Protein AF-0000000078466038 (afdb_homodimer)

Solvent-accessible surface area (backbone atoms only — not comparable to full-atom values): 27168 Å² total; per-residue (Å²): 117,54,73,67,56,53,45,52,50,54,52,50,50,53,60,45,33,78,76,48,72,69,63,57,66,64,47,47,56,50,59,73,57,40,61,34,66,60,51,28,49,48,47,50,54,41,20,35,74,32,78,74,33,18,57,54,47,26,52,51,50,48,51,50,56,72,73,41,78,67,67,93,56,49,46,64,56,47,41,49,50,50,54,54,51,50,56,75,42,38,69,60,38,37,74,74,35,53,64,37,34,53,18,46,49,47,30,49,57,44,33,36,65,45,36,34,72,75,35,60,72,66,28,54,73,47,51,63,56,41,54,54,49,52,48,52,26,64,39,93,84,39,49,57,67,34,40,39,51,42,30,51,50,42,66,74,43,38,55,60,42,37,70,74,39,48,70,61,38,50,50,53,50,51,46,42,53,48,42,61,27,66,52,89,62,53,47,65,41,34,45,40,38,51,49,39,51,51,32,59,75,42,73,53,36,77,87,64,52,54,67,69,59,54,49,57,59,48,57,52,55,49,52,50,49,48,48,50,47,49,50,50,47,48,52,52,60,66,61,49,73,78,73,78,77,78,75,77,75,82,121,116,54,73,66,56,52,46,52,50,53,52,49,49,54,61,46,34,78,75,49,73,68,62,59,66,65,48,48,56,50,60,73,57,39,62,35,64,60,52,27,49,48,47,51,55,42,20,35,75,32,77,73,33,21,54,53,46,26,52,49,50,49,50,50,56,73,74,42,78,71,66,95,55,49,47,63,59,47,40,48,50,49,54,54,51,48,55,74,40,38,68,60,39,38,73,73,35,53,65,36,36,55,18,45,48,49,28,50,57,44,33,38,66,44,36,35,72,75,36,60,73,66,28,56,72,48,51,62,56,40,55,54,49,51,48,53,26,62,39,93,83,39,49,57,68,35,40,38,51,42,32,53,50,42,64,73,44,37,56,60,44,37,71,74,39,48,70,62,39,50,50,51,51,52,47,43,52,49,43,59,27,66,51,90,60,53,47,66,41,33,44,41,37,52,48,40,51,50,32,58,74,42,73,54,35,78,86,65,52,55,67,70,60,53,49,56,60,48,58,52,54,50,52,51,50,48,49,51,48,49,51,52,47,50,50,52,60,67,62,51,75,80,74,81,78,78,76,76,74,85,121

Structure (mmCIF, N/CA/C/O backbone):
data_AF-0000000078466038-model_v1
#
loop_
_entity.id
_entity.type
_entity.pdbx_description
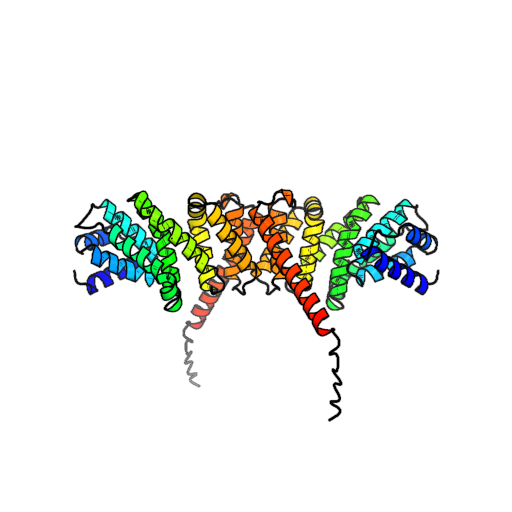1 polymer 'Uncharacterized protein'
#
loop_
_atom_site.group_PDB
_atom_site.id
_atom_site.type_symbol
_atom_site.label_atom_id
_atom_site.label_alt_id
_atom_site.label_comp_id
_atom_site.label_asym_id
_atom_site.label_entity_id
_atom_site.label_seq_id
_atom_site.pdbx_PDB_ins_code
_atom_site.Cartn_x
_atom_site.Cartn_y
_atom_site.Cartn_z
_atom_site.occupancy
_atom_site.B_iso_or_equiv
_atom_site.auth_seq_id
_atom_site.auth_comp_id
_atom_site.auth_asym_id
_atom_site.auth_atom_id
_atom_site.pdbx_PDB_model_num
ATOM 1 N N . MET A 1 1 ? 6.012 -43.125 -31.062 1 58.19 1 MET A N 1
ATOM 2 C CA . MET A 1 1 ? 6.461 -41.719 -31.188 1 58.19 1 MET A CA 1
ATOM 3 C C . MET A 1 1 ? 7.719 -41.5 -30.359 1 58.19 1 MET A C 1
ATOM 5 O O . MET A 1 1 ? 7.797 -41.906 -29.203 1 58.19 1 MET A O 1
ATOM 9 N N . ASP A 1 2 ? 8.82 -41.156 -30.953 1 71.69 2 ASP A N 1
ATOM 10 C CA . ASP A 1 2 ? 10.133 -40.969 -30.344 1 71.69 2 ASP A CA 1
ATOM 11 C C . ASP A 1 2 ? 10.125 -39.75 -29.391 1 71.69 2 ASP A C 1
ATOM 13 O O . ASP A 1 2 ? 9.297 -38.844 -29.547 1 71.69 2 ASP A O 1
ATOM 17 N N . ASP A 1 3 ? 10.875 -39.938 -28.328 1 75.19 3 ASP A N 1
ATOM 18 C CA . ASP A 1 3 ? 10.969 -38.938 -27.297 1 75.19 3 ASP A CA 1
ATOM 19 C C . ASP A 1 3 ? 11.289 -37.562 -27.891 1 75.19 3 ASP A C 1
ATOM 21 O O . ASP A 1 3 ? 10.75 -36.531 -27.453 1 75.19 3 ASP A O 1
ATOM 25 N N . GLU A 1 4 ? 12.039 -37.562 -28.906 1 74.19 4 GLU A N 1
ATOM 26 C CA . GLU A 1 4 ? 12.438 -36.312 -29.547 1 74.19 4 GLU A CA 1
ATOM 27 C C . GLU A 1 4 ? 11.273 -35.688 -30.312 1 74.19 4 GLU A C 1
ATOM 29 O O . GLU A 1 4 ? 11.102 -34.469 -30.312 1 74.19 4 GLU A O 1
ATOM 34 N N . GLN A 1 5 ? 10.516 -36.562 -30.953 1 71.12 5 GLN A N 1
ATOM 35 C CA . GLN A 1 5 ? 9.367 -36.062 -31.719 1 71.12 5 GLN A CA 1
ATOM 36 C C . GLN A 1 5 ? 8.305 -35.469 -30.781 1 71.12 5 GLN A C 1
ATOM 38 O O . GLN A 1 5 ? 7.738 -34.438 -31.078 1 71.12 5 GLN A O 1
ATOM 43 N N . LEU A 1 6 ? 8.102 -36.156 -29.672 1 75.38 6 LEU A N 1
ATOM 44 C CA . LEU A 1 6 ? 7.133 -35.719 -28.688 1 75.38 6 LEU A CA 1
ATOM 45 C C . LEU A 1 6 ? 7.535 -34.344 -28.125 1 75.38 6 LEU A C 1
ATOM 47 O O . LEU A 1 6 ? 6.695 -33.469 -28 1 75.38 6 LEU A O 1
ATOM 51 N N . ARG A 1 7 ? 8.781 -34.219 -28 1 75.19 7 ARG A N 1
ATOM 52 C CA . ARG A 1 7 ? 9.305 -32.969 -27.469 1 75.19 7 ARG A CA 1
ATOM 53 C C . ARG A 1 7 ? 9.07 -31.812 -28.438 1 75.19 7 ARG A C 1
ATOM 55 O O . ARG A 1 7 ? 8.68 -30.719 -28.047 1 75.19 7 ARG A O 1
ATOM 62 N N . ARG A 1 8 ? 9.305 -32.031 -29.656 1 73.5 8 ARG A N 1
ATOM 63 C CA . ARG A 1 8 ? 9.141 -31.016 -30.688 1 73.5 8 ARG A CA 1
ATOM 64 C C . ARG A 1 8 ? 7.676 -30.625 -30.844 1 73.5 8 ARG A C 1
ATOM 66 O O . ARG A 1 8 ? 7.363 -29.453 -31.047 1 73.5 8 ARG A O 1
ATOM 73 N N . LEU A 1 9 ? 6.926 -31.656 -30.719 1 73.69 9 LEU A N 1
ATOM 74 C CA . LEU A 1 9 ? 5.5 -31.391 -30.891 1 73.69 9 LEU A CA 1
ATOM 75 C C . LEU A 1 9 ? 4.949 -30.578 -29.734 1 73.69 9 LEU A C 1
ATOM 77 O O . LEU A 1 9 ? 4.191 -29.625 -29.938 1 73.69 9 LEU A O 1
ATOM 81 N N . ILE A 1 10 ? 5.406 -30.891 -28.594 1 75.25 10 ILE A N 1
ATOM 82 C CA . ILE A 1 10 ? 4.957 -30.188 -27.406 1 75.25 10 ILE A CA 1
ATOM 83 C C . ILE A 1 10 ? 5.488 -28.75 -27.438 1 75.25 10 ILE A C 1
ATOM 85 O O . ILE A 1 10 ? 4.773 -27.812 -27.078 1 75.25 10 ILE A O 1
ATOM 89 N N . ALA A 1 11 ? 6.664 -28.578 -27.969 1 75.56 11 ALA A N 1
ATOM 90 C CA . ALA A 1 11 ? 7.238 -27.25 -28.125 1 75.56 11 ALA A CA 1
ATOM 91 C C . ALA A 1 11 ? 6.43 -26.422 -29.109 1 75.56 11 ALA A C 1
ATOM 93 O O . ALA A 1 11 ? 6.238 -25.219 -28.906 1 75.56 11 ALA A O 1
ATOM 94 N N . SER A 1 12 ? 6.055 -27.109 -30.125 1 72.81 12 SER A N 1
ATOM 95 C CA . SER A 1 12 ? 5.285 -26.422 -31.156 1 72.81 12 SER A CA 1
ATOM 96 C C . SER A 1 12 ? 3.92 -25.984 -30.625 1 72.81 12 SER A C 1
ATOM 98 O O . SER A 1 12 ? 3.385 -24.969 -31.047 1 72.81 12 SER A O 1
ATOM 100 N N . LEU A 1 13 ? 3.354 -26.766 -29.734 1 71.38 13 LEU A N 1
ATOM 101 C CA . LEU A 1 13 ? 2.074 -26.422 -29.125 1 71.38 13 LEU A CA 1
ATOM 102 C C . LEU A 1 13 ? 2.191 -25.141 -28.297 1 71.38 13 LEU A C 1
ATOM 104 O O . LEU A 1 13 ? 1.281 -24.312 -28.312 1 71.38 13 LEU A O 1
ATOM 108 N N . SER A 1 14 ? 3.322 -25 -27.672 1 70.25 14 SER A N 1
ATOM 109 C CA . SER A 1 14 ? 3.59 -23.812 -26.875 1 70.25 14 SER A CA 1
ATOM 110 C C . SER A 1 14 ? 3.588 -22.562 -27.75 1 70.25 14 SER A C 1
ATOM 112 O O . SER A 1 14 ? 3.045 -21.516 -27.359 1 70.25 14 SER A O 1
ATOM 114 N N . LEU A 1 15 ? 4.191 -22.688 -28.859 1 69.56 15 LEU A N 1
ATOM 115 C CA . LEU A 1 15 ? 4.289 -21.562 -29.797 1 69.56 15 LEU A CA 1
ATOM 116 C C . LEU A 1 15 ? 2.912 -21.188 -30.328 1 69.56 15 LEU A C 1
ATOM 118 O O . LEU A 1 15 ? 2.604 -20 -30.453 1 69.56 15 LEU A O 1
ATOM 122 N N . LEU A 1 16 ? 2.117 -22.156 -30.531 1 66.31 16 LEU A N 1
ATOM 123 C CA . LEU A 1 16 ? 0.798 -21.922 -31.094 1 66.31 16 LEU A CA 1
ATOM 124 C C . LEU A 1 16 ? -0.151 -21.328 -30.062 1 66.31 16 LEU A C 1
ATOM 126 O O . LEU A 1 16 ? -1.021 -20.531 -30.406 1 66.31 16 LEU A O 1
ATOM 130 N N . SER A 1 17 ? -0.037 -21.703 -28.812 1 68.94 17 SER A N 1
ATOM 131 C CA . SER A 1 17 ? -0.914 -21.234 -27.75 1 68.94 17 SER A CA 1
ATOM 132 C C . SER A 1 17 ? -0.671 -19.766 -27.422 1 68.94 17 SER A C 1
ATOM 134 O O . SER A 1 17 ? -1.599 -19.047 -27.047 1 68.94 17 SER A O 1
ATOM 136 N N . ASP A 1 18 ? 0.553 -19.297 -27.547 1 63.94 18 ASP A N 1
ATOM 137 C CA . ASP A 1 18 ? 0.882 -17.891 -27.297 1 63.94 18 ASP A CA 1
ATOM 138 C C . ASP A 1 18 ? 0.131 -16.984 -28.266 1 63.94 18 ASP A C 1
ATOM 140 O O . ASP A 1 18 ? -0.153 -15.82 -27.938 1 63.94 18 ASP A O 1
ATOM 144 N N . HIS A 1 19 ? -0.096 -17.562 -29.422 1 56.72 19 HIS A N 1
ATOM 145 C CA . HIS A 1 19 ? -0.67 -16.734 -30.484 1 56.72 19 HIS A CA 1
ATOM 146 C C . HIS A 1 19 ? -2.154 -17.031 -30.672 1 56.72 19 HIS A C 1
ATOM 148 O O . HIS A 1 19 ? -2.826 -16.375 -31.469 1 56.72 19 HIS A O 1
ATOM 154 N N . GLY A 1 20 ? -2.688 -18.047 -29.938 1 61.34 20 GLY A N 1
ATOM 155 C CA . GLY A 1 20 ? -4.074 -18.406 -30.172 1 61.34 20 GLY A CA 1
ATOM 156 C C . GLY A 1 20 ? -4.609 -19.422 -29.188 1 61.34 20 GLY A C 1
ATOM 157 O O . GLY A 1 20 ? -4.156 -19.484 -28.047 1 61.34 20 GLY A O 1
ATOM 158 N N . SER A 1 21 ? -5.746 -20.156 -29.656 1 68.81 21 SER A N 1
ATOM 159 C CA . SER A 1 21 ? -6.406 -21.203 -28.891 1 68.81 21 SER A CA 1
ATOM 160 C C . SER A 1 21 ? -5.57 -22.484 -28.859 1 68.81 21 SER A C 1
ATOM 162 O O . SER A 1 21 ? -4.84 -22.781 -29.812 1 68.81 21 SER A O 1
ATOM 164 N N . PHE A 1 22 ? -5.367 -23.078 -27.766 1 74 22 PHE A N 1
ATOM 165 C CA . PHE A 1 22 ? -4.676 -24.344 -27.594 1 74 22 PHE A CA 1
ATOM 166 C C . PHE A 1 22 ? -5.172 -25.375 -28.594 1 74 22 PHE A C 1
ATOM 168 O O . PHE A 1 22 ? -6.371 -25.625 -28.703 1 74 22 PHE A O 1
ATOM 175 N N . PRO A 1 23 ? -4.273 -25.719 -29.516 1 77.75 23 PRO A N 1
ATOM 176 C CA . PRO A 1 23 ? -4.691 -26.688 -30.531 1 77.75 23 PRO A CA 1
ATOM 177 C C . PRO A 1 23 ? -5.066 -28.047 -29.953 1 77.75 23 PRO A C 1
ATOM 179 O O . PRO A 1 23 ? -4.266 -28.984 -30 1 77.75 23 PRO A O 1
ATOM 182 N N . LEU A 1 24 ? -6.254 -28.203 -29.594 1 78.19 24 LEU A N 1
ATOM 183 C CA . LEU A 1 24 ? -6.75 -29.375 -28.859 1 78.19 24 LEU A CA 1
ATOM 184 C C . LEU A 1 24 ? -6.703 -30.625 -29.734 1 78.19 24 LEU A C 1
ATOM 186 O O . LEU A 1 24 ? -6.352 -31.703 -29.25 1 78.19 24 LEU A O 1
ATOM 190 N N . HIS A 1 25 ? -7.008 -30.484 -30.953 1 78.69 25 HIS A N 1
ATOM 191 C CA . HIS A 1 25 ? -7.07 -31.641 -31.844 1 78.69 25 HIS A CA 1
ATOM 192 C C . HIS A 1 25 ? -5.684 -32.25 -32.062 1 78.69 25 HIS A C 1
ATOM 194 O O . HIS A 1 25 ? -5.508 -33.469 -31.953 1 78.69 25 HIS A O 1
ATOM 200 N N . THR A 1 26 ? -4.785 -31.359 -32.344 1 77.12 26 THR A N 1
ATOM 201 C CA . THR A 1 26 ? -3.416 -31.828 -32.531 1 77.12 26 THR A CA 1
ATOM 202 C C . THR A 1 26 ? -2.893 -32.5 -31.266 1 77.12 26 THR A C 1
ATOM 204 O O . THR A 1 26 ? -2.225 -33.531 -31.344 1 77.12 26 THR A O 1
ATOM 207 N N . PHE A 1 27 ? -3.268 -31.969 -30.203 1 82.25 27 PHE A N 1
ATOM 208 C CA . PHE A 1 27 ? -2.805 -32.562 -28.938 1 82.25 27 PHE A CA 1
ATOM 209 C C . PHE A 1 27 ? -3.461 -33.906 -28.703 1 82.25 27 PHE A C 1
ATOM 211 O O . PHE A 1 27 ? -2.83 -34.812 -28.172 1 82.25 27 PHE A O 1
ATOM 218 N N . SER A 1 28 ? -4.629 -34.062 -29.172 1 79.94 28 SER A N 1
ATOM 219 C CA . SER A 1 28 ? -5.336 -35.344 -29.016 1 79.94 28 SER A CA 1
ATOM 220 C C . SER A 1 28 ? -4.625 -36.469 -29.766 1 79.94 28 SER A C 1
ATOM 222 O O . SER A 1 28 ? -4.5 -37.562 -29.25 1 79.94 28 SER A O 1
ATOM 224 N N . VAL A 1 29 ? -4.219 -36.094 -30.859 1 78.75 29 VAL A N 1
ATOM 225 C CA . VAL A 1 29 ? -3.518 -37.062 -31.688 1 78.75 29 VAL A CA 1
ATOM 226 C C . VAL A 1 29 ? -2.215 -37.469 -31 1 78.75 29 VAL A C 1
ATOM 228 O O . VAL A 1 29 ? -1.886 -38.656 -30.938 1 78.75 29 VAL A O 1
ATOM 231 N N . LEU A 1 30 ? -1.573 -36.5 -30.484 1 77.81 30 LEU A N 1
ATOM 232 C CA . LEU A 1 30 ? -0.321 -36.75 -29.781 1 77.81 30 LEU A CA 1
ATOM 233 C C . LEU A 1 30 ? -0.559 -37.625 -28.547 1 77.81 30 LEU A C 1
ATOM 235 O O . LEU A 1 30 ? 0.184 -38.562 -28.281 1 77.81 30 LEU A O 1
ATOM 239 N N . ALA A 1 31 ? -1.557 -37.312 -27.797 1 80.12 31 ALA A N 1
ATOM 240 C CA . ALA A 1 31 ? -1.884 -38 -26.547 1 80.12 31 ALA A CA 1
ATOM 241 C C . ALA A 1 31 ? -2.26 -39.438 -26.781 1 80.12 31 ALA A C 1
ATOM 243 O O . ALA A 1 31 ? -2.012 -40.312 -25.938 1 80.12 31 ALA A O 1
ATOM 244 N N . SER A 1 32 ? -2.799 -39.656 -27.969 1 79.56 32 SER A N 1
ATOM 245 C CA . SER A 1 32 ? -3.203 -41.031 -28.297 1 79.56 32 SER A CA 1
ATOM 246 C C . SER A 1 32 ? -2.016 -41.844 -28.766 1 79.56 32 SER A C 1
ATOM 248 O O . SER A 1 32 ? -2.043 -43.094 -28.688 1 79.56 32 SER A O 1
ATOM 250 N N . ALA A 1 33 ? -1.058 -41.125 -29.188 1 78.25 33 ALA A N 1
ATOM 251 C CA . ALA A 1 33 ? 0.064 -41.812 -29.797 1 78.25 33 ALA A CA 1
ATOM 252 C C . ALA A 1 33 ? 1.187 -42.062 -28.797 1 78.25 33 ALA A C 1
ATOM 254 O O . ALA A 1 33 ? 2.096 -42.844 -29.047 1 78.25 33 ALA A O 1
ATOM 255 N N . ALA A 1 34 ? 1.182 -41.406 -27.703 1 82.88 34 ALA A N 1
ATOM 256 C CA . ALA A 1 34 ? 2.279 -41.5 -26.75 1 82.88 34 ALA A CA 1
ATOM 257 C C . ALA A 1 34 ? 1.793 -42.031 -25.406 1 82.88 34 ALA A C 1
ATOM 259 O O . ALA A 1 34 ? 0.667 -41.781 -24.984 1 82.88 34 ALA A O 1
ATOM 260 N N . PRO A 1 35 ? 2.793 -42.906 -24.781 1 86.69 35 PRO A N 1
ATOM 261 C CA . PRO A 1 35 ? 2.438 -43.344 -23.422 1 86.69 35 PRO A CA 1
ATOM 262 C C . PRO A 1 35 ? 2.287 -42.156 -22.453 1 86.69 35 PRO A C 1
ATOM 264 O O . PRO A 1 35 ? 2.994 -41.156 -22.578 1 86.69 35 PRO A O 1
ATOM 267 N N . ASN A 1 36 ? 1.398 -42.281 -21.438 1 88.5 36 ASN A N 1
ATOM 268 C CA . ASN A 1 36 ? 1.071 -41.188 -20.516 1 88.5 36 ASN A CA 1
ATOM 269 C C . ASN A 1 36 ? 2.291 -40.75 -19.719 1 88.5 36 ASN A C 1
ATOM 271 O O . ASN A 1 36 ? 2.436 -39.594 -19.391 1 88.5 36 ASN A O 1
ATOM 275 N N . ASP A 1 37 ? 3.123 -41.656 -19.344 1 90.44 37 ASP A N 1
ATOM 276 C CA . ASP A 1 37 ? 4.305 -41.312 -18.562 1 90.44 37 ASP A CA 1
ATOM 277 C C . ASP A 1 37 ? 5.262 -40.438 -19.344 1 90.44 37 ASP A C 1
ATOM 279 O O . ASP A 1 37 ? 5.812 -39.469 -18.812 1 90.44 37 ASP A O 1
ATOM 283 N N . LYS A 1 38 ? 5.441 -40.75 -20.625 1 90.31 38 LYS A N 1
ATOM 284 C CA . LYS A 1 38 ? 6.316 -39.969 -21.484 1 90.31 38 LYS A CA 1
ATOM 285 C C . LYS A 1 38 ? 5.699 -38.594 -21.766 1 90.31 38 LYS A C 1
ATOM 287 O O . LYS A 1 38 ? 6.406 -37.594 -21.812 1 90.31 38 LYS A O 1
ATOM 292 N N . LEU A 1 39 ? 4.402 -38.594 -22.031 1 89.88 39 LEU A N 1
ATOM 293 C CA . LEU A 1 39 ? 3.699 -37.344 -22.25 1 89.88 39 LEU A CA 1
ATOM 294 C C . LEU A 1 39 ? 3.814 -36.438 -21.031 1 89.88 39 LEU A C 1
ATOM 296 O O . LEU A 1 39 ? 4.109 -35.25 -21.156 1 89.88 39 LEU A O 1
ATOM 300 N N . ALA A 1 40 ? 3.639 -37.031 -19.875 1 93.31 40 ALA A N 1
ATOM 301 C CA . ALA A 1 40 ? 3.732 -36.25 -18.625 1 93.31 40 ALA A CA 1
ATOM 302 C C . ALA A 1 40 ? 5.137 -35.688 -18.438 1 93.31 40 ALA A C 1
ATOM 304 O O . ALA A 1 40 ? 5.297 -34.562 -17.953 1 93.31 40 ALA A O 1
ATOM 305 N N . GLU A 1 41 ? 6.074 -36.469 -18.75 1 94.5 41 GLU A N 1
ATOM 306 C CA . GLU A 1 41 ? 7.461 -36.031 -18.641 1 94.5 41 GLU A CA 1
ATOM 307 C C . GLU A 1 41 ? 7.742 -34.844 -19.531 1 94.5 41 GLU A C 1
ATOM 309 O O . GLU A 1 41 ? 8.438 -33.906 -19.141 1 94.5 41 GLU A O 1
ATOM 314 N N . GLN A 1 42 ? 7.234 -34.875 -20.719 1 91.5 42 GLN A N 1
ATOM 315 C CA . GLN A 1 42 ? 7.43 -33.75 -21.641 1 91.5 42 GLN A CA 1
ATOM 316 C C . GLN A 1 42 ? 6.695 -32.5 -21.172 1 91.5 42 GLN A C 1
ATOM 318 O O . GLN A 1 42 ? 7.219 -31.391 -21.281 1 91.5 42 GLN A O 1
ATOM 323 N N . LEU A 1 43 ? 5.469 -32.688 -20.719 1 93.38 43 LEU A N 1
ATOM 324 C CA . LEU A 1 43 ? 4.738 -31.562 -20.156 1 93.38 43 LEU A CA 1
ATOM 325 C C . LEU A 1 43 ? 5.496 -30.969 -18.984 1 93.38 43 LEU A C 1
ATOM 327 O O . LEU A 1 43 ? 5.637 -29.75 -18.891 1 93.38 43 LEU A O 1
ATOM 331 N N . HIS A 1 44 ? 5.965 -31.859 -18.172 1 96.94 44 HIS A N 1
ATOM 332 C CA . HIS A 1 44 ? 6.715 -31.453 -16.984 1 96.94 44 HIS A CA 1
ATOM 333 C C . HIS A 1 44 ? 7.938 -30.625 -17.344 1 96.94 44 HIS A C 1
ATOM 335 O O . HIS A 1 44 ? 8.156 -29.547 -16.781 1 96.94 44 HIS A O 1
ATOM 341 N N . GLN A 1 45 ? 8.68 -31.094 -18.297 1 95.31 45 GLN A N 1
ATOM 342 C CA . GLN A 1 45 ? 9.875 -30.375 -18.734 1 95.31 45 GLN A CA 1
ATOM 343 C C . GLN A 1 45 ? 9.523 -29 -19.297 1 95.31 45 GLN A C 1
ATOM 345 O O . GLN A 1 45 ? 10.227 -28.016 -19.047 1 95.31 45 GLN A O 1
ATOM 350 N N . ARG A 1 46 ? 8.469 -28.938 -19.922 1 93.62 46 ARG A N 1
ATOM 351 C CA . ARG A 1 46 ? 8.102 -27.688 -20.594 1 93.62 46 ARG A CA 1
ATOM 352 C C . ARG A 1 46 ? 7.551 -26.672 -19.594 1 93.62 46 ARG A C 1
ATOM 354 O O . ARG A 1 46 ? 7.852 -25.484 -19.688 1 93.62 46 ARG A O 1
ATOM 361 N N . TRP A 1 47 ? 6.695 -27.156 -18.672 1 95.94 47 TRP A N 1
ATOM 362 C CA . TRP A 1 47 ? 6.156 -26.156 -17.75 1 95.94 47 TRP A CA 1
ATOM 363 C C . TRP A 1 47 ? 7.227 -25.656 -16.797 1 95.94 47 TRP A C 1
ATOM 365 O O . TRP A 1 47 ? 7.105 -24.578 -16.219 1 95.94 47 TRP A O 1
ATOM 375 N N . LEU A 1 48 ? 8.32 -26.391 -16.594 1 97.31 48 LEU A N 1
ATOM 376 C CA . LEU A 1 48 ? 9.438 -25.922 -15.781 1 97.31 48 LEU A CA 1
ATOM 377 C C . LEU A 1 48 ? 10.289 -24.922 -16.562 1 97.31 48 LEU A C 1
ATOM 379 O O . LEU A 1 48 ? 10.867 -24.016 -15.977 1 97.31 48 LEU A O 1
ATOM 383 N N . SER A 1 49 ? 10.336 -25.062 -17.875 1 94.75 49 SER A N 1
ATOM 384 C CA . SER A 1 49 ? 11.297 -24.297 -18.656 1 94.75 49 SER A CA 1
ATOM 385 C C . SER A 1 49 ? 10.648 -23.047 -19.266 1 94.75 49 SER A C 1
ATOM 387 O O . SER A 1 49 ? 11.336 -22.078 -19.594 1 94.75 49 SER A O 1
ATOM 389 N N . GLU A 1 50 ? 9.367 -23.141 -19.422 1 92.94 50 GLU A N 1
ATOM 390 C CA . GLU A 1 50 ? 8.664 -22.031 -20.062 1 92.94 50 GLU A CA 1
ATOM 391 C C . GLU A 1 50 ? 7.586 -21.453 -19.141 1 92.94 50 GLU A C 1
ATOM 393 O O . GLU A 1 50 ? 6.66 -22.172 -18.734 1 92.94 50 GLU A O 1
ATOM 398 N N . GLU A 1 51 ? 7.613 -20.297 -18.969 1 92.06 51 GLU A N 1
ATOM 399 C CA . GLU A 1 51 ? 6.766 -19.594 -18.016 1 92.06 51 GLU A CA 1
ATOM 400 C C . GLU A 1 51 ? 5.289 -19.719 -18.375 1 92.06 51 GLU A C 1
ATOM 402 O O . GLU A 1 51 ? 4.438 -19.906 -17.516 1 92.06 51 GLU A O 1
ATOM 407 N N . SER A 1 52 ? 5 -19.672 -19.594 1 90.62 52 SER A N 1
ATOM 408 C CA . SER A 1 52 ? 3.615 -19.609 -20.047 1 90.62 52 SER A CA 1
ATOM 409 C C . SER A 1 52 ? 3.016 -21 -20.203 1 90.62 52 SER A C 1
ATOM 411 O O . SER A 1 52 ? 1.818 -21.141 -20.469 1 90.62 52 SER A O 1
ATOM 413 N N . PHE A 1 53 ? 3.768 -21.969 -20 1 93.31 53 PHE A N 1
ATOM 414 C CA . PHE A 1 53 ? 3.332 -23.297 -20.406 1 93.31 53 PHE A CA 1
ATOM 415 C C . PHE A 1 53 ? 2.504 -23.969 -19.312 1 93.31 53 PHE A C 1
ATOM 417 O O . PHE A 1 53 ? 1.805 -24.953 -19.562 1 93.31 53 PHE A O 1
ATOM 424 N N . ALA A 1 54 ? 2.611 -23.5 -18.125 1 94.88 54 ALA A N 1
ATOM 425 C CA . ALA A 1 54 ? 1.854 -24.109 -17.047 1 94.88 54 ALA A CA 1
ATOM 426 C C . ALA A 1 54 ? 0.358 -24.109 -17.344 1 94.88 54 ALA A C 1
ATOM 428 O O . ALA A 1 54 ? -0.322 -25.125 -17.141 1 94.88 54 ALA A O 1
ATOM 429 N N . LYS A 1 55 ? -0.126 -23.062 -17.844 1 93.12 55 LYS A N 1
ATOM 430 C CA . LYS A 1 55 ? -1.539 -22.969 -18.203 1 93.12 55 LYS A CA 1
ATOM 431 C C . LYS A 1 55 ? -1.883 -23.922 -19.344 1 93.12 55 LYS A C 1
ATOM 433 O O . LYS A 1 55 ? -2.914 -24.594 -19.312 1 93.12 55 LYS A O 1
ATOM 438 N N . ILE A 1 56 ? -1.066 -23.922 -20.234 1 90.75 56 ILE A N 1
ATOM 439 C CA . ILE A 1 56 ? -1.251 -24.781 -21.406 1 90.75 56 ILE A CA 1
ATOM 440 C C . ILE A 1 56 ? -1.272 -26.25 -20.953 1 90.75 56 ILE A C 1
ATOM 442 O O . ILE A 1 56 ? -2.131 -27.016 -21.391 1 90.75 56 ILE A O 1
ATOM 446 N N . ALA A 1 57 ? -0.315 -26.562 -20.141 1 93.38 57 ALA A N 1
ATOM 447 C CA . ALA A 1 57 ? -0.225 -27.938 -19.641 1 93.38 57 ALA A CA 1
ATOM 448 C C . ALA A 1 57 ? -1.494 -28.328 -18.891 1 93.38 57 ALA A C 1
ATOM 450 O O . ALA A 1 57 ? -1.963 -29.469 -19 1 93.38 57 ALA A O 1
ATOM 451 N N . SER A 1 58 ? -2.055 -27.438 -18.125 1 94.81 58 SER A N 1
ATOM 452 C CA . SER A 1 58 ? -3.264 -27.734 -17.359 1 94.81 58 SER A CA 1
ATOM 453 C C . SER A 1 58 ? -4.449 -28 -18.297 1 94.81 58 SER A C 1
ATOM 455 O O . SER A 1 58 ? -5.25 -28.906 -18.047 1 94.81 58 SER A O 1
ATOM 457 N N . ILE A 1 59 ? -4.582 -27.25 -19.312 1 91.25 59 ILE A N 1
ATOM 458 C CA . ILE A 1 59 ? -5.641 -27.438 -20.297 1 91.25 59 ILE A CA 1
ATOM 459 C C . ILE A 1 59 ? -5.465 -28.781 -20.984 1 91.25 59 ILE A C 1
ATOM 461 O O . ILE A 1 59 ? -6.438 -29.516 -21.188 1 91.25 59 ILE A O 1
ATOM 465 N N . ALA A 1 60 ? -4.262 -29.062 -21.359 1 89.38 60 ALA A N 1
ATOM 466 C CA . ALA A 1 60 ? -3.947 -30.344 -22 1 89.38 60 ALA A CA 1
ATOM 467 C C . ALA A 1 60 ? -4.328 -31.516 -21.094 1 89.38 60 ALA A C 1
ATOM 469 O O . ALA A 1 60 ? -4.902 -32.5 -21.562 1 89.38 60 ALA A O 1
ATOM 470 N N . LEU A 1 61 ? -3.994 -31.391 -19.906 1 91.62 61 LEU A N 1
ATOM 471 C CA . LEU A 1 61 ? -4.289 -32.438 -18.938 1 91.62 61 LEU A CA 1
ATOM 472 C C . LEU A 1 61 ? -5.789 -32.688 -18.859 1 91.62 61 LEU A C 1
ATOM 474 O O . LEU A 1 61 ? -6.227 -33.844 -18.906 1 91.62 61 LEU A O 1
ATOM 478 N N . LEU A 1 62 ? -6.559 -31.672 -18.734 1 91.75 62 LEU A N 1
ATOM 479 C CA . LEU A 1 62 ? -8.008 -31.812 -18.641 1 91.75 62 LEU A CA 1
ATOM 480 C C . LEU A 1 62 ? -8.578 -32.406 -19.922 1 91.75 62 LEU A C 1
ATOM 482 O O . LEU A 1 62 ? -9.477 -33.25 -19.875 1 91.75 62 LEU A O 1
ATOM 486 N N . HIS A 1 63 ? -8.086 -31.969 -20.984 1 88.25 63 HIS A N 1
ATOM 487 C CA . HIS A 1 63 ? -8.539 -32.469 -22.281 1 88.25 63 HIS A CA 1
ATOM 488 C C . HIS A 1 63 ? -8.32 -33.969 -22.406 1 88.25 63 HIS A C 1
ATOM 490 O O . HIS A 1 63 ? -9.234 -34.688 -22.812 1 88.25 63 HIS A O 1
ATOM 496 N N . VAL A 1 64 ? -7.145 -34.438 -22.109 1 87.81 64 VAL A N 1
ATOM 497 C CA . VAL A 1 64 ? -6.816 -35.844 -22.188 1 87.81 64 VAL A CA 1
ATOM 498 C C . VAL A 1 64 ? -7.73 -36.656 -21.266 1 87.81 64 VAL A C 1
ATOM 500 O O . VAL A 1 64 ? -8.172 -37.75 -21.625 1 87.81 64 VAL A O 1
ATOM 503 N N . HIS A 1 65 ? -7.988 -36.125 -20.125 1 89.81 65 HIS A N 1
ATOM 504 C CA . HIS A 1 65 ? -8.898 -36.781 -19.188 1 89.81 65 HIS A CA 1
ATOM 505 C C . HIS A 1 65 ? -10.273 -36.969 -19.812 1 89.81 65 HIS A C 1
ATOM 507 O O . HIS A 1 65 ? -10.875 -38.031 -19.688 1 89.81 65 HIS A O 1
ATOM 513 N N . HIS A 1 66 ? -10.742 -35.969 -20.5 1 88.5 66 HIS A N 1
ATOM 514 C CA . HIS A 1 66 ? -12.07 -36.031 -21.094 1 88.5 66 HIS A CA 1
ATOM 515 C C . HIS A 1 66 ? -12.117 -37 -22.281 1 88.5 66 HIS A C 1
ATOM 517 O O . HIS A 1 66 ? -13.195 -37.469 -22.641 1 88.5 66 HIS A O 1
ATOM 523 N N . MET A 1 67 ? -10.992 -37.156 -22.891 1 84.31 67 MET A N 1
ATOM 524 C CA . MET A 1 67 ? -10.914 -38.125 -23.984 1 84.31 67 MET A CA 1
ATOM 525 C C . MET A 1 67 ? -11.086 -39.562 -23.469 1 84.31 67 MET A C 1
ATOM 527 O O . MET A 1 67 ? -11.477 -40.438 -24.234 1 84.31 67 MET A O 1
ATOM 531 N N . GLY A 1 68 ? -10.914 -39.75 -22.219 1 78.31 68 GLY A N 1
ATOM 532 C CA . GLY A 1 68 ? -11.008 -41.094 -21.641 1 78.31 68 GLY A CA 1
ATOM 533 C C . GLY A 1 68 ? -9.656 -41.656 -21.297 1 78.31 68 GLY A C 1
ATOM 534 O O . GLY A 1 68 ? -8.625 -41.25 -21.828 1 78.31 68 GLY A O 1
ATOM 535 N N . ASP A 1 69 ? -9.586 -42.375 -20.172 1 63.03 69 ASP A N 1
ATOM 536 C CA . ASP A 1 69 ? -8.352 -42.938 -19.625 1 63.03 69 ASP A CA 1
ATOM 537 C C . ASP A 1 69 ? -7.691 -43.875 -20.641 1 63.03 69 ASP A C 1
ATOM 539 O O . ASP A 1 69 ? -8.289 -44.875 -21.047 1 63.03 69 ASP A O 1
ATOM 543 N N . MET A 1 70 ? -6.711 -43.094 -21.281 1 62.5 70 MET A N 1
ATOM 544 C CA . MET A 1 70 ? -5.953 -43.875 -22.25 1 62.5 70 MET A CA 1
ATOM 545 C C . MET A 1 70 ? -4.711 -44.469 -21.609 1 62.5 70 MET A C 1
ATOM 547 O O . MET A 1 70 ? -3.756 -43.781 -21.297 1 62.5 70 MET A O 1
ATOM 551 N N . GLY A 1 71 ? -4.816 -45.688 -21 1 65.25 71 GLY A N 1
ATOM 552 C CA . GLY A 1 71 ? -3.637 -46.406 -20.531 1 65.25 71 GLY A CA 1
ATOM 553 C C . GLY A 1 71 ? -3.779 -46.906 -19.109 1 65.25 71 GLY A C 1
ATOM 554 O O . GLY A 1 71 ? -4.875 -46.906 -18.547 1 65.25 71 GLY A O 1
ATOM 555 N N . ASP A 1 72 ? -2.729 -47.406 -18.531 1 66.19 72 ASP A N 1
ATOM 556 C CA . ASP A 1 72 ? -2.721 -48.062 -17.234 1 66.19 72 ASP A CA 1
ATOM 557 C C . ASP A 1 72 ? -2.967 -47.062 -16.109 1 66.19 72 ASP A C 1
ATOM 559 O O . ASP A 1 72 ? -3.797 -47.281 -15.227 1 66.19 72 ASP A O 1
ATOM 563 N N . LEU A 1 73 ? -2.156 -45.938 -16.141 1 78.75 73 LEU A N 1
ATOM 564 C CA . LEU A 1 73 ? -2.332 -44.844 -15.195 1 78.75 73 LEU A CA 1
ATOM 565 C C . LEU A 1 73 ? -2.717 -43.562 -15.914 1 78.75 73 LEU A C 1
ATOM 567 O O . LEU A 1 73 ? -2.188 -43.25 -16.984 1 78.75 73 LEU A O 1
ATOM 571 N N . ALA A 1 74 ? -3.578 -42.938 -15.398 1 88.81 74 ALA A N 1
ATOM 572 C CA . ALA A 1 74 ? -4.09 -41.719 -15.992 1 88.81 74 ALA A CA 1
ATOM 573 C C . ALA A 1 74 ? -3 -40.656 -16.078 1 88.81 74 ALA A C 1
ATOM 575 O O . ALA A 1 74 ? -2.105 -40.594 -15.227 1 88.81 74 ALA A O 1
ATOM 576 N N . LEU A 1 75 ? -2.945 -39.844 -17.062 1 91.5 75 LEU A N 1
ATOM 577 C CA . LEU A 1 75 ? -1.975 -38.781 -17.297 1 91.5 75 LEU A CA 1
ATOM 578 C C . LEU A 1 75 ? -1.859 -37.875 -16.078 1 91.5 75 LEU A C 1
ATOM 580 O O . LEU A 1 75 ? -0.758 -37.469 -15.703 1 91.5 75 LEU A O 1
ATOM 584 N N . TRP A 1 76 ? -2.998 -37.594 -15.477 1 93.25 76 TRP A N 1
ATOM 585 C CA . TRP A 1 76 ? -3.008 -36.656 -14.352 1 93.25 76 TRP A CA 1
ATOM 586 C C . TRP A 1 76 ? -2.209 -37.219 -13.18 1 93.25 76 TRP A C 1
ATOM 588 O O . TRP A 1 76 ? -1.609 -36.469 -12.406 1 93.25 76 TRP A O 1
ATOM 598 N N . SER A 1 77 ? -2.205 -38.5 -13.008 1 94.5 77 SER A N 1
ATOM 599 C CA . SER A 1 77 ? -1.468 -39.125 -11.914 1 94.5 77 SER A CA 1
ATOM 600 C C . SER A 1 77 ? 0.034 -38.906 -12.07 1 94.5 77 SER A C 1
ATOM 602 O O . SER A 1 77 ? 0.732 -38.656 -11.094 1 94.5 77 SER A O 1
ATOM 604 N N . TYR A 1 78 ? 0.518 -39.062 -13.289 1 94.31 78 TYR A N 1
ATOM 605 C CA . TYR A 1 78 ? 1.929 -38.844 -13.562 1 94.31 78 TYR A CA 1
ATOM 606 C C . TYR A 1 78 ? 2.279 -37.375 -13.352 1 94.31 78 TYR A C 1
ATOM 608 O O . TYR A 1 78 ? 3.312 -37.031 -12.758 1 94.31 78 TYR A O 1
ATOM 616 N N . CYS A 1 79 ? 1.427 -36.5 -13.836 1 96.56 79 CYS A N 1
ATOM 617 C CA . CYS A 1 79 ? 1.664 -35.062 -13.672 1 96.56 79 CYS A CA 1
ATOM 618 C C . CYS A 1 79 ? 1.686 -34.688 -12.195 1 96.56 79 CYS A C 1
ATOM 620 O O . CYS A 1 79 ? 2.541 -33.906 -11.766 1 96.56 79 CYS A O 1
ATOM 622 N N . LEU A 1 80 ? 0.742 -35.219 -11.469 1 97.56 80 LEU A N 1
ATOM 623 C CA . LEU A 1 80 ? 0.691 -34.969 -10.031 1 97.56 80 LEU A CA 1
ATOM 624 C C . LEU A 1 80 ? 1.973 -35.438 -9.344 1 97.56 80 LEU A C 1
ATOM 626 O O . LEU A 1 80 ? 2.504 -34.719 -8.477 1 97.56 80 LEU A O 1
ATOM 630 N N . ALA A 1 81 ? 2.373 -36.531 -9.758 1 97.56 81 ALA A N 1
ATOM 631 C CA . ALA A 1 81 ? 3.609 -37.062 -9.188 1 97.56 81 ALA A CA 1
ATOM 632 C C . ALA A 1 81 ? 4.777 -36.125 -9.422 1 97.56 81 ALA A C 1
ATOM 634 O O . ALA A 1 81 ? 5.602 -35.906 -8.531 1 97.56 81 ALA A O 1
ATOM 635 N N . HIS A 1 82 ? 4.863 -35.562 -10.578 1 98.31 82 HIS A N 1
ATOM 636 C CA . HIS A 1 82 ? 5.91 -34.594 -10.891 1 98.31 82 HIS A CA 1
ATOM 637 C C . HIS A 1 82 ? 5.777 -33.344 -10.039 1 98.31 82 HIS A C 1
ATOM 639 O O . HIS A 1 82 ? 6.773 -32.844 -9.492 1 98.31 82 HIS A O 1
ATOM 645 N N . LEU A 1 83 ? 4.629 -32.844 -9.906 1 98.56 83 LEU A N 1
ATOM 646 C CA . LEU A 1 83 ? 4.375 -31.641 -9.133 1 98.56 83 LEU A CA 1
ATOM 647 C C . LEU A 1 83 ? 4.805 -31.828 -7.68 1 98.56 83 LEU A C 1
ATOM 649 O O . LEU A 1 83 ? 5.504 -30.984 -7.117 1 98.56 83 LEU A O 1
ATOM 653 N N . LEU A 1 84 ? 4.387 -32.938 -7.121 1 98.56 84 LEU A N 1
ATOM 654 C CA . LEU A 1 84 ? 4.688 -33.219 -5.715 1 98.56 84 LEU A CA 1
ATOM 655 C C . LEU A 1 84 ? 6.172 -33.5 -5.52 1 98.56 84 LEU A C 1
ATOM 657 O O . LEU A 1 84 ? 6.75 -33.125 -4.492 1 98.56 84 LEU A O 1
ATOM 661 N N . SER A 1 85 ? 6.746 -34.156 -6.488 1 98.5 85 SER A N 1
ATOM 662 C CA . SER A 1 85 ? 8.18 -34.406 -6.426 1 98.5 85 SER A CA 1
ATOM 663 C C . SER A 1 85 ? 8.969 -33.094 -6.438 1 98.5 85 SER A C 1
ATOM 665 O O . SER A 1 85 ? 9.898 -32.938 -5.648 1 98.5 85 SER A O 1
ATOM 667 N N . ASP A 1 86 ? 8.672 -32.219 -7.352 1 98.56 86 ASP A N 1
ATOM 668 C CA . ASP A 1 86 ? 9.328 -30.938 -7.426 1 98.56 86 ASP A CA 1
ATOM 669 C C . ASP A 1 86 ? 9.125 -30.141 -6.133 1 98.56 86 ASP A C 1
ATOM 671 O O . ASP A 1 86 ? 10.047 -29.469 -5.66 1 98.56 86 ASP A O 1
ATOM 675 N N . TYR A 1 87 ? 7.969 -30.234 -5.539 1 98.62 87 TYR A N 1
ATOM 676 C CA . TYR A 1 87 ? 7.711 -29.562 -4.27 1 98.62 87 TYR A CA 1
ATOM 677 C C . TYR A 1 87 ? 8.609 -30.109 -3.168 1 98.62 87 TYR A C 1
ATOM 679 O O . TYR A 1 87 ? 9.156 -29.359 -2.367 1 98.62 87 TYR A O 1
ATOM 687 N N . ARG A 1 88 ? 8.688 -31.328 -3.119 1 98.44 88 ARG A N 1
ATOM 688 C CA . ARG A 1 88 ? 9.539 -31.953 -2.105 1 98.44 88 ARG A CA 1
ATOM 689 C C . ARG A 1 88 ? 10.984 -31.484 -2.246 1 98.44 88 ARG A C 1
ATOM 691 O O . ARG A 1 88 ? 11.695 -31.344 -1.249 1 98.44 88 ARG A O 1
ATOM 698 N N . SER A 1 89 ? 11.383 -31.219 -3.443 1 98.25 89 SER A N 1
ATOM 699 C CA . SER A 1 89 ? 12.75 -30.797 -3.703 1 98.25 89 SER A CA 1
ATOM 700 C C . SER A 1 89 ? 12.82 -29.297 -3.977 1 98.25 89 SER A C 1
ATOM 702 O O . SER A 1 89 ? 13.742 -28.828 -4.645 1 98.25 89 SER A O 1
ATOM 704 N N . ARG A 1 90 ? 11.93 -28.531 -3.51 1 98.38 90 ARG A N 1
ATOM 705 C CA . ARG A 1 90 ? 11.758 -27.141 -3.885 1 98.38 90 ARG A CA 1
ATOM 706 C C . ARG A 1 90 ? 12.977 -26.312 -3.504 1 98.38 90 ARG A C 1
ATOM 708 O O . ARG A 1 90 ? 13.375 -25.406 -4.238 1 98.38 90 ARG A O 1
ATOM 715 N N . HIS A 1 91 ? 13.57 -26.609 -2.359 1 98.06 91 HIS A N 1
ATOM 716 C CA . HIS A 1 91 ? 14.734 -25.844 -1.945 1 98.06 91 HIS A CA 1
ATOM 717 C C . HIS A 1 91 ? 15.898 -26.047 -2.91 1 98.06 91 HIS A C 1
ATOM 719 O O . HIS A 1 91 ? 16.562 -25.078 -3.295 1 98.06 91 HIS A O 1
ATOM 725 N N . SER A 1 92 ? 16.094 -27.297 -3.246 1 98 92 SER A N 1
ATOM 726 C CA . SER A 1 92 ? 17.141 -27.594 -4.219 1 98 92 SER A CA 1
ATOM 727 C C . SER A 1 92 ? 16.828 -27.016 -5.586 1 98 92 SER A C 1
ATOM 729 O O . SER A 1 92 ? 17.703 -26.5 -6.27 1 98 92 SER A O 1
ATOM 731 N N . LEU A 1 93 ? 15.609 -27.094 -5.945 1 98.19 93 LEU A N 1
ATOM 732 C CA . LEU A 1 93 ? 15.172 -26.547 -7.223 1 98.19 93 LEU A CA 1
ATOM 733 C C . LEU A 1 93 ? 15.43 -25.031 -7.281 1 98.19 93 LEU A C 1
ATOM 735 O O . LEU A 1 93 ? 15.953 -24.531 -8.273 1 98.19 93 LEU A O 1
ATOM 739 N N . ARG A 1 94 ? 15.086 -24.297 -6.227 1 98.31 94 ARG A N 1
ATOM 740 C CA . ARG A 1 94 ? 15.273 -22.844 -6.172 1 98.31 94 ARG A CA 1
ATOM 741 C C . ARG A 1 94 ? 16.75 -22.484 -6.219 1 98.31 94 ARG A C 1
ATOM 743 O O . ARG A 1 94 ? 17.141 -21.516 -6.879 1 98.31 94 ARG A O 1
ATOM 750 N N . LYS A 1 95 ? 17.562 -23.25 -5.508 1 97.81 95 LYS A N 1
ATOM 751 C CA . LYS A 1 95 ? 19 -23.016 -5.48 1 97.81 95 LYS A CA 1
ATOM 752 C C . LYS A 1 95 ? 19.609 -23.234 -6.859 1 97.81 95 LYS A C 1
ATOM 754 O O . LYS A 1 95 ? 20.5 -22.469 -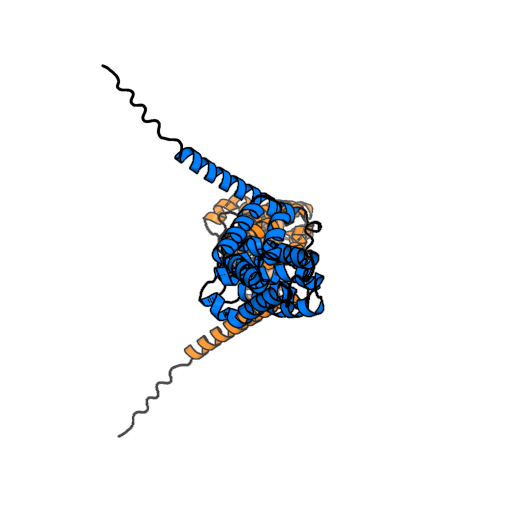7.273 1 97.81 95 LYS A O 1
ATOM 759 N N . GLU A 1 96 ? 19.141 -24.219 -7.559 1 97.44 96 GLU A N 1
ATOM 760 C CA . GLU A 1 96 ? 19.719 -24.609 -8.852 1 97.44 96 GLU A CA 1
ATOM 761 C C . GLU A 1 96 ? 19.25 -23.672 -9.961 1 97.44 96 GLU A C 1
ATOM 763 O O . GLU A 1 96 ? 20.031 -23.266 -10.82 1 97.44 96 GLU A O 1
ATOM 768 N N . ASN A 1 97 ? 18.031 -23.391 -10.008 1 98 97 ASN A N 1
ATOM 769 C CA . ASN A 1 97 ? 17.438 -22.578 -11.055 1 98 97 ASN A CA 1
ATOM 770 C C . ASN A 1 97 ? 16.188 -21.844 -10.562 1 98 97 ASN A C 1
ATOM 772 O O . ASN A 1 97 ? 15.102 -22.406 -10.555 1 98 97 ASN A O 1
ATOM 776 N N . ARG A 1 98 ? 16.297 -20.578 -10.328 1 98.25 98 ARG A N 1
ATOM 777 C CA . ARG A 1 98 ? 15.219 -19.797 -9.727 1 98.25 98 ARG A CA 1
ATOM 778 C C . ARG A 1 98 ? 14.031 -19.688 -10.68 1 98.25 98 ARG A C 1
ATOM 780 O O . ARG A 1 98 ? 12.875 -19.656 -10.242 1 98.25 98 ARG A O 1
ATOM 787 N N . MET A 1 99 ? 14.32 -19.609 -11.93 1 98.25 99 MET A N 1
ATOM 788 C CA . MET A 1 99 ? 13.242 -19.531 -12.914 1 98.25 99 MET A CA 1
ATOM 789 C C . MET A 1 99 ? 12.383 -20.797 -12.883 1 98.25 99 MET A C 1
ATOM 791 O O . MET A 1 99 ? 11.156 -20.719 -12.898 1 98.25 99 MET A O 1
ATOM 795 N N . MET A 1 100 ? 13.031 -21.922 -12.836 1 98.25 100 MET A N 1
ATOM 796 C CA . MET A 1 100 ? 12.305 -23.188 -12.797 1 98.25 100 MET A CA 1
ATOM 797 C C . MET A 1 100 ? 11.477 -23.312 -11.523 1 98.25 100 MET A C 1
ATOM 799 O O . MET A 1 100 ? 10.383 -23.875 -11.547 1 98.25 100 MET A O 1
ATOM 803 N N . PHE A 1 101 ? 12.094 -22.828 -10.484 1 98.69 101 PHE A N 1
ATOM 804 C CA . PHE A 1 101 ? 11.344 -22.812 -9.234 1 98.69 101 PHE A CA 1
ATOM 805 C C . PHE A 1 101 ? 10.07 -21.984 -9.383 1 98.69 101 PHE A C 1
ATOM 807 O O . PHE A 1 101 ? 8.984 -22.453 -9.031 1 98.69 101 PHE A O 1
ATOM 814 N N . ARG A 1 102 ? 10.133 -20.781 -9.891 1 98.81 102 ARG A N 1
ATOM 815 C CA . ARG A 1 102 ? 8.969 -19.938 -10.109 1 98.81 102 ARG A CA 1
ATOM 816 C C . ARG A 1 102 ? 7.941 -20.625 -11 1 98.81 102 ARG A C 1
ATOM 818 O O . ARG A 1 102 ? 6.738 -20.578 -10.727 1 98.81 102 ARG A O 1
ATOM 825 N N . ASN A 1 103 ? 8.438 -21.281 -11.992 1 98.62 103 ASN A N 1
ATOM 826 C CA . ASN A 1 103 ? 7.539 -21.969 -12.914 1 98.62 103 ASN A CA 1
ATOM 827 C C . ASN A 1 103 ? 6.848 -23.156 -12.25 1 98.62 103 ASN A C 1
ATOM 829 O O . ASN A 1 103 ? 5.699 -23.469 -12.57 1 98.62 103 ASN A O 1
ATOM 833 N N . ASN A 1 104 ? 7.598 -23.781 -11.43 1 98.69 104 ASN A N 1
ATOM 834 C CA . ASN A 1 104 ? 6.984 -24.859 -10.672 1 98.69 104 ASN A CA 1
ATOM 835 C C . ASN A 1 104 ? 5.828 -24.359 -9.805 1 98.69 104 ASN A C 1
ATOM 837 O O . ASN A 1 104 ? 4.801 -25.031 -9.688 1 98.69 104 ASN A O 1
ATOM 841 N N . VAL A 1 105 ? 5.996 -23.219 -9.203 1 98.81 105 VAL A N 1
ATOM 842 C CA . VAL A 1 105 ? 4.934 -22.625 -8.391 1 98.81 105 VAL A CA 1
ATOM 843 C C . VAL A 1 105 ? 3.725 -22.312 -9.273 1 98.81 105 VAL A C 1
ATOM 845 O O . VAL A 1 105 ? 2.588 -22.609 -8.906 1 98.81 105 VAL A O 1
ATOM 848 N N . ARG A 1 106 ? 3.959 -21.781 -10.438 1 98.62 106 ARG A N 1
ATOM 849 C CA . ARG A 1 106 ? 2.896 -21.5 -11.398 1 98.62 106 ARG A CA 1
ATOM 850 C C . ARG A 1 106 ? 2.135 -22.781 -11.75 1 98.62 106 ARG A C 1
ATOM 852 O O . ARG A 1 106 ? 0.904 -22.766 -11.82 1 98.62 106 ARG A O 1
ATOM 859 N N . ALA A 1 107 ? 2.926 -23.797 -11.992 1 98.56 107 ALA A N 1
ATOM 860 C CA . ALA A 1 107 ? 2.32 -25.062 -12.391 1 98.56 107 ALA A CA 1
ATOM 861 C C . ALA A 1 107 ? 1.418 -25.609 -11.289 1 98.56 107 ALA A C 1
ATOM 863 O O . ALA A 1 107 ? 0.326 -26.109 -11.57 1 98.56 107 ALA A O 1
ATOM 864 N N . LEU A 1 108 ? 1.868 -25.531 -10.047 1 98.5 108 LEU A N 1
ATOM 865 C CA . LEU A 1 108 ? 1.052 -25.969 -8.922 1 98.5 108 LEU A CA 1
ATOM 866 C C . LEU A 1 108 ? -0.301 -25.266 -8.922 1 98.5 108 LEU A C 1
ATOM 868 O O . LEU A 1 108 ? -1.343 -25.906 -8.805 1 98.5 108 LEU A O 1
ATOM 872 N N . LEU A 1 109 ? -0.213 -24.016 -9.141 1 98.06 109 LEU A N 1
ATOM 873 C CA . LEU A 1 109 ? -1.413 -23.203 -9.047 1 98.06 109 LEU A CA 1
ATOM 874 C C . LEU A 1 109 ? -2.338 -23.438 -10.234 1 98.06 109 LEU A C 1
ATOM 876 O O . LEU A 1 109 ? -3.559 -23.531 -10.062 1 98.06 109 LEU A O 1
ATOM 880 N N . LYS A 1 110 ? -1.801 -23.578 -11.406 1 97.56 110 LYS A N 1
ATOM 881 C CA . LYS A 1 110 ? -2.623 -23.719 -12.602 1 97.56 110 LYS A CA 1
ATOM 882 C C . LYS A 1 110 ? -3.209 -25.125 -12.711 1 97.56 110 LYS A C 1
ATOM 884 O O . LYS A 1 110 ? -4.312 -25.312 -13.227 1 97.56 110 LYS A O 1
ATOM 889 N N . MET A 1 111 ? -2.543 -26.109 -12.117 1 97.75 111 MET A N 1
ATOM 890 C CA . MET A 1 111 ? -2.979 -27.5 -12.211 1 97.75 111 MET A CA 1
ATOM 891 C C . MET A 1 111 ? -4.07 -27.812 -11.195 1 97.75 111 MET A C 1
ATOM 893 O O . MET A 1 111 ? -4.871 -28.719 -11.383 1 97.75 111 MET A O 1
ATOM 897 N N . TYR A 1 112 ? -4.16 -27.031 -10.195 1 98.44 112 TYR A N 1
ATOM 898 C CA . TYR A 1 112 ? -5.055 -27.328 -9.078 1 98.44 112 TYR A CA 1
ATOM 899 C C . TYR A 1 112 ? -6.508 -27.375 -9.539 1 98.44 112 TYR A C 1
ATOM 901 O O . TYR A 1 112 ? -7.215 -28.344 -9.312 1 98.44 112 TYR A O 1
ATOM 909 N N . PRO A 1 113 ? -6.969 -26.297 -10.195 1 97.56 113 PRO A N 1
ATOM 910 C CA . PRO A 1 113 ? -8.375 -26.344 -10.586 1 97.56 113 PRO A CA 1
ATOM 911 C C . PRO A 1 113 ? -8.695 -27.516 -11.516 1 97.56 113 PRO A C 1
ATOM 913 O O . PRO A 1 113 ? -9.797 -28.062 -11.461 1 97.56 113 PRO A O 1
ATOM 916 N N . VAL A 1 114 ? -7.789 -27.891 -12.328 1 96.81 114 VAL A N 1
ATOM 917 C CA . VAL A 1 114 ? -7.973 -28.984 -13.266 1 96.81 114 VAL A CA 1
ATOM 918 C C . VAL A 1 114 ? -8.023 -30.312 -12.516 1 96.81 114 VAL A C 1
ATOM 920 O O . VAL A 1 114 ? -8.906 -31.141 -12.75 1 96.81 114 VAL A O 1
ATOM 923 N N . LEU A 1 115 ? -7.094 -30.484 -11.602 1 97.12 115 LEU A N 1
ATOM 924 C CA . LEU A 1 115 ? -7.082 -31.719 -10.805 1 97.12 115 LEU A CA 1
ATOM 925 C C . LEU A 1 115 ? -8.32 -31.797 -9.922 1 97.12 115 LEU A C 1
ATOM 927 O O . LEU A 1 115 ? -8.828 -32.906 -9.664 1 97.12 115 LEU A O 1
ATOM 931 N N . ARG A 1 116 ? -8.805 -30.672 -9.484 1 97.25 116 ARG A N 1
ATOM 932 C CA . ARG A 1 116 ? -10.031 -30.656 -8.695 1 97.25 116 ARG A CA 1
ATOM 933 C C . ARG A 1 116 ? -11.227 -31.125 -9.508 1 97.25 116 ARG A C 1
ATOM 935 O O . ARG A 1 116 ? -12.094 -31.844 -8.992 1 97.25 116 ARG A O 1
ATOM 942 N N . GLU A 1 117 ? -11.258 -30.719 -10.727 1 95.69 117 GLU A N 1
ATOM 943 C CA . GLU A 1 117 ? -12.312 -31.172 -11.633 1 95.69 117 GLU A CA 1
ATOM 944 C C . GLU A 1 117 ? -12.211 -32.688 -11.891 1 95.69 117 GLU A C 1
ATOM 946 O O . GLU A 1 117 ? -13.227 -33.375 -12 1 95.69 117 GLU A O 1
ATOM 951 N N . ILE A 1 118 ? -11.07 -33.219 -11.977 1 93.44 118 ILE A N 1
ATOM 952 C CA . ILE A 1 118 ? -10.82 -34.625 -12.273 1 93.44 118 ILE A CA 1
ATOM 953 C C . ILE A 1 118 ? -11.086 -35.469 -11.031 1 93.44 118 ILE A C 1
ATOM 955 O O . ILE A 1 118 ? -11.828 -36.438 -11.094 1 93.44 118 ILE A O 1
ATOM 959 N N . ASP A 1 119 ? -10.492 -35.031 -9.938 1 93.5 119 ASP A N 1
ATOM 960 C CA . ASP A 1 119 ? -10.602 -35.75 -8.656 1 93.5 119 ASP A CA 1
ATOM 961 C C . ASP A 1 119 ? -10.43 -34.781 -7.484 1 93.5 119 ASP A C 1
ATOM 963 O O . ASP A 1 119 ? -9.305 -34.406 -7.141 1 93.5 119 ASP A O 1
ATOM 967 N N . SER A 1 120 ? -11.438 -34.5 -6.785 1 94.25 120 SER A N 1
ATOM 968 C CA . SER A 1 120 ? -11.461 -33.469 -5.75 1 94.25 120 SER A CA 1
ATOM 969 C C . SER A 1 120 ? -10.625 -33.875 -4.543 1 94.25 120 SER A C 1
ATOM 971 O O . SER A 1 120 ? -10.125 -33.031 -3.807 1 94.25 120 SER A O 1
ATOM 973 N N . VAL A 1 121 ? -10.477 -35.188 -4.32 1 94.62 121 VAL A N 1
ATOM 974 C CA . VAL A 1 121 ? -9.703 -35.656 -3.178 1 94.62 121 VAL A CA 1
ATOM 975 C C . VAL A 1 121 ? -8.211 -35.5 -3.463 1 94.62 121 VAL A C 1
ATOM 977 O O . VAL A 1 121 ? -7.457 -35 -2.623 1 94.62 121 VAL A O 1
ATOM 980 N N . VAL A 1 122 ? -7.809 -35.875 -4.688 1 93.75 122 VAL A N 1
ATOM 981 C CA . VAL A 1 122 ? -6.402 -35.844 -5.074 1 93.75 122 VAL A CA 1
ATOM 982 C C . VAL A 1 122 ? -5.914 -34.406 -5.141 1 93.75 122 VAL A C 1
ATOM 984 O O . VAL A 1 122 ? -4.773 -34.094 -4.777 1 93.75 122 VAL A O 1
ATOM 987 N N . SER A 1 123 ? -6.805 -33.5 -5.578 1 96.38 123 SER A N 1
ATOM 988 C CA . SER A 1 123 ? -6.426 -32.125 -5.73 1 96.38 123 SER A CA 1
ATOM 989 C C . SER A 1 123 ? -6.027 -31.5 -4.391 1 96.38 123 SER A C 1
ATOM 991 O O . SER A 1 123 ? -5.234 -30.562 -4.344 1 96.38 123 SER A O 1
ATOM 993 N N . LYS A 1 124 ? -6.516 -31.984 -3.275 1 97.12 124 LYS A N 1
ATOM 994 C CA . LYS A 1 124 ? -6.234 -31.453 -1.942 1 97.12 124 LYS A CA 1
ATOM 995 C C . LYS A 1 124 ? -4.754 -31.609 -1.597 1 97.12 124 LYS A C 1
ATOM 997 O O . LYS A 1 124 ? -4.227 -30.844 -0.777 1 97.12 124 LYS A O 1
ATOM 1002 N N . SER A 1 125 ? -4.16 -32.594 -2.215 1 97.5 125 SER A N 1
ATOM 1003 C CA . SER A 1 125 ? -2.744 -32.812 -1.949 1 97.5 125 SER A CA 1
ATOM 1004 C C . SER A 1 125 ? -1.895 -31.656 -2.439 1 97.5 125 SER A C 1
ATOM 1006 O O . SER A 1 125 ? -0.731 -31.516 -2.053 1 97.5 125 SER A O 1
ATOM 1008 N N . LEU A 1 126 ? -2.451 -30.766 -3.268 1 98.31 126 LEU A N 1
ATOM 1009 C CA . LEU A 1 126 ? -1.699 -29.656 -3.83 1 98.31 126 LEU A CA 1
ATOM 1010 C C . LEU A 1 126 ? -1.869 -28.406 -2.98 1 98.31 126 LEU A C 1
ATOM 1012 O O . LEU A 1 126 ? -1.121 -27.438 -3.137 1 98.31 126 LEU A O 1
ATOM 1016 N N . VAL A 1 127 ? -2.756 -28.375 -2.037 1 98.38 127 VAL A N 1
ATOM 1017 C CA . VAL A 1 127 ? -3.129 -27.172 -1.32 1 98.38 127 VAL A CA 1
ATOM 1018 C C . VAL A 1 127 ? -1.948 -26.672 -0.488 1 98.38 127 VAL A C 1
ATOM 1020 O O . VAL A 1 127 ? -1.522 -25.516 -0.623 1 98.38 127 VAL A O 1
ATOM 1023 N N . LYS A 1 128 ? -1.43 -27.469 0.342 1 98.31 128 LYS A N 1
ATOM 1024 C CA . LYS A 1 128 ? -0.292 -27.078 1.171 1 98.31 128 LYS A CA 1
ATOM 1025 C C . LYS A 1 128 ? 0.904 -26.688 0.31 1 98.31 128 LYS A C 1
ATOM 1027 O O . LYS A 1 128 ? 1.499 -25.625 0.515 1 98.31 128 LYS A O 1
ATOM 1032 N N . PRO A 1 129 ? 1.275 -27.469 -0.723 1 98.69 129 PRO A N 1
ATOM 1033 C CA . PRO A 1 129 ? 2.385 -27.078 -1.595 1 98.69 129 PRO A CA 1
ATOM 1034 C C . PRO A 1 129 ? 2.189 -25.703 -2.217 1 98.69 129 PRO A C 1
ATOM 1036 O O . PRO A 1 129 ? 3.15 -24.938 -2.35 1 98.69 129 PRO A O 1
ATOM 1039 N N . ILE A 1 130 ? 0.979 -25.422 -2.574 1 98.81 130 ILE A N 1
ATOM 1040 C CA . ILE A 1 130 ? 0.685 -24.125 -3.205 1 98.81 130 ILE A CA 1
ATOM 1041 C C . ILE A 1 130 ? 1.009 -23 -2.238 1 98.81 130 ILE A C 1
ATOM 1043 O O . ILE A 1 130 ? 1.786 -22.094 -2.566 1 98.81 130 ILE A O 1
ATOM 1047 N N . PHE A 1 131 ? 0.534 -23.062 -1.055 1 98.81 131 PHE A N 1
ATOM 1048 C CA . PHE A 1 131 ? 0.683 -21.953 -0.108 1 98.81 131 PHE A CA 1
ATOM 1049 C C . PHE A 1 131 ? 2.119 -21.875 0.396 1 98.81 131 PHE A C 1
ATOM 1051 O O . PHE A 1 131 ? 2.654 -20.766 0.565 1 98.81 131 PHE A O 1
ATOM 1058 N N . VAL A 1 132 ? 2.695 -22.984 0.619 1 98.69 132 VAL A N 1
ATOM 1059 C CA . VAL A 1 132 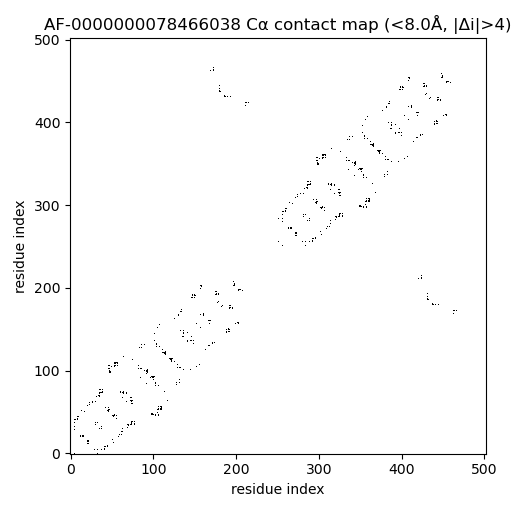? 4.082 -22.984 1.073 1 98.69 132 VAL A CA 1
ATOM 1060 C C . VAL A 1 132 ? 4.977 -22.359 -0.001 1 98.69 132 VAL A C 1
ATOM 1062 O O . VAL A 1 132 ? 5.828 -21.531 0.297 1 98.69 132 VAL A O 1
ATOM 1065 N N . SER A 1 133 ? 4.785 -22.797 -1.204 1 98.75 133 SER A N 1
ATOM 1066 C CA . SER A 1 133 ? 5.625 -22.328 -2.299 1 98.75 133 SER A CA 1
ATOM 1067 C C . SER A 1 133 ? 5.398 -20.844 -2.572 1 98.75 133 SER A C 1
ATOM 1069 O O . SER A 1 133 ? 6.34 -20.109 -2.881 1 98.75 133 SER A O 1
ATOM 1071 N N . LEU A 1 134 ? 4.148 -20.406 -2.479 1 98.75 134 LEU A N 1
ATOM 1072 C CA . LEU A 1 134 ? 3.857 -18.984 -2.619 1 98.75 134 LEU A CA 1
ATOM 1073 C C . LEU A 1 134 ? 4.559 -18.172 -1.533 1 98.75 134 LEU A C 1
ATOM 1075 O O . LEU A 1 134 ? 5.094 -17.094 -1.804 1 98.75 134 LEU A O 1
ATOM 1079 N N . GLY A 1 135 ? 4.562 -18.672 -0.356 1 98.69 135 GLY A N 1
ATOM 1080 C CA . GLY A 1 135 ? 5.281 -18.016 0.732 1 98.69 135 GLY A CA 1
ATOM 1081 C C . GLY A 1 135 ? 6.766 -17.875 0.467 1 98.69 135 GLY A C 1
ATOM 1082 O O . GLY A 1 135 ? 7.371 -16.859 0.817 1 98.69 135 GLY A O 1
ATOM 1083 N N . MET A 1 136 ? 7.316 -18.844 -0.19 1 98.62 136 MET A N 1
ATOM 1084 C CA . MET A 1 136 ? 8.75 -18.844 -0.483 1 98.62 136 MET A CA 1
ATOM 1085 C C . MET A 1 136 ? 9.094 -17.734 -1.483 1 98.62 136 MET A C 1
ATOM 1087 O O . MET A 1 136 ? 10.219 -17.234 -1.487 1 98.62 136 MET A O 1
ATOM 1091 N N . LEU A 1 137 ? 8.133 -17.375 -2.301 1 98.75 137 LEU A N 1
ATOM 1092 C CA . LEU A 1 137 ? 8.367 -16.328 -3.293 1 98.75 137 LEU A CA 1
ATOM 1093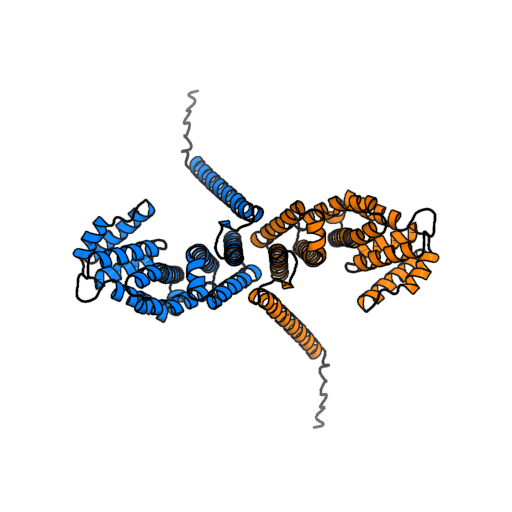 C C . LEU A 1 137 ? 8.469 -14.953 -2.627 1 98.75 137 LEU A C 1
ATOM 1095 O O . LEU A 1 137 ? 8.836 -13.977 -3.273 1 98.75 137 LEU A O 1
ATOM 1099 N N . MET A 1 138 ? 8.242 -14.82 -1.292 1 98.44 138 MET A N 1
ATOM 1100 C CA . MET A 1 138 ? 8.297 -13.547 -0.589 1 98.44 138 MET A CA 1
ATOM 1101 C C . MET A 1 138 ? 9.18 -13.648 0.651 1 98.44 138 MET A C 1
ATOM 1103 O O . MET A 1 138 ? 9.172 -12.75 1.499 1 98.44 138 MET A O 1
ATOM 1107 N N . ASP A 1 139 ? 9.852 -14.711 0.811 1 97.56 139 ASP A N 1
ATOM 1108 C CA . ASP A 1 139 ? 10.664 -14.891 2.008 1 97.56 139 ASP A CA 1
ATOM 1109 C C . ASP A 1 139 ? 11.922 -14.016 1.951 1 97.56 139 ASP A C 1
ATOM 1111 O O . ASP A 1 139 ? 12.039 -13.148 1.086 1 97.56 139 ASP A O 1
ATOM 1115 N N . ALA A 1 140 ? 12.758 -14.094 2.877 1 95.44 140 ALA A N 1
ATOM 1116 C CA . ALA A 1 140 ? 13.93 -13.227 3.029 1 95.44 140 ALA A CA 1
ATOM 1117 C C . ALA A 1 140 ? 14.852 -13.344 1.824 1 95.44 140 ALA A C 1
ATOM 1119 O O . ALA A 1 140 ? 15.516 -12.375 1.448 1 95.44 140 ALA A O 1
ATOM 1120 N N . ASP A 1 141 ? 14.883 -14.516 1.13 1 95.69 141 ASP A N 1
ATOM 1121 C CA . ASP A 1 141 ? 15.805 -14.773 0.027 1 95.69 141 ASP A CA 1
ATOM 1122 C C . ASP A 1 141 ? 15.172 -14.414 -1.314 1 95.69 141 ASP A C 1
ATOM 1124 O O . ASP A 1 141 ? 15.82 -14.5 -2.357 1 95.69 141 ASP A O 1
ATOM 1128 N N . ALA A 1 142 ? 13.992 -13.992 -1.315 1 97.75 142 ALA A N 1
ATOM 1129 C CA . ALA A 1 142 ? 13.266 -13.727 -2.553 1 97.75 142 ALA A CA 1
ATOM 1130 C C . ALA A 1 142 ? 13.82 -12.5 -3.266 1 97.75 142 ALA A C 1
ATOM 1132 O O . ALA A 1 142 ? 14.125 -11.484 -2.629 1 97.75 142 ALA A O 1
ATOM 1133 N N . ASP A 1 143 ? 13.992 -12.633 -4.535 1 97.44 143 ASP A N 1
ATOM 1134 C CA . ASP A 1 143 ? 14.438 -11.492 -5.32 1 97.44 143 ASP A CA 1
ATOM 1135 C C . ASP A 1 143 ? 13.258 -10.805 -6.012 1 97.44 143 ASP A C 1
ATOM 1137 O O . ASP A 1 143 ? 12.102 -11.172 -5.785 1 97.44 143 ASP A O 1
ATOM 1141 N N . ASP A 1 144 ? 13.555 -9.812 -6.781 1 98.31 144 ASP A N 1
ATOM 1142 C CA . ASP A 1 144 ? 12.531 -8.984 -7.406 1 98.31 144 ASP A CA 1
ATOM 1143 C C . ASP A 1 144 ? 11.641 -9.82 -8.328 1 98.31 144 ASP A C 1
ATOM 1145 O O . ASP A 1 144 ? 10.422 -9.625 -8.375 1 98.31 144 ASP A O 1
ATOM 1149 N N . LYS A 1 145 ? 12.242 -10.766 -9.094 1 98.38 145 LYS A N 1
ATOM 1150 C CA . LYS A 1 145 ? 11.477 -11.609 -10.016 1 98.38 145 LYS A CA 1
ATOM 1151 C C . LYS A 1 145 ? 10.547 -12.555 -9.25 1 98.38 145 LYS A C 1
ATOM 1153 O O . LYS A 1 145 ? 9.445 -12.859 -9.711 1 98.38 145 LYS A O 1
ATOM 1158 N N . ASP A 1 146 ? 11.023 -13.031 -8.109 1 98.69 146 ASP A N 1
ATOM 1159 C CA . ASP A 1 146 ? 10.164 -13.844 -7.254 1 98.69 146 ASP A CA 1
ATOM 1160 C C . ASP A 1 146 ? 8.922 -13.062 -6.828 1 98.69 146 ASP A C 1
ATOM 1162 O O . ASP A 1 146 ? 7.805 -13.578 -6.922 1 98.69 146 ASP A O 1
ATOM 1166 N N . ILE A 1 147 ? 9.195 -11.828 -6.441 1 98.75 147 ILE A N 1
ATOM 1167 C CA . ILE A 1 147 ? 8.109 -10.977 -5.969 1 98.75 147 ILE A CA 1
ATOM 1168 C C . ILE A 1 147 ? 7.141 -10.695 -7.109 1 98.75 147 ILE A C 1
ATOM 1170 O O . ILE A 1 147 ? 5.922 -10.75 -6.926 1 98.75 147 ILE A O 1
ATOM 1174 N N . GLN A 1 148 ? 7.66 -10.453 -8.188 1 98.31 148 GLN A N 1
ATOM 1175 C CA . GLN A 1 148 ? 6.832 -10.203 -9.359 1 98.31 148 GLN A CA 1
ATOM 1176 C C . GLN A 1 148 ? 5.961 -11.414 -9.688 1 98.31 148 GLN A C 1
ATOM 1178 O O . GLN A 1 148 ? 4.781 -11.266 -10.016 1 98.31 148 GLN A O 1
ATOM 1183 N N . THR A 1 149 ? 6.574 -12.562 -9.68 1 98.56 149 THR A N 1
ATOM 1184 C CA . THR A 1 149 ? 5.855 -13.797 -9.953 1 98.56 149 THR A CA 1
ATOM 1185 C C . THR A 1 149 ? 4.734 -14.016 -8.938 1 98.56 149 THR A C 1
ATOM 1187 O O . THR A 1 149 ? 3.604 -14.328 -9.312 1 98.56 149 THR A O 1
ATOM 1190 N N . MET A 1 150 ? 5.059 -13.828 -7.672 1 98.75 150 MET A N 1
ATOM 1191 C CA . MET A 1 150 ? 4.062 -13.984 -6.617 1 98.75 150 MET A CA 1
ATOM 1192 C C . MET A 1 150 ? 2.887 -13.039 -6.832 1 98.75 150 MET A C 1
ATOM 1194 O O . MET A 1 150 ? 1.729 -13.453 -6.746 1 98.75 150 MET A O 1
ATOM 1198 N N . ALA A 1 151 ? 3.209 -11.773 -7.07 1 98.62 151 ALA A N 1
ATOM 1199 C CA . ALA A 1 151 ? 2.162 -10.773 -7.27 1 98.62 151 ALA A CA 1
ATOM 1200 C C . ALA A 1 151 ? 1.266 -11.141 -8.445 1 98.62 151 ALA A C 1
ATOM 1202 O O . ALA A 1 151 ? 0.039 -11.055 -8.352 1 98.62 151 ALA A O 1
ATOM 1203 N N . GLU A 1 152 ? 1.857 -11.578 -9.508 1 98 152 GLU A N 1
ATOM 1204 C CA . GLU A 1 152 ? 1.11 -12 -10.695 1 98 152 GLU A CA 1
ATOM 1205 C C . GLU A 1 152 ? 0.151 -13.133 -10.359 1 98 152 GLU A C 1
ATOM 1207 O O . GLU A 1 152 ? -1.013 -13.109 -10.766 1 98 152 GLU A O 1
ATOM 1212 N N . LEU A 1 153 ? 0.634 -14.07 -9.734 1 98.44 153 LEU A N 1
ATOM 1213 C CA . LEU A 1 153 ? -0.156 -15.25 -9.398 1 98.44 153 LEU A CA 1
ATOM 1214 C C . LEU A 1 153 ? -1.31 -14.891 -8.469 1 98.44 153 LEU A C 1
ATOM 1216 O O . LEU A 1 153 ? -2.426 -15.391 -8.633 1 98.44 153 LEU A O 1
ATOM 1220 N N . LEU A 1 154 ? -1.069 -14.031 -7.508 1 98.44 154 LEU A N 1
ATOM 1221 C CA . LEU A 1 154 ? -2.125 -13.617 -6.594 1 98.44 154 LEU A CA 1
ATOM 1222 C C . LEU A 1 154 ? -3.176 -12.781 -7.312 1 98.44 154 LEU A C 1
ATOM 1224 O O . LEU A 1 154 ? -4.367 -12.875 -7.016 1 98.44 154 LEU A O 1
ATOM 1228 N N . LEU A 1 155 ? -2.717 -11.938 -8.18 1 97.94 155 LEU A N 1
ATOM 1229 C CA . LEU A 1 155 ? -3.656 -11.102 -8.922 1 97.94 155 LEU A CA 1
ATOM 1230 C C . LEU A 1 155 ? -4.559 -11.961 -9.805 1 97.94 155 LEU A C 1
ATOM 1232 O O . LEU A 1 155 ? -5.734 -11.641 -9.992 1 97.94 155 LEU A O 1
ATOM 1236 N N . GLU A 1 156 ? -4.043 -13.047 -10.305 1 97.06 156 GLU A N 1
ATOM 1237 C CA . GLU A 1 156 ? -4.797 -13.914 -11.203 1 97.06 156 GLU A CA 1
ATOM 1238 C C . GLU A 1 156 ? -5.684 -14.883 -10.43 1 97.06 156 GLU A C 1
ATOM 1240 O O . GLU A 1 156 ? -6.836 -15.117 -10.797 1 97.06 156 GLU A O 1
ATOM 1245 N N . ASP A 1 157 ? -5.152 -15.43 -9.32 1 97.62 157 ASP A N 1
ATOM 1246 C CA . ASP A 1 157 ? -5.809 -16.562 -8.68 1 97.62 157 ASP A CA 1
ATOM 1247 C C . ASP A 1 157 ? -6.121 -16.266 -7.215 1 97.62 157 ASP A C 1
ATOM 1249 O O . ASP A 1 157 ? -6.391 -17.188 -6.434 1 97.62 157 ASP A O 1
ATOM 1253 N N . GLY A 1 158 ? -6.039 -15.031 -6.82 1 98 158 GLY A N 1
ATOM 1254 C CA . GLY A 1 158 ? -6.23 -14.656 -5.426 1 98 158 GLY A CA 1
ATOM 1255 C C . GLY A 1 158 ? -7.59 -15.055 -4.883 1 98 158 GLY A C 1
ATOM 1256 O O . GLY A 1 158 ? -7.703 -15.484 -3.734 1 98 158 GLY A O 1
ATOM 1257 N N . GLN A 1 159 ? -8.625 -14.922 -5.695 1 97.5 159 GLN A N 1
ATOM 1258 C CA . GLN A 1 159 ? -9.977 -15.281 -5.258 1 97.5 159 GLN A CA 1
ATOM 1259 C C . GLN A 1 159 ? -10.07 -16.766 -4.93 1 97.5 159 GLN A C 1
ATOM 1261 O O . GLN A 1 159 ? -10.633 -17.141 -3.904 1 97.5 159 GLN A O 1
ATOM 1266 N N . MET A 1 160 ? -9.508 -17.562 -5.824 1 97.44 160 MET A N 1
ATOM 1267 C CA . MET A 1 160 ? -9.492 -19 -5.594 1 97.44 160 MET A CA 1
ATOM 1268 C C . MET A 1 160 ? -8.742 -19.344 -4.316 1 97.44 160 MET A C 1
ATOM 1270 O O . MET A 1 160 ? -9.203 -20.156 -3.51 1 97.44 160 MET A O 1
ATOM 1274 N N . LEU A 1 161 ? -7.621 -18.719 -4.09 1 98.38 161 LEU A N 1
ATOM 1275 C CA . LEU A 1 161 ? -6.793 -18.984 -2.918 1 98.38 161 LEU A CA 1
ATOM 1276 C C . LEU A 1 161 ? -7.516 -18.578 -1.64 1 98.38 161 LEU A C 1
ATOM 1278 O O . LEU A 1 161 ? -7.449 -19.281 -0.63 1 98.38 161 LEU A O 1
ATOM 1282 N N . ALA A 1 162 ? -8.211 -17.453 -1.729 1 98.12 162 ALA A N 1
ATOM 1283 C CA . ALA A 1 162 ? -8.953 -16.953 -0.577 1 98.12 162 ALA A CA 1
ATOM 1284 C C . ALA A 1 162 ? -10.078 -17.906 -0.198 1 98.12 162 ALA A C 1
ATOM 1286 O O . ALA A 1 162 ? -10.414 -18.047 0.98 1 98.12 162 ALA A O 1
ATOM 1287 N N . LYS A 1 163 ? -10.672 -18.531 -1.172 1 96.75 163 LYS A N 1
ATOM 1288 C CA . LYS A 1 163 ? -11.727 -19.516 -0.921 1 96.75 163 LYS A CA 1
ATOM 1289 C C . LYS A 1 163 ? -11.148 -20.812 -0.375 1 96.75 163 LYS A C 1
ATOM 1291 O O . LYS A 1 163 ? -11.766 -21.469 0.47 1 96.75 163 LYS A O 1
ATOM 1296 N N . LEU A 1 164 ? -9.984 -21.172 -0.831 1 96.94 164 LEU A N 1
ATOM 1297 C CA . LEU A 1 164 ? -9.344 -22.438 -0.451 1 96.94 164 LEU A CA 1
ATOM 1298 C C . LEU A 1 164 ? -8.883 -22.391 1.002 1 96.94 164 LEU A C 1
ATOM 1300 O O . LEU A 1 164 ? -9.18 -23.297 1.78 1 96.94 164 LEU A O 1
ATOM 1304 N N . ARG A 1 165 ? -8.148 -21.391 1.335 1 97.88 165 ARG A N 1
ATOM 1305 C CA . ARG A 1 165 ? -7.637 -21.172 2.684 1 97.88 165 ARG A CA 1
ATOM 1306 C C . ARG A 1 165 ? -7.582 -19.688 3.018 1 97.88 165 ARG A C 1
ATOM 1308 O O . ARG A 1 165 ? -6.531 -19.047 2.893 1 97.88 165 ARG A O 1
ATOM 1315 N N . PRO A 1 166 ? -8.648 -19.156 3.562 1 97.38 166 PRO A N 1
ATOM 1316 C CA . PRO A 1 166 ? -8.75 -17.719 3.799 1 97.38 166 PRO A CA 1
ATOM 1317 C C . PRO A 1 166 ? -7.637 -17.188 4.699 1 97.38 166 PRO A C 1
ATOM 1319 O O . PRO A 1 166 ? -7.035 -16.141 4.402 1 97.38 166 PRO A O 1
ATOM 1322 N N . SER A 1 167 ? -7.336 -17.844 5.793 1 97.31 167 SER A N 1
ATOM 1323 C CA . SER A 1 167 ? -6.328 -17.375 6.746 1 97.31 167 SER A CA 1
ATOM 1324 C C . SER A 1 167 ? -4.938 -17.375 6.121 1 97.31 167 SER A C 1
ATOM 1326 O O . SER A 1 167 ? -4.164 -16.438 6.332 1 97.31 167 SER A O 1
ATOM 1328 N N . GLU A 1 168 ? -4.633 -18.406 5.363 1 98 168 GLU A N 1
ATOM 1329 C CA . GLU A 1 168 ? -3.334 -18.484 4.699 1 98 168 GLU A CA 1
ATOM 1330 C C . GLU A 1 168 ? -3.211 -17.406 3.617 1 98 168 GLU A C 1
ATOM 1332 O O . GLU A 1 168 ? -2.125 -16.875 3.389 1 98 168 GLU A O 1
ATOM 1337 N N . CYS A 1 169 ? -4.332 -17.156 2.986 1 98.25 169 CYS A N 1
ATOM 1338 C CA . CYS A 1 169 ? -4.336 -16.109 1.98 1 98.25 169 CYS A CA 1
ATOM 1339 C C . CYS A 1 169 ? -4.062 -14.75 2.615 1 98.25 169 CYS A C 1
ATOM 1341 O O . CYS A 1 169 ? -3.279 -13.961 2.084 1 98.25 169 CYS A O 1
ATOM 1343 N N . ASP A 1 170 ? -4.66 -14.484 3.785 1 98.12 170 ASP A N 1
ATOM 1344 C CA . ASP A 1 170 ? -4.395 -13.258 4.531 1 98.12 170 ASP A CA 1
ATOM 1345 C C . ASP A 1 170 ? -2.908 -13.125 4.855 1 98.12 170 ASP A C 1
ATOM 1347 O O . ASP A 1 170 ? -2.336 -12.039 4.727 1 98.12 170 ASP A O 1
ATOM 1351 N N . LYS A 1 171 ? -2.385 -14.188 5.238 1 98 171 LYS A N 1
ATOM 1352 C CA . LYS A 1 171 ? -0.969 -14.188 5.594 1 98 171 LYS A CA 1
ATOM 1353 C C . LYS A 1 171 ? -0.103 -13.82 4.391 1 98 171 LYS A C 1
ATOM 1355 O O . LYS A 1 171 ? 0.888 -13.102 4.531 1 98 171 LYS A O 1
ATOM 1360 N N . LEU A 1 172 ? -0.438 -14.367 3.262 1 98.56 172 LEU A N 1
ATOM 1361 C CA . LEU A 1 172 ? 0.302 -14.023 2.051 1 98.56 172 LEU A CA 1
ATOM 1362 C C . LEU A 1 172 ? 0.217 -12.531 1.762 1 98.56 172 LEU A C 1
ATOM 1364 O O . LEU A 1 172 ? 1.217 -11.906 1.402 1 98.56 172 LEU A O 1
ATOM 1368 N N . VAL A 1 173 ? -0.943 -11.969 1.962 1 98.75 173 VAL A N 1
ATOM 1369 C CA . VAL A 1 173 ? -1.133 -10.547 1.7 1 98.75 173 VAL A CA 1
ATOM 1370 C C . VAL A 1 173 ? -0.344 -9.727 2.717 1 98.75 173 VAL A C 1
ATOM 1372 O O . VAL A 1 173 ? 0.231 -8.688 2.375 1 98.75 173 VAL A O 1
ATOM 1375 N N . MET A 1 174 ? -0.266 -10.156 3.963 1 98.19 174 MET A N 1
ATOM 1376 C CA . MET A 1 174 ? 0.549 -9.477 4.965 1 98.19 174 MET A CA 1
ATOM 1377 C C . MET A 1 174 ? 2.027 -9.547 4.602 1 98.19 174 MET A C 1
ATOM 1379 O O . MET A 1 174 ? 2.771 -8.586 4.816 1 98.19 174 MET A O 1
ATOM 1383 N N . ASN A 1 175 ? 2.375 -10.672 4.082 1 98.12 175 ASN A N 1
ATOM 1384 C CA . ASN A 1 175 ? 3.748 -10.781 3.605 1 98.12 175 ASN A CA 1
ATOM 1385 C C . ASN A 1 175 ? 4.027 -9.812 2.461 1 98.12 175 ASN A C 1
ATOM 1387 O O . ASN A 1 175 ? 5.117 -9.242 2.371 1 98.12 175 ASN A O 1
ATOM 1391 N N . ALA A 1 176 ? 3.076 -9.695 1.587 1 98.62 176 ALA A N 1
ATOM 1392 C CA . ALA A 1 176 ? 3.209 -8.734 0.498 1 98.62 176 ALA A CA 1
ATOM 1393 C C . ALA A 1 176 ? 3.404 -7.316 1.038 1 98.62 176 ALA A C 1
ATOM 1395 O O . ALA A 1 176 ? 4.211 -6.551 0.509 1 98.62 176 ALA A O 1
ATOM 1396 N N . ARG A 1 177 ? 2.678 -6.988 2.082 1 98.5 177 ARG A N 1
ATOM 1397 C CA . ARG A 1 177 ? 2.828 -5.691 2.734 1 98.5 177 ARG A CA 1
ATOM 1398 C C . ARG A 1 177 ? 4.238 -5.52 3.291 1 98.5 177 ARG A C 1
ATOM 1400 O O . ARG A 1 177 ? 4.852 -4.461 3.121 1 98.5 177 ARG A O 1
ATOM 1407 N N . HIS A 1 178 ? 4.715 -6.566 3.908 1 97.81 178 HIS A N 1
ATOM 1408 C CA . HIS A 1 178 ? 6.07 -6.527 4.438 1 97.81 178 HIS A CA 1
ATOM 1409 C C . HIS A 1 178 ? 7.09 -6.305 3.324 1 97.81 178 HIS A C 1
ATOM 1411 O O . HIS A 1 178 ? 8.008 -5.496 3.469 1 97.81 178 HIS A O 1
ATOM 1417 N N . CYS A 1 179 ? 6.918 -6.996 2.281 1 98.44 179 CYS A N 1
ATOM 1418 C CA . CYS A 1 179 ? 7.844 -6.863 1.16 1 98.44 179 CYS A CA 1
ATOM 1419 C C . CYS A 1 179 ? 7.801 -5.453 0.58 1 98.44 179 CYS A C 1
ATOM 1421 O O . CYS A 1 179 ? 8.844 -4.871 0.275 1 98.44 179 CYS A O 1
ATOM 1423 N N . LEU A 1 180 ? 6.629 -4.914 0.44 1 98.44 180 LEU A N 1
ATOM 1424 C CA . LEU A 1 180 ? 6.426 -3.58 -0.118 1 98.44 180 LEU A CA 1
ATOM 1425 C C . LEU A 1 180 ? 7.152 -2.527 0.716 1 98.44 180 LEU A C 1
ATOM 1427 O O . LEU A 1 180 ? 7.707 -1.573 0.17 1 98.44 180 LEU A O 1
ATOM 1431 N N . CYS A 1 181 ? 7.25 -2.742 1.987 1 97.56 181 CYS A N 1
ATOM 1432 C CA . CYS A 1 181 ? 7.801 -1.742 2.896 1 97.56 181 CYS A CA 1
ATOM 1433 C C . CYS A 1 181 ? 9.289 -1.968 3.113 1 97.56 181 CYS A C 1
ATOM 1435 O O . CYS A 1 181 ? 10.039 -1.017 3.346 1 97.56 181 CYS A O 1
ATOM 1437 N N . GLU A 1 182 ? 9.734 -3.182 2.996 1 96.31 182 GLU A N 1
ATOM 1438 C CA . GLU A 1 182 ? 11.055 -3.48 3.535 1 96.31 182 GLU A CA 1
ATOM 1439 C C . GLU A 1 182 ? 12.039 -3.822 2.422 1 96.31 182 GLU A C 1
ATOM 1441 O O . GLU A 1 182 ? 13.234 -3.527 2.529 1 96.31 182 GLU A O 1
ATOM 1446 N N . LYS A 1 183 ? 11.562 -4.395 1.403 1 96.06 183 LYS A N 1
ATOM 1447 C CA . LYS A 1 183 ? 12.469 -4.867 0.367 1 96.06 183 LYS A CA 1
ATOM 1448 C C . LYS A 1 183 ? 12.758 -3.77 -0.655 1 96.06 183 LYS A C 1
ATOM 1450 O O . LYS A 1 183 ? 11.914 -2.908 -0.901 1 96.06 183 LYS A O 1
ATOM 1455 N N . THR A 1 184 ? 13.953 -3.846 -1.147 1 95.5 184 THR A N 1
ATOM 1456 C CA . THR A 1 184 ? 14.289 -3.012 -2.297 1 95.5 184 THR A CA 1
ATOM 1457 C C . THR A 1 184 ? 13.805 -3.654 -3.592 1 95.5 184 THR A C 1
ATOM 1459 O O . THR A 1 184 ? 14.344 -4.668 -4.031 1 95.5 184 THR A O 1
ATOM 1462 N N . LEU A 1 185 ? 12.852 -3.09 -4.215 1 97.75 185 LEU A N 1
ATOM 1463 C CA . LEU A 1 185 ? 12.18 -3.672 -5.371 1 97.75 185 LEU A CA 1
ATOM 1464 C C . LEU A 1 185 ? 12.086 -2.662 -6.512 1 97.75 185 LEU A C 1
ATOM 1466 O O . LEU A 1 185 ? 12.242 -1.458 -6.293 1 97.75 185 LEU A O 1
ATOM 1470 N N . SER A 1 186 ? 11.906 -3.193 -7.684 1 97.31 186 SER A N 1
ATOM 1471 C CA . SER A 1 186 ? 11.609 -2.33 -8.82 1 97.31 186 SER A CA 1
ATOM 1472 C C . SER A 1 186 ? 10.273 -1.612 -8.641 1 97.31 186 SER A C 1
ATOM 1474 O O . SER A 1 186 ? 9.43 -2.049 -7.855 1 97.31 186 SER A O 1
ATOM 1476 N N . VAL A 1 187 ? 10.07 -0.521 -9.352 1 96.88 187 VAL A N 1
ATOM 1477 C CA . VAL A 1 187 ? 8.828 0.245 -9.32 1 96.88 187 VAL A CA 1
ATOM 1478 C C . VAL A 1 187 ? 7.656 -0.647 -9.727 1 96.88 187 VAL A C 1
ATOM 1480 O O . VAL A 1 187 ? 6.582 -0.59 -9.125 1 96.88 187 VAL A O 1
ATOM 1483 N N . GLU A 1 188 ? 7.922 -1.488 -10.719 1 96.12 188 GLU A N 1
ATOM 1484 C CA . GLU A 1 188 ? 6.887 -2.385 -11.227 1 96.12 188 GLU A CA 1
ATOM 1485 C C . GLU A 1 188 ? 6.441 -3.373 -10.156 1 96.12 188 GLU A C 1
ATOM 1487 O O . GLU A 1 188 ? 5.242 -3.594 -9.961 1 96.12 188 GLU A O 1
ATOM 1492 N N . SER A 1 189 ? 7.375 -3.961 -9.5 1 97.94 189 SER A N 1
ATOM 1493 C CA . SER A 1 189 ? 7.055 -4.926 -8.453 1 97.94 189 SER A CA 1
ATOM 1494 C C . SER A 1 189 ? 6.285 -4.266 -7.309 1 97.94 189 SER A C 1
ATOM 1496 O O . SER A 1 189 ? 5.336 -4.84 -6.777 1 97.94 189 SER A O 1
ATOM 1498 N N . ARG A 1 190 ? 6.68 -3.062 -6.938 1 98.25 190 ARG A N 1
ATOM 1499 C CA . ARG A 1 190 ? 5.988 -2.34 -5.875 1 98.25 190 ARG A CA 1
ATOM 1500 C C . ARG A 1 190 ? 4.543 -2.041 -6.262 1 98.25 190 ARG A C 1
ATOM 1502 O O . ARG A 1 190 ? 3.633 -2.193 -5.449 1 98.25 190 ARG A O 1
ATOM 1509 N N . ARG A 1 191 ? 4.379 -1.661 -7.48 1 97.88 191 ARG A N 1
ATOM 1510 C CA . ARG A 1 191 ? 3.035 -1.372 -7.973 1 97.88 191 ARG A CA 1
ATOM 1511 C C . ARG A 1 191 ? 2.168 -2.627 -7.969 1 97.88 191 ARG A C 1
ATOM 1513 O O . ARG A 1 191 ? 0.986 -2.57 -7.621 1 97.88 191 ARG A O 1
ATOM 1520 N N . GLN A 1 192 ? 2.729 -3.701 -8.375 1 98 192 GLN A N 1
ATOM 1521 C CA . GLN A 1 192 ? 1.984 -4.953 -8.406 1 98 192 GLN A CA 1
ATOM 1522 C C . GLN A 1 192 ? 1.62 -5.41 -6.996 1 98 192 GLN A C 1
ATOM 1524 O O . GLN A 1 192 ? 0.526 -5.934 -6.77 1 98 192 GLN A O 1
ATOM 1529 N N . LEU A 1 193 ? 2.564 -5.246 -6.074 1 98.69 193 LEU A N 1
ATOM 1530 C CA . LEU A 1 193 ? 2.27 -5.598 -4.688 1 98.69 193 LEU A CA 1
ATOM 1531 C C . LEU A 1 193 ? 1.125 -4.75 -4.145 1 98.69 193 LEU A C 1
ATOM 1533 O O . LEU A 1 193 ? 0.233 -5.266 -3.467 1 98.69 193 LEU A O 1
ATOM 1537 N N . LEU A 1 194 ? 1.202 -3.469 -4.438 1 98.75 194 LEU A N 1
ATOM 1538 C CA . LEU A 1 194 ? 0.123 -2.586 -4.004 1 98.75 194 LEU A CA 1
ATOM 1539 C C . LEU A 1 194 ? -1.208 -3.021 -4.609 1 98.75 194 LEU A C 1
ATOM 1541 O O . LEU A 1 194 ? -2.24 -2.994 -3.934 1 98.75 194 LEU A O 1
ATOM 1545 N N . ARG A 1 195 ? -1.189 -3.414 -5.848 1 98.44 195 ARG A N 1
ATOM 1546 C CA . ARG A 1 195 ? -2.393 -3.902 -6.516 1 98.44 195 ARG A CA 1
ATOM 1547 C C . ARG A 1 195 ? -2.936 -5.145 -5.82 1 98.44 195 ARG A C 1
ATOM 1549 O O . ARG A 1 195 ? -4.148 -5.293 -5.66 1 98.44 195 ARG A O 1
ATOM 1556 N N . VAL A 1 196 ? -2.07 -6.039 -5.426 1 98.75 196 VAL A N 1
ATOM 1557 C CA . VAL A 1 196 ? -2.469 -7.238 -4.691 1 98.75 196 VAL A CA 1
ATOM 1558 C C . VAL A 1 196 ? -3.188 -6.84 -3.404 1 98.75 196 VAL A C 1
ATOM 1560 O O . VAL A 1 196 ? -4.227 -7.41 -3.066 1 98.75 196 VAL A O 1
ATOM 1563 N N . ILE A 1 197 ? -2.629 -5.887 -2.721 1 98.81 197 ILE A N 1
ATOM 1564 C CA . ILE A 1 197 ? -3.199 -5.41 -1.465 1 98.81 197 ILE A CA 1
ATOM 1565 C C . ILE A 1 197 ? -4.594 -4.844 -1.715 1 98.81 197 ILE A C 1
ATOM 1567 O O . ILE A 1 197 ? -5.527 -5.117 -0.958 1 98.81 197 ILE A O 1
ATOM 1571 N N . ASP A 1 198 ? -4.773 -4.094 -2.764 1 98.62 198 ASP A N 1
ATOM 1572 C CA . ASP A 1 198 ? -6.078 -3.541 -3.119 1 98.62 198 ASP A CA 1
ATOM 1573 C C . ASP A 1 198 ? -7.07 -4.652 -3.457 1 98.62 198 ASP A C 1
ATOM 1575 O O . ASP A 1 198 ? -8.227 -4.609 -3.031 1 98.62 198 ASP A O 1
ATOM 1579 N N . PHE A 1 199 ? -6.602 -5.652 -4.27 1 98.62 199 PHE A N 1
ATOM 1580 C CA . PHE A 1 199 ? -7.473 -6.77 -4.609 1 98.62 199 PHE A CA 1
ATOM 1581 C C . PHE A 1 199 ? -7.992 -7.457 -3.35 1 98.62 199 PHE A C 1
ATOM 1583 O O . PHE A 1 199 ? -9.18 -7.758 -3.246 1 98.62 199 PHE A O 1
ATOM 1590 N N . TRP A 1 200 ? -7.109 -7.66 -2.482 1 98.69 200 TRP A N 1
ATOM 1591 C CA . TRP A 1 200 ? -7.488 -8.281 -1.217 1 98.69 200 TRP A CA 1
ATOM 1592 C C . TRP A 1 200 ? -8.484 -7.41 -0.463 1 98.69 200 TRP A C 1
ATOM 1594 O O . TRP A 1 200 ? -9.5 -7.906 0.04 1 98.69 200 TRP A O 1
ATOM 1604 N N . THR A 1 201 ? -8.25 -6.098 -0.381 1 98.25 201 THR A N 1
ATOM 1605 C CA . THR A 1 201 ? -9.078 -5.145 0.344 1 98.25 201 THR A CA 1
ATOM 1606 C C . THR A 1 201 ? -10.508 -5.145 -0.203 1 98.25 201 THR A C 1
ATOM 1608 O O . THR A 1 201 ? -11.469 -5.043 0.559 1 98.25 201 THR A O 1
ATOM 1611 N N . TYR A 1 202 ? -10.578 -5.297 -1.448 1 97.69 202 TYR A N 1
ATOM 1612 C CA . TYR A 1 202 ? -11.883 -5.215 -2.09 1 97.69 202 TYR A CA 1
ATOM 1613 C C . TYR A 1 202 ? -12.352 -6.594 -2.547 1 97.69 202 TYR A C 1
ATOM 1615 O O . TYR A 1 202 ? -12.938 -6.73 -3.625 1 97.69 202 TYR A O 1
ATOM 1623 N N . SER A 1 203 ? -12.023 -7.637 -1.827 1 97.12 203 SER A N 1
ATOM 1624 C CA . SER A 1 203 ? -12.539 -8.992 -1.928 1 97.12 203 SER A CA 1
ATOM 1625 C C . SER A 1 203 ? -12.195 -9.625 -3.273 1 97.12 203 SER A C 1
ATOM 1627 O O . SER A 1 203 ? -12.992 -10.367 -3.844 1 97.12 203 SER A O 1
ATOM 1629 N N . TRP A 1 204 ? -11.102 -9.188 -3.855 1 97.69 204 TRP A N 1
ATOM 1630 C CA . TRP A 1 204 ? -10.539 -9.734 -5.082 1 97.69 204 TRP A CA 1
ATOM 1631 C C . TRP A 1 204 ? -11.453 -9.461 -6.273 1 97.69 204 TRP A C 1
ATOM 1633 O O . TRP A 1 204 ? -11.453 -10.211 -7.254 1 97.69 204 TRP A O 1
ATOM 1643 N N . ASP A 1 205 ? -12.297 -8.477 -6.156 1 96.56 205 ASP A N 1
ATOM 1644 C CA . ASP A 1 205 ? -13.211 -8.039 -7.211 1 96.56 205 ASP A CA 1
ATOM 1645 C C . ASP A 1 205 ? -12.891 -6.617 -7.66 1 96.56 205 ASP A C 1
ATOM 1647 O O . ASP A 1 205 ? -13.273 -5.648 -7 1 96.56 205 ASP A O 1
ATOM 1651 N N . PRO A 1 206 ? -12.273 -6.477 -8.773 1 94.25 206 PRO A N 1
ATOM 1652 C CA . PRO A 1 206 ? -11.859 -5.152 -9.234 1 94.25 206 PRO A CA 1
ATOM 1653 C C . PRO A 1 206 ? -13.039 -4.219 -9.492 1 94.25 206 PRO A C 1
ATOM 1655 O O . PRO A 1 206 ? -12.867 -2.998 -9.539 1 94.25 206 PRO A O 1
ATOM 1658 N N . GLU A 1 207 ? -14.227 -4.766 -9.664 1 96.06 207 GLU A N 1
ATOM 1659 C CA . GLU A 1 207 ? -15.414 -3.947 -9.898 1 96.06 207 GLU A CA 1
ATOM 1660 C C . GLU A 1 207 ? -15.773 -3.127 -8.656 1 96.06 207 GLU A C 1
ATOM 1662 O O . GLU A 1 207 ? -16.531 -2.158 -8.75 1 96.06 207 GLU A O 1
ATOM 1667 N N . LEU A 1 208 ? -15.234 -3.502 -7.559 1 97.31 208 LEU A N 1
ATOM 1668 C CA . LEU A 1 208 ? -15.539 -2.824 -6.305 1 97.31 208 LEU A CA 1
ATOM 1669 C C . LEU A 1 208 ? -14.531 -1.716 -6.027 1 97.31 208 LEU A C 1
ATOM 1671 O O . LEU A 1 208 ? -14.664 -0.98 -5.047 1 97.31 208 LEU A O 1
ATOM 1675 N N . PHE A 1 209 ? -13.516 -1.579 -6.867 1 96.75 209 PHE A N 1
ATOM 1676 C CA . PHE A 1 209 ? -12.523 -0.526 -6.688 1 96.75 209 PHE A CA 1
ATOM 1677 C C . PHE A 1 209 ? -13.172 0.851 -6.777 1 96.75 209 PHE A C 1
ATOM 1679 O O . PHE A 1 209 ? -13.984 1.103 -7.668 1 96.75 209 PHE A O 1
ATOM 1686 N N . PRO A 1 210 ? -12.859 1.725 -5.867 1 96.62 210 PRO A N 1
ATOM 1687 C CA . PRO A 1 210 ? -13.242 3.117 -6.109 1 96.62 210 PRO A CA 1
ATOM 1688 C C . PRO A 1 210 ? -12.648 3.674 -7.402 1 96.62 210 PRO A C 1
ATOM 1690 O O . PRO A 1 210 ? -11.578 3.234 -7.84 1 96.62 210 PRO A O 1
ATOM 1693 N N . ASP A 1 211 ? -13.227 4.621 -7.973 1 95.62 211 ASP A N 1
ATOM 1694 C CA . ASP A 1 211 ? -12.836 5.207 -9.25 1 95.62 211 ASP A CA 1
ATOM 1695 C C . ASP A 1 211 ? -11.398 5.715 -9.203 1 95.62 211 ASP A C 1
ATOM 1697 O O . ASP A 1 211 ? -10.656 5.57 -10.18 1 95.62 211 ASP A O 1
ATOM 1701 N N . CYS A 1 212 ? -11.07 6.316 -8.164 1 95.31 212 CYS A N 1
ATOM 1702 C CA . CYS A 1 212 ? -9.734 6.898 -8.078 1 95.31 212 CYS A CA 1
ATOM 1703 C C . CYS A 1 212 ? -8.664 5.816 -8.141 1 95.31 212 CYS A C 1
ATOM 1705 O O . CYS A 1 212 ? -7.59 6.031 -8.703 1 95.31 212 CYS A O 1
ATOM 1707 N N . ILE A 1 213 ? -8.914 4.609 -7.605 1 97.12 213 ILE A N 1
ATOM 1708 C CA . ILE A 1 213 ? -7.961 3.508 -7.629 1 97.12 213 ILE A CA 1
ATOM 1709 C C . ILE A 1 213 ? -7.863 2.938 -9.047 1 97.12 213 ILE A C 1
ATOM 1711 O O . ILE A 1 213 ? -6.773 2.605 -9.516 1 97.12 213 ILE A O 1
ATOM 1715 N N . VAL A 1 214 ? -9 2.807 -9.688 1 96.44 214 VAL A N 1
ATOM 1716 C CA . VAL A 1 214 ? -9.016 2.332 -11.062 1 96.44 214 VAL A CA 1
ATOM 1717 C C . VAL A 1 214 ? -8.141 3.24 -11.93 1 96.44 214 VAL A C 1
ATOM 1719 O O . VAL A 1 214 ? -7.301 2.76 -12.695 1 96.44 214 VAL A O 1
ATOM 1722 N N . LYS A 1 215 ? -8.289 4.531 -11.781 1 94.5 215 LYS A N 1
ATOM 1723 C CA . LYS A 1 215 ? -7.531 5.516 -12.555 1 94.5 215 LYS A CA 1
ATOM 1724 C C . LYS A 1 215 ? -6.043 5.457 -12.211 1 94.5 215 LYS A C 1
ATOM 1726 O O . LYS A 1 215 ? -5.195 5.648 -13.086 1 94.5 215 LYS A O 1
ATOM 1731 N N . PHE A 1 216 ? -5.832 5.199 -11.008 1 96 216 PHE A N 1
ATOM 1732 C CA . PHE A 1 216 ? -4.449 5.082 -10.562 1 96 216 PHE A CA 1
ATOM 1733 C C . PHE A 1 216 ? -3.715 4.004 -11.352 1 96 216 PHE A C 1
ATOM 1735 O O . PHE A 1 216 ? -2.57 4.203 -11.766 1 96 216 PHE A O 1
ATOM 1742 N N . TYR A 1 217 ? -4.301 2.918 -11.578 1 94.19 217 TYR A N 1
ATOM 1743 C CA . TYR A 1 217 ? -3.641 1.802 -12.25 1 94.19 217 TYR A CA 1
ATOM 1744 C C . TYR A 1 217 ? -3.713 1.955 -13.766 1 94.19 217 TYR A C 1
ATOM 1746 O O . TYR A 1 217 ? -2.92 1.355 -14.492 1 94.19 217 TYR A O 1
ATOM 1754 N N . GLU A 1 218 ? -4.695 2.672 -14.266 1 87.12 218 GLU A N 1
ATOM 1755 C CA . GLU A 1 218 ? -4.828 2.9 -15.703 1 87.12 218 GLU A CA 1
ATOM 1756 C C . GLU A 1 218 ? -3.754 3.859 -16.219 1 87.12 218 GLU A C 1
ATOM 1758 O O . GLU A 1 218 ? -3.234 3.688 -17.312 1 87.12 218 GLU A O 1
ATOM 1763 N N . VAL A 1 219 ? -3.553 4.961 -15.594 1 66.5 219 VAL A N 1
ATOM 1764 C CA . VAL A 1 219 ? -2.592 5.98 -16 1 66.5 219 VAL A CA 1
ATOM 1765 C C . VAL A 1 219 ? -1.206 5.355 -16.141 1 66.5 219 VAL A C 1
ATOM 1767 O O . VAL A 1 219 ? -0.46 5.688 -17.062 1 66.5 219 VAL A O 1
ATOM 1770 N N . VAL A 1 220 ? -0.89 4.465 -15.352 1 57.62 220 VAL A N 1
ATOM 1771 C CA . VAL A 1 220 ? 0.432 3.848 -15.367 1 57.62 220 VAL A CA 1
ATOM 1772 C C . VAL A 1 220 ? 0.558 2.928 -16.578 1 57.62 220 VAL A C 1
ATOM 1774 O O . VAL A 1 220 ? 1.621 2.848 -17.203 1 57.62 220 VAL A O 1
ATOM 1777 N N . GLU A 1 221 ? -0.47 2.197 -16.953 1 54.06 221 GLU A N 1
ATOM 1778 C CA . GLU A 1 221 ? -0.459 1.302 -18.109 1 54.06 221 GLU A CA 1
ATOM 1779 C C . GLU A 1 221 ? -0.28 2.078 -19.406 1 54.06 221 GLU A C 1
ATOM 1781 O O . GLU A 1 221 ? 0.407 1.619 -20.328 1 54.06 221 GLU A O 1
ATOM 1786 N N . ASP A 1 222 ? -0.75 3.314 -19.391 1 50.72 222 ASP A N 1
ATOM 1787 C CA . ASP A 1 222 ? -0.602 4.145 -20.578 1 50.72 222 ASP A CA 1
ATOM 1788 C C . ASP A 1 222 ? 0.83 4.66 -20.719 1 50.72 222 ASP A C 1
ATOM 1790 O O . ASP A 1 222 ? 1.365 4.73 -21.828 1 50.72 222 ASP A O 1
ATOM 1794 N N . THR A 1 223 ? 1.438 4.938 -19.594 1 50.62 223 THR A N 1
ATOM 1795 C CA . THR A 1 223 ? 2.809 5.438 -19.641 1 50.62 223 THR A CA 1
ATOM 1796 C C . THR A 1 223 ? 3.773 4.324 -20.047 1 50.62 223 THR A C 1
ATOM 1798 O O . THR A 1 223 ? 4.719 4.555 -20.797 1 50.62 223 THR A O 1
ATOM 1801 N N . LYS A 1 224 ? 3.471 3.115 -19.609 1 54.69 224 LYS A N 1
ATOM 1802 C CA . LYS A 1 224 ? 4.293 1.977 -20.016 1 54.69 224 LYS A CA 1
ATOM 1803 C C . LYS A 1 224 ? 4.137 1.684 -21.5 1 54.69 224 LYS A C 1
ATOM 1805 O O . LYS A 1 224 ? 5.121 1.408 -22.188 1 54.69 224 LYS A O 1
ATOM 1810 N N . LYS A 1 225 ? 2.846 1.754 -21.984 1 55.34 225 LYS A N 1
ATOM 1811 C CA . LYS A 1 225 ? 2.59 1.542 -23.406 1 55.34 225 LYS A CA 1
ATOM 1812 C C . LYS A 1 225 ? 3.262 2.621 -24.25 1 55.34 225 LYS A C 1
ATOM 1814 O O . LYS A 1 225 ? 3.826 2.328 -25.312 1 55.34 225 LYS A O 1
ATOM 1819 N N . GLN A 1 226 ? 3.219 3.822 -23.766 1 50.5 226 GLN A N 1
ATOM 1820 C CA . GLN A 1 226 ? 3.846 4.926 -24.484 1 50.5 226 GLN A CA 1
ATOM 1821 C C . GLN A 1 226 ? 5.367 4.812 -24.453 1 50.5 226 GLN A C 1
ATOM 1823 O O . GLN A 1 226 ? 6.039 5.105 -25.438 1 50.5 226 GLN A O 1
ATOM 1828 N N . ALA A 1 227 ? 5.812 4.395 -23.359 1 52.81 227 ALA A N 1
ATOM 1829 C CA . ALA A 1 227 ? 7.254 4.195 -23.266 1 52.81 227 ALA A CA 1
ATOM 1830 C C . ALA A 1 227 ? 7.707 3.025 -24.125 1 52.81 227 ALA A C 1
ATOM 1832 O O . ALA A 1 227 ? 8.742 3.105 -24.797 1 52.81 227 ALA A O 1
ATOM 1833 N N . GLU A 1 228 ? 6.977 1.947 -24.141 1 53.16 228 GLU A N 1
ATOM 1834 C CA . GLU A 1 228 ? 7.246 0.803 -25.016 1 53.16 228 GLU A CA 1
ATOM 1835 C C . GLU A 1 228 ? 7.102 1.179 -26.484 1 53.16 228 GLU A C 1
ATOM 1837 O O . GLU A 1 228 ? 7.895 0.742 -27.328 1 53.16 228 GLU A O 1
ATOM 1842 N N . GLU A 1 229 ? 6.113 2.012 -26.734 1 54.75 229 GLU A N 1
ATOM 1843 C CA . GLU A 1 229 ? 5.918 2.508 -28.094 1 54.75 229 GLU A CA 1
ATOM 1844 C C . GLU A 1 229 ? 7.055 3.441 -28.516 1 54.75 229 GLU A C 1
ATOM 1846 O O . GLU A 1 229 ? 7.527 3.387 -29.641 1 54.75 229 GLU A O 1
ATOM 1851 N N . ASN A 1 230 ? 7.391 4.215 -27.578 1 54.84 230 ASN A N 1
ATOM 1852 C CA . ASN A 1 230 ? 8.5 5.121 -27.859 1 54.84 230 ASN A CA 1
ATOM 1853 C C . ASN A 1 230 ? 9.82 4.367 -28 1 54.84 230 ASN A C 1
ATOM 1855 O O . ASN A 1 230 ? 10.656 4.723 -28.844 1 54.84 230 ASN A O 1
ATOM 1859 N N . ASP A 1 231 ? 9.984 3.436 -27.219 1 53.78 231 ASP A N 1
ATOM 1860 C CA . ASP A 1 231 ? 11.156 2.57 -27.297 1 53.78 231 ASP A CA 1
ATOM 1861 C C . ASP A 1 231 ? 11.133 1.75 -28.594 1 53.78 231 ASP A C 1
ATOM 1863 O O . ASP A 1 231 ? 12.172 1.548 -29.219 1 53.78 231 ASP A O 1
ATOM 1867 N N . ALA A 1 232 ? 9.953 1.254 -28.875 1 53.53 232 ALA A N 1
ATOM 1868 C CA . ALA A 1 232 ? 9.766 0.552 -30.141 1 53.53 232 ALA A CA 1
ATOM 1869 C C . ALA A 1 232 ? 10.008 1.482 -31.328 1 53.53 232 ALA A C 1
ATOM 1871 O O . ALA A 1 232 ? 10.633 1.091 -32.312 1 53.53 232 ALA A O 1
ATOM 1872 N N . LYS A 1 233 ? 9.617 2.752 -31.266 1 58.25 233 LYS A N 1
ATOM 1873 C CA . LYS A 1 233 ? 9.812 3.738 -32.312 1 58.25 233 LYS A CA 1
ATOM 1874 C C . LYS A 1 233 ? 11.281 4.129 -32.438 1 58.25 233 LYS A C 1
ATOM 1876 O O . LYS A 1 233 ? 11.781 4.352 -33.562 1 58.25 233 LYS A O 1
ATOM 1881 N N . ARG A 1 234 ? 11.836 4.168 -31.406 1 57.03 234 ARG A N 1
ATOM 1882 C CA . ARG A 1 234 ? 13.266 4.469 -31.438 1 57.03 234 ARG A CA 1
ATOM 1883 C C . ARG A 1 234 ? 14.055 3.32 -32.062 1 57.03 234 ARG A C 1
ATOM 1885 O O . ARG A 1 234 ? 15 3.549 -32.812 1 57.03 234 ARG A O 1
ATOM 1892 N N . LYS A 1 235 ? 13.594 2.172 -31.781 1 55.16 235 LYS A N 1
ATOM 1893 C CA . LYS A 1 235 ? 14.25 0.997 -32.344 1 55.16 235 LYS A CA 1
ATOM 1894 C C . LYS A 1 235 ? 13.977 0.887 -33.844 1 55.16 235 LYS A C 1
ATOM 1896 O O . LYS A 1 235 ? 14.852 0.475 -34.625 1 55.16 235 LYS A O 1
ATOM 1901 N N . VAL A 1 236 ? 12.859 1.303 -34.25 1 58.03 236 VAL A N 1
ATOM 1902 C CA . VAL A 1 236 ? 12.508 1.313 -35.688 1 58.03 236 VAL A CA 1
ATOM 1903 C C . VAL A 1 236 ? 13.281 2.416 -36.406 1 58.03 236 VAL A C 1
ATOM 1905 O O . VAL A 1 236 ? 13.742 2.225 -37.531 1 58.03 236 VAL A O 1
ATOM 1908 N N . ASN A 1 237 ? 13.359 3.541 -35.75 1 56.72 237 ASN A N 1
ATOM 1909 C CA . ASN A 1 237 ? 14.109 4.641 -36.375 1 56.72 237 ASN A CA 1
ATOM 1910 C C . ASN A 1 237 ? 15.602 4.328 -36.438 1 56.72 237 ASN A C 1
ATOM 1912 O O . ASN A 1 237 ? 16.297 4.797 -37.344 1 56.72 237 ASN A O 1
ATOM 1916 N N . ASP A 1 238 ? 16.031 3.576 -35.5 1 57.06 238 ASP A N 1
ATOM 1917 C CA . ASP A 1 238 ? 17.453 3.225 -35.5 1 57.06 238 ASP A CA 1
ATOM 1918 C C . ASP A 1 238 ? 17.75 2.174 -36.562 1 57.06 238 ASP A C 1
ATOM 1920 O O . ASP A 1 238 ? 18.906 1.956 -36.906 1 57.06 238 ASP A O 1
ATOM 1924 N N . THR A 1 239 ? 16.719 1.36 -36.875 1 48.91 239 THR A N 1
ATOM 1925 C CA . THR A 1 239 ? 16.891 0.333 -37.906 1 48.91 239 THR A CA 1
ATOM 1926 C C . THR A 1 239 ? 16.688 0.913 -39.281 1 48.91 239 THR A C 1
ATOM 1928 O O . THR A 1 239 ? 16.75 0.189 -40.281 1 48.91 239 THR A O 1
ATOM 1931 N N . GLN A 1 240 ? 16.203 2.166 -39.344 1 47.28 240 GLN A N 1
ATOM 1932 C CA . GLN A 1 240 ? 16.125 2.709 -40.688 1 47.28 240 GLN A CA 1
ATOM 1933 C C . GLN A 1 240 ? 17.516 2.824 -41.312 1 47.28 240 GLN A C 1
ATOM 1935 O O . GLN A 1 240 ? 18.438 3.365 -40.688 1 47.28 240 GLN A O 1
ATOM 1940 N N . PRO A 1 241 ? 17.812 1.934 -42.25 1 45.31 241 PRO A N 1
ATOM 1941 C CA . PRO A 1 241 ? 19.078 1.947 -42.969 1 45.31 241 PRO A CA 1
ATOM 1942 C C . PRO A 1 241 ? 19.516 3.354 -43.375 1 45.31 241 PRO A C 1
ATOM 1944 O O . PRO A 1 241 ? 18.688 4.164 -43.781 1 45.31 241 PRO A O 1
ATOM 1947 N N . GLN A 1 242 ? 20.516 3.961 -42.656 1 43.28 242 GLN A N 1
ATOM 1948 C CA . GLN A 1 242 ? 21.219 5.145 -43.156 1 43.28 242 GLN A CA 1
ATOM 1949 C C . GLN A 1 242 ? 21.406 5.09 -44.656 1 43.28 242 GLN A C 1
ATOM 1951 O O . GLN A 1 242 ? 22.031 4.172 -45.188 1 43.28 242 GLN A O 1
ATOM 1956 N N . GLN A 1 243 ? 20.438 5.395 -45.406 1 39.25 243 GLN A N 1
ATOM 1957 C CA . GLN A 1 243 ? 20.625 5.562 -46.844 1 39.25 243 GLN A CA 1
ATOM 1958 C C . GLN A 1 243 ? 21.891 6.375 -47.125 1 39.25 243 GLN A C 1
ATOM 1960 O O . GLN A 1 243 ? 22.016 7.52 -46.688 1 39.25 243 GLN A O 1
ATOM 1965 N N . TYR A 1 244 ? 23.031 5.711 -47.281 1 40.62 244 TYR A N 1
ATOM 1966 C CA . TYR A 1 244 ? 24.266 6.238 -47.844 1 40.62 244 TYR A CA 1
ATOM 1967 C C . TYR A 1 244 ? 24 7.035 -49.094 1 40.62 244 TYR A C 1
ATOM 1969 O O . TYR A 1 244 ? 23.484 6.492 -50.094 1 40.62 244 TYR A O 1
ATOM 1977 N N . ASP A 1 245 ? 23.391 8.203 -49.031 1 36.97 245 ASP A N 1
ATOM 1978 C CA . ASP A 1 245 ? 23.297 9.117 -50.156 1 36.97 245 ASP A CA 1
ATOM 1979 C C . ASP A 1 245 ? 24.672 9.336 -50.812 1 36.97 245 ASP A C 1
ATOM 1981 O O . ASP A 1 245 ? 25.562 9.906 -50.188 1 36.97 245 ASP A O 1
ATOM 1985 N N . ASP A 1 246 ? 25.188 8.383 -51.562 1 38.38 246 ASP A N 1
ATOM 1986 C CA . ASP A 1 246 ? 26.328 8.438 -52.469 1 38.38 246 ASP A CA 1
ATOM 1987 C C . ASP A 1 246 ? 26.188 9.594 -53.438 1 38.38 246 ASP A C 1
ATOM 1989 O O . ASP A 1 246 ? 25.609 9.43 -54.531 1 38.38 246 ASP A O 1
ATOM 1993 N N . HIS A 1 247 ? 25.672 10.805 -53.094 1 34.66 247 HIS A N 1
ATOM 1994 C CA . HIS A 1 247 ? 25.672 11.867 -54.062 1 34.66 247 HIS A CA 1
ATOM 1995 C C . HIS A 1 247 ? 27.109 12.227 -54.5 1 34.66 247 HIS A C 1
ATOM 1997 O O . HIS A 1 247 ? 27.875 12.758 -53.688 1 34.66 247 HIS A O 1
ATOM 2003 N N . GLU A 1 248 ? 27.766 11.344 -55.25 1 34.41 248 GLU A N 1
ATOM 2004 C CA . GLU A 1 248 ? 28.938 11.688 -56.031 1 34.41 248 GLU A CA 1
ATOM 2005 C C . GLU A 1 248 ? 28.703 12.945 -56.875 1 34.41 248 GLU A C 1
ATOM 2007 O O . GLU A 1 248 ? 27.812 12.969 -57.719 1 34.41 248 GLU A O 1
ATOM 2012 N N . SER A 1 249 ? 28.719 14.094 -56.281 1 28.42 249 SER A N 1
ATOM 2013 C CA . SER A 1 249 ? 28.734 15.367 -56.969 1 28.42 249 SER A CA 1
ATOM 2014 C C . SER A 1 249 ? 29.875 15.414 -58 1 28.42 249 SER A C 1
ATOM 2016 O O . SER A 1 249 ? 31.047 15.242 -57.656 1 28.42 249 SER A O 1
ATOM 2018 N N . ILE A 1 250 ? 29.562 14.961 -59.219 1 30.52 250 ILE A N 1
ATOM 2019 C CA . ILE A 1 250 ? 30.312 15.219 -60.438 1 30.52 250 ILE A CA 1
ATOM 2020 C C . ILE A 1 250 ? 30.547 16.719 -60.594 1 30.52 250 ILE A C 1
ATOM 2022 O O . ILE A 1 250 ? 29.594 17.484 -60.781 1 30.52 250 ILE A O 1
ATOM 2026 N N . VAL A 1 251 ? 31.406 17.312 -59.844 1 22.73 251 VAL A N 1
ATOM 2027 C CA . VAL A 1 251 ? 32.062 18.516 -60.375 1 22.73 251 VAL A CA 1
ATOM 2028 C C . VAL A 1 251 ? 33.031 18.125 -61.469 1 22.73 251 VAL A C 1
ATOM 2030 O O . VAL A 1 251 ? 33.75 17.125 -61.344 1 22.73 251 VAL A O 1
ATOM 2033 N N . MET B 1 1 ? 7.316 44.156 28.359 1 57.38 1 MET B N 1
ATOM 2034 C CA . MET B 1 1 ? 8.055 42.906 28.281 1 57.38 1 MET B CA 1
ATOM 2035 C C . MET B 1 1 ? 8.977 42.906 27.062 1 57.38 1 MET B C 1
ATOM 2037 O O . MET B 1 1 ? 8.578 43.281 25.969 1 57.38 1 MET B O 1
ATOM 2041 N N . ASP B 1 2 ? 10.266 42.812 27.25 1 70.56 2 ASP B N 1
ATOM 2042 C CA . ASP B 1 2 ? 11.305 42.875 26.219 1 70.56 2 ASP B CA 1
ATOM 2043 C C . ASP B 1 2 ? 11.227 41.656 25.297 1 70.56 2 ASP B C 1
ATOM 2045 O O . ASP B 1 2 ? 10.703 40.594 25.688 1 70.56 2 ASP B O 1
ATOM 2049 N N . ASP B 1 3 ? 11.508 41.969 24.031 1 74.25 3 ASP B N 1
ATOM 2050 C CA . ASP B 1 3 ? 11.453 40.938 22.984 1 74.25 3 ASP B CA 1
ATOM 2051 C C . ASP B 1 3 ? 12.227 39.688 23.391 1 74.25 3 ASP B C 1
ATOM 2053 O O . ASP B 1 3 ? 11.789 38.562 23.125 1 74.25 3 ASP B O 1
ATOM 2057 N N . GLU B 1 4 ? 13.258 39.906 24.094 1 73.38 4 GLU B N 1
ATOM 2058 C CA . GLU B 1 4 ? 14.094 38.781 24.5 1 73.38 4 GLU B CA 1
ATOM 2059 C C . GLU B 1 4 ? 13.422 37.938 25.609 1 73.38 4 GLU B C 1
ATOM 2061 O O . GLU B 1 4 ? 13.508 36.719 25.609 1 73.38 4 GLU B O 1
ATOM 2066 N N . GLN B 1 5 ? 12.781 38.656 26.5 1 70.5 5 GLN B N 1
ATOM 2067 C CA . GLN B 1 5 ? 12.078 37.969 27.578 1 70.5 5 GLN B CA 1
ATOM 2068 C C . GLN B 1 5 ? 10.906 37.156 27.047 1 70.5 5 GLN B C 1
ATOM 2070 O O . GLN B 1 5 ? 10.695 36 27.469 1 70.5 5 GLN B O 1
ATOM 2075 N N . LEU B 1 6 ? 10.203 37.75 26.094 1 74.62 6 LEU B N 1
ATOM 2076 C CA . LEU B 1 6 ? 9.07 37.062 25.484 1 74.62 6 LEU B CA 1
ATOM 2077 C C . LEU B 1 6 ? 9.523 35.781 24.766 1 74.62 6 LEU B C 1
ATOM 2079 O O . LEU B 1 6 ? 8.891 34.75 24.891 1 74.62 6 LEU B O 1
ATOM 2083 N N . ARG B 1 7 ? 10.648 35.906 24.203 1 74.38 7 ARG B N 1
ATOM 2084 C CA . ARG B 1 7 ? 11.195 34.781 23.484 1 74.38 7 ARG B CA 1
ATOM 2085 C C . ARG B 1 7 ? 11.555 33.625 24.438 1 74.38 7 ARG B C 1
ATOM 2087 O O . ARG B 1 7 ? 11.281 32.469 24.156 1 74.38 7 ARG B O 1
ATOM 2094 N N . ARG B 1 8 ? 12.125 33.938 25.516 1 72.56 8 ARG B N 1
ATOM 2095 C CA . ARG B 1 8 ? 12.539 32.938 26.5 1 72.56 8 ARG B CA 1
ATOM 2096 C C . ARG B 1 8 ? 11.328 32.281 27.141 1 72.56 8 ARG B C 1
ATOM 2098 O O . ARG B 1 8 ? 11.344 31.062 27.391 1 72.56 8 ARG B O 1
ATOM 2105 N N . LEU B 1 9 ? 10.391 33.125 27.312 1 73.06 9 LEU B N 1
ATOM 2106 C CA . LEU B 1 9 ? 9.195 32.594 27.953 1 73.06 9 LEU B CA 1
ATOM 2107 C C . LEU B 1 9 ? 8.453 31.641 27.016 1 73.06 9 LEU B C 1
ATOM 2109 O O . LEU B 1 9 ? 8.023 30.562 27.438 1 73.06 9 LEU B O 1
ATOM 2113 N N . ILE B 1 10 ? 8.43 32 25.812 1 74.94 10 ILE B N 1
ATOM 2114 C CA . ILE B 1 10 ? 7.754 31.172 24.812 1 74.94 10 ILE B CA 1
ATOM 2115 C C . ILE B 1 10 ? 8.547 29.875 24.609 1 74.94 10 ILE B C 1
ATOM 2117 O O . ILE B 1 10 ? 7.961 28.797 24.484 1 74.94 10 ILE B O 1
ATOM 2121 N N . ALA B 1 11 ? 9.836 29.969 24.703 1 74.75 11 ALA B N 1
ATOM 2122 C CA . ALA B 1 11 ? 10.688 28.781 24.594 1 74.75 11 ALA B CA 1
ATOM 2123 C C . ALA B 1 11 ? 10.453 27.844 25.781 1 74.75 11 ALA B C 1
ATOM 2125 O O . ALA B 1 11 ? 10.461 26.625 25.609 1 74.75 11 ALA B O 1
ATOM 2126 N N . SER B 1 12 ? 10.312 28.5 26.875 1 72 12 SER B N 1
ATOM 2127 C CA . SER B 1 12 ? 10.094 27.703 28.078 1 72 12 SER B CA 1
ATOM 2128 C C . SER B 1 12 ? 8.758 26.984 28.031 1 72 12 SER B C 1
ATOM 2130 O O . SER B 1 12 ? 8.617 25.891 28.578 1 72 12 SER B O 1
ATOM 2132 N N . LEU B 1 13 ? 7.77 27.594 27.406 1 70.75 13 LEU B N 1
ATOM 2133 C CA . LEU B 1 13 ? 6.461 26.969 27.25 1 70.75 13 LEU B CA 1
ATOM 2134 C C . LEU B 1 13 ? 6.559 25.703 26.391 1 70.75 13 LEU B C 1
ATOM 2136 O O . LEU B 1 13 ? 5.898 24.703 26.688 1 70.75 13 LEU B O 1
ATOM 2140 N N . SER B 1 14 ? 7.414 25.766 25.422 1 69.62 14 SER B N 1
ATOM 2141 C CA . SER B 1 14 ? 7.641 24.609 24.562 1 69.62 14 SER B CA 1
ATOM 2142 C C . SER B 1 14 ? 8.188 23.422 25.344 1 69.62 14 SER B C 1
ATOM 2144 O O . SER B 1 14 ? 7.773 22.281 25.109 1 69.62 14 SER B O 1
ATOM 2146 N N . LEU B 1 15 ? 9.086 23.734 26.172 1 69.12 15 LEU B N 1
ATOM 2147 C CA . LEU B 1 15 ? 9.719 22.688 26.969 1 69.12 15 LEU B CA 1
ATOM 2148 C C . LEU B 1 15 ? 8.719 22.062 27.922 1 69.12 15 LEU B C 1
ATOM 2150 O O . LEU B 1 15 ? 8.719 20.844 28.125 1 69.12 15 LEU B O 1
ATOM 2154 N N . LEU B 1 16 ? 7.855 22.859 28.422 1 65.19 16 LEU B N 1
ATOM 2155 C CA . LEU B 1 16 ? 6.891 22.391 29.406 1 65.19 16 LEU B CA 1
ATOM 2156 C C . LEU B 1 16 ? 5.789 21.578 28.734 1 65.19 16 LEU B C 1
ATOM 2158 O O . LEU B 1 16 ? 5.258 20.625 29.328 1 65.19 16 LEU B O 1
ATOM 2162 N N . SER B 1 17 ? 5.391 21.875 27.531 1 68 17 SER B N 1
ATOM 2163 C CA . SER B 1 17 ? 4.32 21.203 26.797 1 68 17 SER B CA 1
ATOM 2164 C C . SER B 1 17 ? 4.742 19.797 26.375 1 68 17 SER B C 1
ATOM 2166 O O . SER B 1 17 ? 3.91 18.891 26.297 1 68 17 SER B O 1
ATOM 2168 N N . ASP B 1 18 ? 6.008 19.594 26.047 1 63.38 18 ASP B N 1
ATOM 2169 C CA . ASP B 1 18 ? 6.516 18.281 25.672 1 63.38 18 ASP B CA 1
ATOM 2170 C C . ASP B 1 18 ? 6.34 17.266 26.812 1 63.38 18 ASP B C 1
ATOM 2172 O O . ASP B 1 18 ? 6.211 16.062 26.562 1 63.38 18 ASP B O 1
ATOM 2176 N N . HIS B 1 19 ? 6.395 17.844 28.016 1 56.03 19 HIS B N 1
ATOM 2177 C CA . HIS B 1 19 ? 6.387 16.969 29.172 1 56.03 19 HIS B CA 1
ATOM 2178 C C . HIS B 1 19 ? 5.027 16.969 29.859 1 56.03 19 HIS B C 1
ATOM 2180 O O . HIS B 1 19 ? 4.812 16.234 30.828 1 56.03 19 HIS B O 1
ATOM 2186 N N . GLY B 1 20 ? 4.082 17.844 29.391 1 60.56 20 GLY B N 1
ATOM 2187 C CA . GLY B 1 20 ? 2.811 17.922 30.094 1 60.56 20 GLY B CA 1
ATOM 2188 C C . GLY B 1 20 ? 1.786 18.781 29.375 1 60.56 20 GLY B C 1
ATOM 2189 O O . GLY B 1 20 ? 1.818 18.906 28.141 1 60.56 20 GLY B O 1
ATOM 2190 N N . SER B 1 21 ? 0.731 19.266 30.219 1 67.81 21 SER B N 1
ATOM 2191 C CA . SER B 1 21 ? -0.345 20.141 29.75 1 67.81 21 SER B CA 1
ATOM 2192 C C . SER B 1 21 ? 0.16 21.547 29.484 1 67.81 21 SER B C 1
ATOM 2194 O O . SER B 1 21 ? 1.091 22.016 30.141 1 67.81 21 SER B O 1
ATOM 2196 N N . PHE B 1 22 ? -0.133 22.141 28.406 1 73.62 22 PHE B N 1
ATOM 2197 C CA . PHE B 1 22 ? 0.191 23.516 28.047 1 73.62 22 PHE B CA 1
ATOM 2198 C C . PHE B 1 22 ? -0.131 24.453 29.203 1 73.62 22 PHE B C 1
ATOM 2200 O O . PHE B 1 22 ? -1.255 24.469 29.719 1 73.62 22 PHE B O 1
ATOM 2207 N N . PRO B 1 23 ? 0.933 25 29.781 1 77.38 23 PRO B N 1
ATOM 2208 C CA . PRO B 1 23 ? 0.692 25.891 30.922 1 77.38 23 PRO B CA 1
ATOM 2209 C C . PRO B 1 23 ? -0.122 27.125 30.547 1 77.38 23 PRO B C 1
ATOM 2211 O O . PRO B 1 23 ? 0.441 28.219 30.359 1 77.38 23 PRO B O 1
ATOM 2214 N N . LEU B 1 24 ? -1.37 27.031 30.594 1 78 24 LEU B N 1
ATOM 2215 C CA . LEU B 1 24 ? -2.307 28.047 30.125 1 78 24 LEU B CA 1
ATOM 2216 C C . LEU B 1 24 ? -2.229 29.312 30.969 1 78 24 LEU B C 1
ATOM 2218 O O . LEU B 1 24 ? -2.285 30.422 30.453 1 78 24 LEU B O 1
ATOM 2222 N N . HIS B 1 25 ? -2.055 29.156 32.219 1 78.31 25 HIS B N 1
ATOM 2223 C CA . HIS B 1 25 ? -2.041 30.297 33.125 1 78.31 25 HIS B CA 1
ATOM 2224 C C . HIS B 1 25 ? -0.821 31.188 32.875 1 78.31 25 HIS B C 1
ATOM 2226 O O . HIS B 1 25 ? -0.944 32.406 32.781 1 78.31 25 HIS B O 1
ATOM 2232 N N . THR B 1 26 ? 0.271 30.516 32.781 1 76.75 26 THR B N 1
ATOM 2233 C CA . THR B 1 26 ? 1.5 31.25 32.531 1 76.75 26 THR B CA 1
ATOM 2234 C C . THR B 1 26 ? 1.411 31.984 31.188 1 76.75 26 THR B C 1
ATOM 2236 O O . THR B 1 26 ? 1.84 33.125 31.078 1 76.75 26 THR B O 1
ATOM 2239 N N . PHE B 1 27 ? 0.806 31.344 30.281 1 82.06 27 PHE B N 1
ATOM 2240 C CA . PHE B 1 27 ? 0.686 31.969 28.969 1 82.06 27 PHE B CA 1
ATOM 2241 C C . PHE B 1 27 ? -0.273 33.156 29.031 1 82.06 27 PHE B C 1
ATOM 2243 O O . PHE B 1 27 ? -0.064 34.156 28.344 1 82.06 27 PHE B O 1
ATOM 2250 N N . SER B 1 28 ? -1.228 33.094 29.859 1 79.56 28 SER B N 1
ATOM 2251 C CA . SER B 1 28 ? -2.186 34.188 30.016 1 79.56 28 SER B CA 1
ATOM 2252 C C . SER B 1 28 ? -1.503 35.469 30.516 1 79.56 28 SER B C 1
ATOM 2254 O O . SER B 1 28 ? -1.798 36.562 30.031 1 79.56 28 SER B O 1
ATOM 2256 N N . VAL B 1 29 ? -0.674 35.219 31.391 1 78.19 29 VAL B N 1
ATOM 2257 C CA . VAL B 1 29 ? 0.052 36.344 31.953 1 78.19 29 VAL B CA 1
ATOM 2258 C C . VAL B 1 29 ? 0.925 37 30.875 1 78.19 29 VAL B C 1
ATOM 2260 O O . VAL B 1 29 ? 0.967 38.219 30.75 1 78.19 29 VAL B O 1
ATOM 2263 N N . LEU B 1 30 ? 1.546 36.156 30.141 1 77.19 30 LEU B N 1
ATOM 2264 C CA . LEU B 1 30 ? 2.4 36.656 29.062 1 77.19 30 LEU B CA 1
ATOM 2265 C C . LEU B 1 30 ? 1.579 37.375 28 1 77.19 30 LEU B C 1
ATOM 2267 O O . LEU B 1 30 ? 1.978 38.438 27.531 1 77.19 30 LEU B O 1
ATOM 2271 N N . ALA B 1 31 ? 0.457 36.844 27.641 1 79.56 31 ALA B N 1
ATOM 2272 C CA . ALA B 1 31 ? -0.411 37.375 26.609 1 79.56 31 ALA B CA 1
ATOM 2273 C C . ALA B 1 31 ? -0.973 38.75 27.016 1 79.56 31 ALA B C 1
ATOM 2275 O O . ALA B 1 31 ? -1.213 39.594 26.156 1 79.56 31 ALA B O 1
ATOM 2276 N N . SER B 1 32 ? -1.116 38.875 28.312 1 78.88 32 SER B N 1
ATOM 2277 C CA . SER B 1 32 ? -1.654 40.156 28.797 1 78.88 32 SER B CA 1
ATOM 2278 C C . SER B 1 32 ? -0.574 41.219 28.859 1 78.88 32 SER B C 1
ATOM 2280 O O . SER B 1 32 ? -0.878 42.406 28.844 1 78.88 32 SER B O 1
ATOM 2282 N N . ALA B 1 33 ? 0.606 40.719 28.906 1 77.81 33 ALA B N 1
ATOM 2283 C CA . ALA B 1 33 ? 1.704 41.656 29.141 1 77.81 33 ALA B CA 1
ATOM 2284 C C . ALA B 1 33 ? 2.344 42.094 27.812 1 77.81 33 ALA B C 1
ATOM 2286 O O . ALA B 1 33 ? 3.092 43.062 27.766 1 77.81 33 ALA B O 1
ATOM 2287 N N . ALA B 1 34 ? 2.102 41.406 26.781 1 82.56 34 ALA B N 1
ATOM 2288 C CA . ALA B 1 34 ? 2.764 41.688 25.5 1 82.56 34 ALA B CA 1
ATOM 2289 C C . ALA B 1 34 ? 1.752 42.062 24.422 1 82.56 34 ALA B C 1
ATOM 2291 O O . ALA B 1 34 ? 0.63 41.562 24.406 1 82.56 34 ALA B O 1
ATOM 2292 N N . PRO B 1 35 ? 2.271 43.094 23.531 1 86.5 35 PRO B N 1
ATOM 2293 C CA . PRO B 1 35 ? 1.397 43.375 22.391 1 86.5 35 PRO B CA 1
ATOM 2294 C C . PRO B 1 35 ? 1.171 42.156 21.5 1 86.5 35 PRO B C 1
ATOM 2296 O O . PRO B 1 35 ? 2.068 41.312 21.344 1 86.5 35 PRO B O 1
ATOM 2299 N N . ASN B 1 36 ? -0.008 42.062 20.844 1 88.44 36 ASN B N 1
ATOM 2300 C CA . ASN B 1 36 ? -0.402 40.906 20.062 1 88.44 36 ASN B CA 1
ATOM 2301 C C . ASN B 1 36 ? 0.53 40.688 18.859 1 88.44 36 ASN B C 1
ATOM 2303 O O . ASN B 1 36 ? 0.789 39.562 18.469 1 88.44 36 ASN B O 1
ATOM 2307 N N . ASP B 1 37 ? 0.985 41.719 18.266 1 90.31 37 ASP B N 1
ATOM 2308 C CA . ASP B 1 37 ? 1.868 41.625 17.109 1 90.31 37 ASP B CA 1
ATOM 2309 C C . ASP B 1 37 ? 3.197 40.969 17.5 1 90.31 37 ASP B C 1
ATOM 2311 O O . ASP B 1 37 ? 3.715 40.125 16.766 1 90.31 37 ASP B O 1
ATOM 2315 N N . LYS B 1 38 ? 3.729 41.375 18.641 1 90.19 38 LYS B N 1
ATOM 2316 C CA . LYS B 1 38 ? 4.984 40.781 19.109 1 90.19 38 LYS B CA 1
ATOM 2317 C C . LYS B 1 38 ? 4.793 39.344 19.562 1 90.19 38 LYS B C 1
ATOM 2319 O O . LYS B 1 38 ? 5.664 38.5 19.328 1 90.19 38 LYS B O 1
ATOM 2324 N N . LEU B 1 39 ? 3.688 39.094 20.234 1 89.81 39 LEU B N 1
ATOM 2325 C CA . LEU B 1 39 ? 3.373 37.75 20.641 1 89.81 39 LEU B CA 1
ATOM 2326 C C . LEU B 1 39 ? 3.248 36.812 19.422 1 89.81 39 LEU B C 1
ATOM 2328 O O . LEU B 1 39 ? 3.803 35.719 19.406 1 89.81 39 LEU B O 1
ATOM 2332 N N . ALA B 1 40 ? 2.578 37.312 18.422 1 93.25 40 ALA B N 1
ATOM 2333 C CA . ALA B 1 40 ? 2.393 36.531 17.203 1 93.25 40 ALA B CA 1
ATOM 2334 C C . ALA B 1 40 ? 3.73 36.281 16.516 1 93.25 40 ALA B C 1
ATOM 2336 O O . ALA B 1 40 ? 3.943 35.188 15.984 1 93.25 40 ALA B O 1
ATOM 2337 N N . GLU B 1 41 ? 4.543 37.219 16.516 1 94.5 41 GLU B N 1
ATOM 2338 C CA . GLU B 1 41 ? 5.863 37.062 15.922 1 94.5 41 GLU B CA 1
ATOM 2339 C C . GLU B 1 41 ? 6.668 36 16.641 1 94.5 41 GLU B C 1
ATOM 2341 O O . GLU B 1 41 ? 7.363 35.188 15.992 1 94.5 41 GLU B O 1
ATOM 2346 N N . GLN B 1 42 ? 6.598 35.969 17.922 1 91.38 42 GLN B N 1
ATOM 2347 C CA . GLN B 1 42 ? 7.316 34.938 18.688 1 91.38 42 GLN B CA 1
ATOM 2348 C C . GLN B 1 42 ? 6.734 33.562 18.453 1 91.38 42 GLN B C 1
ATOM 2350 O O . GLN B 1 42 ? 7.48 32.594 18.344 1 91.38 42 GLN B O 1
ATOM 2355 N N . LEU B 1 43 ? 5.422 33.469 18.453 1 93.31 43 LEU B N 1
ATOM 2356 C CA . LEU B 1 43 ? 4.789 32.188 18.141 1 93.31 43 LEU B CA 1
ATOM 2357 C C . LEU B 1 43 ? 5.207 31.719 16.75 1 93.31 43 LEU B C 1
ATOM 2359 O O . LEU B 1 43 ? 5.555 30.547 16.578 1 93.31 43 LEU B O 1
ATOM 2363 N N . HIS B 1 44 ? 5.18 32.656 15.852 1 96.94 44 HIS B N 1
ATOM 2364 C CA . HIS B 1 44 ? 5.543 32.375 14.469 1 96.94 44 HIS B CA 1
ATOM 2365 C C . HIS B 1 44 ? 6.961 31.828 14.367 1 96.94 44 HIS B C 1
ATOM 2367 O O . HIS B 1 44 ? 7.188 30.797 13.719 1 96.94 44 HIS B O 1
ATOM 2373 N N . GLN B 1 45 ? 7.875 32.469 15.016 1 95.31 45 GLN B N 1
ATOM 2374 C CA . GLN B 1 45 ? 9.266 32.031 14.992 1 95.31 45 GLN B CA 1
ATOM 2375 C C . GLN B 1 45 ? 9.414 30.625 15.594 1 95.31 45 GLN B C 1
ATOM 2377 O O . GLN B 1 45 ? 10.172 29.797 15.086 1 95.31 45 GLN B O 1
ATOM 2382 N N . ARG B 1 46 ? 8.672 30.375 16.531 1 93.56 46 ARG B N 1
ATOM 2383 C CA . ARG B 1 46 ? 8.82 29.109 17.25 1 93.56 46 ARG B CA 1
ATOM 2384 C C . ARG B 1 46 ? 8.188 27.969 16.469 1 93.56 46 ARG B C 1
ATOM 2386 O O . ARG B 1 46 ? 8.734 26.875 16.422 1 93.56 46 ARG B O 1
ATOM 2393 N N . TRP B 1 47 ? 6.984 28.219 15.906 1 95.94 47 TRP B N 1
ATOM 2394 C CA . TRP B 1 47 ? 6.391 27.094 15.203 1 95.94 47 TRP B CA 1
ATOM 2395 C C . TRP B 1 47 ? 7.145 26.797 13.914 1 95.94 47 TRP B C 1
ATOM 2397 O O . TRP B 1 47 ? 7.062 25.688 13.383 1 95.94 47 TRP B O 1
ATOM 2407 N N . LEU B 1 48 ? 7.914 27.734 13.383 1 97.31 48 LEU B N 1
ATOM 2408 C CA . LEU B 1 48 ? 8.766 27.469 12.219 1 97.31 48 LEU B CA 1
ATOM 2409 C C . LEU B 1 48 ? 10.016 26.703 12.625 1 97.31 48 LEU B C 1
ATOM 2411 O O . LEU B 1 48 ? 10.531 25.891 11.852 1 97.31 48 LEU B O 1
ATOM 2415 N N . SER B 1 49 ? 10.484 26.875 13.844 1 94.81 49 SER B N 1
ATOM 2416 C CA . SER B 1 49 ? 11.789 26.359 14.234 1 94.81 49 SER B CA 1
ATOM 2417 C C . SER B 1 49 ? 11.648 25.031 14.977 1 94.81 49 SER B C 1
ATOM 2419 O O . SER B 1 49 ? 12.586 24.234 15.016 1 94.81 49 SER B O 1
ATOM 2421 N N . GLU B 1 50 ? 10.508 24.859 15.57 1 93 50 GLU B N 1
ATOM 2422 C CA . GLU B 1 50 ? 10.297 23.656 16.359 1 93 50 GLU B CA 1
ATOM 2423 C C . GLU B 1 50 ? 9.109 22.844 15.844 1 93 50 GLU B C 1
ATOM 2425 O O . GLU B 1 50 ? 7.984 23.359 15.812 1 93 50 GLU B O 1
ATOM 2430 N N . GLU B 1 51 ? 9.312 21.703 15.633 1 92.06 51 GLU B N 1
ATOM 2431 C CA . GLU B 1 51 ? 8.344 20.828 14.992 1 92.06 51 GLU B CA 1
ATOM 2432 C C . GLU B 1 51 ? 7.094 20.656 15.844 1 92.06 51 GLU B C 1
ATOM 2434 O O . GLU B 1 51 ? 5.977 20.641 15.32 1 92.06 51 GLU B O 1
ATOM 2439 N N . SER B 1 52 ? 7.246 20.594 17.078 1 90.5 52 SER B N 1
ATOM 2440 C CA . SER B 1 52 ? 6.137 20.266 17.984 1 90.5 52 SER B CA 1
ATOM 2441 C C . SER B 1 52 ? 5.359 21.516 18.375 1 90.5 52 SER B C 1
ATOM 2443 O O . SER B 1 52 ? 4.32 21.406 19.031 1 90.5 52 SER B O 1
ATOM 2445 N N . PHE B 1 53 ? 5.789 22.609 17.969 1 93.25 53 PHE B N 1
ATOM 2446 C CA . PHE B 1 53 ? 5.262 23.828 18.547 1 93.25 53 PHE B CA 1
ATOM 2447 C C . PHE B 1 53 ? 3.994 24.281 17.828 1 93.25 53 PHE B C 1
ATOM 2449 O O . PHE B 1 53 ? 3.242 25.109 18.344 1 93.25 53 PHE B O 1
ATOM 2456 N N . ALA B 1 54 ? 3.787 23.797 16.672 1 94.81 54 ALA B N 1
ATOM 2457 C CA . ALA B 1 54 ? 2.598 24.203 15.93 1 94.81 54 ALA B CA 1
ATOM 2458 C C . ALA B 1 54 ? 1.329 23.922 16.719 1 94.81 54 ALA B C 1
ATOM 2460 O O . ALA B 1 54 ? 0.429 24.766 16.797 1 94.81 54 ALA B O 1
ATOM 2461 N N . LYS B 1 55 ? 1.263 22.812 17.312 1 93.12 55 LYS B N 1
ATOM 2462 C CA . LYS B 1 55 ? 0.108 22.438 18.125 1 93.12 55 LYS B CA 1
ATOM 2463 C C . LYS B 1 55 ? -0.009 23.344 19.344 1 93.12 55 LYS B C 1
ATOM 2465 O O . LYS B 1 55 ? -1.104 23.781 19.688 1 93.12 55 LYS B O 1
ATOM 2470 N N . ILE B 1 56 ? 1.044 23.547 19.922 1 90.69 56 ILE B N 1
ATOM 2471 C CA . ILE B 1 56 ? 1.095 24.391 21.094 1 90.69 56 ILE B CA 1
ATOM 2472 C C . ILE B 1 56 ? 0.628 25.797 20.734 1 90.69 56 ILE B C 1
ATOM 2474 O O . ILE B 1 56 ? -0.171 26.406 21.453 1 90.69 56 ILE B O 1
ATOM 2478 N N . ALA B 1 57 ? 1.167 26.281 19.672 1 93.38 57 ALA B N 1
ATOM 2479 C CA . ALA B 1 57 ? 0.802 27.625 19.219 1 93.38 57 ALA B CA 1
ATOM 2480 C C . ALA B 1 57 ? -0.699 27.719 18.953 1 93.38 57 ALA B C 1
ATOM 2482 O O . ALA B 1 57 ? -1.32 28.75 19.266 1 93.38 57 ALA B O 1
ATOM 2483 N N . SER B 1 58 ? -1.297 26.703 18.406 1 94.69 58 SER B N 1
ATOM 2484 C CA . SER B 1 58 ? -2.727 26.734 18.109 1 94.69 58 SER B CA 1
ATOM 2485 C C . SER B 1 58 ? -3.553 26.781 19.391 1 94.69 58 SER B C 1
ATOM 2487 O O . SER B 1 58 ? -4.555 27.484 19.453 1 94.69 58 SER B O 1
ATOM 2489 N N . ILE B 1 59 ? -3.166 26.062 20.375 1 91.12 59 ILE B N 1
ATOM 2490 C CA . ILE B 1 59 ? -3.838 26.062 21.656 1 91.12 59 ILE B CA 1
ATOM 2491 C C . ILE B 1 59 ? -3.721 27.438 22.297 1 91.12 59 ILE B C 1
ATOM 2493 O O . ILE B 1 59 ? -4.695 27.969 22.844 1 91.12 59 ILE B O 1
ATOM 2497 N N . ALA B 1 60 ? -2.555 27.984 22.25 1 89.19 60 ALA B N 1
ATOM 2498 C CA . ALA B 1 60 ? -2.309 29.312 22.781 1 89.19 60 ALA B CA 1
ATOM 2499 C C . ALA B 1 60 ? -3.203 30.359 22.109 1 89.19 60 ALA B C 1
ATOM 2501 O O . ALA B 1 60 ? -3.771 31.219 22.766 1 89.19 60 ALA B O 1
ATOM 2502 N N . LEU B 1 61 ? -3.271 30.25 20.875 1 91.44 61 LEU B N 1
ATOM 2503 C CA . LEU B 1 61 ? -4.082 31.188 20.094 1 91.44 61 LEU B CA 1
ATOM 2504 C C . LEU B 1 61 ? -5.543 31.125 20.547 1 91.44 61 LEU B C 1
ATOM 2506 O O . LEU B 1 61 ? -6.16 32.156 20.781 1 91.44 61 LEU B O 1
ATOM 2510 N N . LEU B 1 62 ? -6.098 29.969 20.656 1 91.62 62 LEU B N 1
ATOM 2511 C CA . LEU B 1 62 ? -7.484 29.797 21.078 1 91.62 62 LEU B CA 1
ATOM 2512 C C . LEU B 1 62 ? -7.695 30.312 22.5 1 91.62 62 LEU B C 1
ATOM 2514 O O . LEU B 1 62 ? -8.703 30.969 22.781 1 91.62 62 LEU B O 1
ATOM 2518 N N . HIS B 1 63 ? -6.789 30.031 23.297 1 88.12 63 HIS B N 1
ATOM 2519 C CA . HIS B 1 63 ? -6.863 30.469 24.688 1 88.12 63 HIS B CA 1
ATOM 2520 C C . HIS B 1 63 ? -6.93 31.984 24.781 1 88.12 63 HIS B C 1
ATOM 2522 O O . HIS B 1 63 ? -7.773 32.531 25.5 1 88.12 63 HIS B O 1
ATOM 2528 N N . VAL B 1 64 ? -6.043 32.688 24.125 1 87.5 64 VAL B N 1
ATOM 2529 C CA . VAL B 1 64 ? -5.996 34.125 24.156 1 87.5 64 VAL B CA 1
ATOM 2530 C C . VAL B 1 64 ? -7.316 34.688 23.625 1 87.5 64 VAL B C 1
ATOM 2532 O O . VAL B 1 64 ? -7.824 35.688 24.141 1 87.5 64 VAL B O 1
ATOM 2535 N N . HIS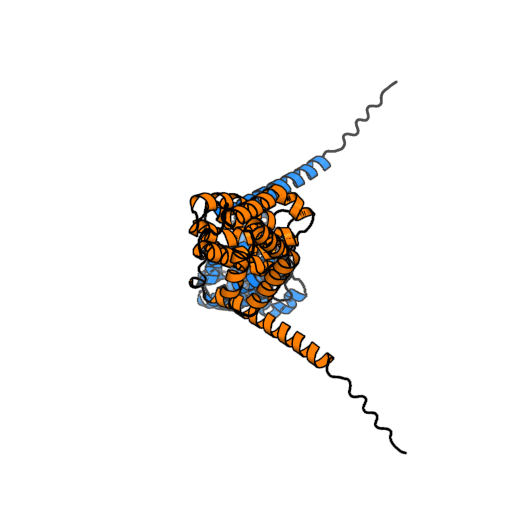 B 1 65 ? -7.824 34.062 22.609 1 89.62 65 HIS B N 1
ATOM 2536 C CA . HIS B 1 65 ? -9.109 34.5 22.062 1 89.62 65 HIS B CA 1
ATOM 2537 C C . HIS B 1 65 ? -10.203 34.438 23.125 1 89.62 65 HIS B C 1
ATOM 2539 O O . HIS B 1 65 ? -11.023 35.344 23.25 1 89.62 65 HIS B O 1
ATOM 2545 N N . HIS B 1 66 ? -10.211 33.406 23.906 1 88.38 66 HIS B N 1
ATOM 2546 C CA . HIS B 1 66 ? -11.234 33.188 24.922 1 88.38 66 HIS B CA 1
ATOM 2547 C C . HIS B 1 66 ? -11.07 34.188 26.078 1 88.38 66 HIS B C 1
ATOM 2549 O O . HIS B 1 66 ? -12.031 34.469 26.797 1 88.38 66 HIS B O 1
ATOM 2555 N N . MET B 1 67 ? -9.859 34.594 26.281 1 83.88 67 MET B N 1
ATOM 2556 C CA . MET B 1 67 ? -9.609 35.594 27.312 1 83.88 67 MET B CA 1
ATOM 2557 C C . MET B 1 67 ? -10.234 36.938 26.938 1 83.88 67 MET B C 1
ATOM 2559 O O . MET B 1 67 ? -10.523 37.75 27.828 1 83.88 67 MET B O 1
ATOM 2563 N N . GLY B 1 68 ? -10.531 37.125 25.734 1 78.25 68 GLY B N 1
ATOM 2564 C CA . GLY B 1 68 ? -11.078 38.406 25.266 1 78.25 68 GLY B CA 1
ATOM 2565 C C . GLY B 1 68 ? -10.07 39.25 24.5 1 78.25 68 GLY B C 1
ATOM 2566 O O . GLY B 1 68 ? -8.859 39.062 24.672 1 78.25 68 GLY B O 1
ATOM 2567 N N . ASP B 1 69 ? -10.5 39.906 23.422 1 63.19 69 ASP B N 1
ATOM 2568 C CA . ASP B 1 69 ? -9.656 40.656 22.516 1 63.19 69 ASP B CA 1
ATOM 2569 C C . ASP B 1 69 ? -8.93 41.781 23.266 1 63.19 69 ASP B C 1
ATOM 2571 O O . ASP B 1 69 ? -9.562 42.688 23.828 1 63.19 69 ASP B O 1
ATOM 2575 N N . MET B 1 70 ? -7.641 41.219 23.547 1 61.53 70 MET B N 1
ATOM 2576 C CA . MET B 1 70 ? -6.793 42.188 24.234 1 61.53 70 MET B CA 1
ATOM 2577 C C . MET B 1 70 ? -5.988 43.031 23.234 1 61.53 70 MET B C 1
ATOM 2579 O O . MET B 1 70 ? -5.031 42.531 22.641 1 61.53 70 MET B O 1
ATOM 2583 N N . GLY B 1 71 ? -6.559 44.125 22.656 1 64.5 71 GLY B N 1
ATOM 2584 C CA . GLY B 1 71 ? -5.785 45.031 21.844 1 64.5 71 GLY B CA 1
ATOM 2585 C C . GLY B 1 71 ? -6.492 45.469 20.562 1 64.5 71 GLY B C 1
ATOM 2586 O O . GLY B 1 71 ? -7.688 45.188 20.406 1 64.5 71 GLY B O 1
ATOM 2587 N N . ASP B 1 72 ? -5.824 46.125 19.719 1 65.5 72 ASP B N 1
ATOM 2588 C CA . ASP B 1 72 ? -6.383 46.75 18.516 1 65.5 72 ASP B CA 1
ATOM 2589 C C . ASP B 1 72 ? -6.793 45.656 17.5 1 65.5 72 ASP B C 1
ATOM 2591 O O . ASP B 1 72 ? -7.898 45.688 16.969 1 65.5 72 ASP B O 1
ATOM 2595 N N . LEU B 1 73 ? -5.82 44.719 17.234 1 78.25 73 LEU B N 1
ATOM 2596 C CA . LEU B 1 73 ? -6.094 43.562 16.359 1 78.25 73 LEU B CA 1
ATOM 2597 C C . LEU B 1 73 ? -5.941 42.25 17.125 1 78.25 73 LEU B C 1
ATOM 2599 O O . LEU B 1 73 ? -5.035 42.125 17.953 1 78.25 73 LEU B O 1
ATOM 2603 N N . ALA B 1 74 ? -6.773 41.469 16.906 1 88.5 74 ALA B N 1
ATOM 2604 C CA . ALA B 1 74 ? -6.789 40.188 17.594 1 88.5 74 ALA B CA 1
ATOM 2605 C C . ALA B 1 74 ? -5.543 39.375 17.266 1 88.5 74 ALA B C 1
ATOM 2607 O O . ALA B 1 74 ? -4.996 39.469 16.156 1 88.5 74 ALA B O 1
ATOM 2608 N N . LEU B 1 75 ? -4.992 38.625 18.156 1 91.38 75 LEU B N 1
ATOM 2609 C CA . LEU B 1 75 ? -3.805 37.812 18 1 91.38 75 LEU B CA 1
ATOM 2610 C C . LEU B 1 75 ? -3.93 36.906 16.781 1 91.38 75 LEU B C 1
ATOM 2612 O O . LEU B 1 75 ? -2.961 36.688 16.047 1 91.38 75 LEU B O 1
ATOM 2616 N N . TRP B 1 76 ? -5.125 36.375 16.594 1 93.12 76 TRP B N 1
ATOM 2617 C CA . TRP B 1 76 ? -5.328 35.406 15.508 1 93.12 76 TRP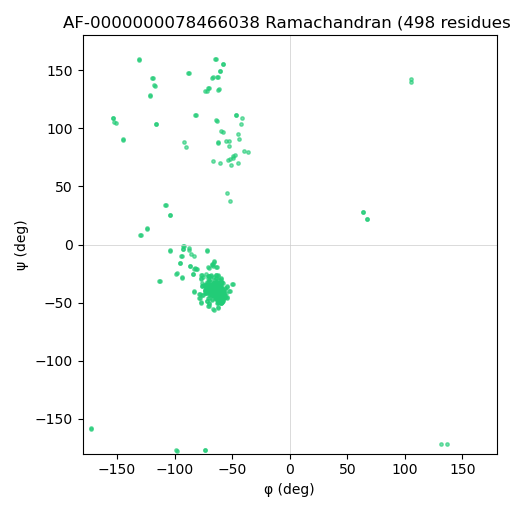 B CA 1
ATOM 2618 C C . TRP B 1 76 ? -5.113 36.062 14.156 1 93.12 76 TRP B C 1
ATOM 2620 O O . TRP B 1 76 ? -4.668 35.438 13.203 1 93.12 76 TRP B O 1
ATOM 2630 N N . SER B 1 77 ? -5.426 37.312 14.031 1 94.44 77 SER B N 1
ATOM 2631 C CA . SER B 1 77 ? -5.254 38.031 12.781 1 94.44 77 SER B CA 1
ATOM 2632 C C . SER B 1 77 ? -3.779 38.156 12.398 1 94.44 77 SER B C 1
ATOM 2634 O O . SER B 1 77 ? -3.42 38 11.234 1 94.44 77 SER B O 1
ATOM 2636 N N . TYR B 1 78 ? -2.947 38.438 13.383 1 94.19 78 TYR B N 1
ATOM 2637 C CA . TYR B 1 78 ? -1.509 38.5 13.148 1 94.19 78 TYR B CA 1
ATOM 2638 C C . TYR B 1 78 ? -0.96 37.125 12.781 1 94.19 78 TYR B C 1
ATOM 2640 O O . TYR B 1 78 ? -0.15 37 11.859 1 94.19 78 TYR B O 1
ATOM 2648 N N . CYS B 1 79 ? -1.403 36.125 13.5 1 96.5 79 CYS B N 1
ATOM 2649 C CA . CYS B 1 79 ? -0.948 34.75 13.211 1 96.5 79 CYS B CA 1
ATOM 2650 C C . CYS B 1 79 ? -1.354 34.344 11.805 1 96.5 79 CYS B C 1
ATOM 2652 O O . CYS B 1 79 ? -0.559 33.719 11.086 1 96.5 79 CYS B O 1
ATOM 2654 N N . LEU B 1 80 ? -2.578 34.656 11.453 1 97.56 80 LEU B N 1
ATOM 2655 C CA . LEU B 1 80 ? -3.059 34.312 10.117 1 97.56 80 LEU B CA 1
ATOM 2656 C C . LEU B 1 80 ? -2.209 35 9.055 1 97.56 80 LEU B C 1
ATOM 2658 O O . LEU B 1 80 ? -1.877 34.406 8.031 1 97.56 80 LEU B O 1
ATOM 2662 N N . ALA B 1 81 ? -1.938 36.219 9.344 1 97.62 81 ALA B N 1
ATOM 2663 C CA . ALA B 1 81 ? -1.107 36.969 8.406 1 97.62 81 ALA B CA 1
ATOM 2664 C C . ALA B 1 81 ? 0.239 36.281 8.195 1 97.62 81 ALA B C 1
ATOM 2666 O O . ALA B 1 81 ? 0.737 36.188 7.07 1 97.62 81 ALA B O 1
ATOM 2667 N N . HIS B 1 82 ? 0.828 35.781 9.234 1 98.31 82 HIS B N 1
ATOM 2668 C CA . HIS B 1 82 ? 2.094 35.062 9.141 1 98.31 82 HIS B CA 1
ATOM 2669 C C . HIS B 1 82 ? 1.939 33.781 8.336 1 98.31 82 HIS B C 1
ATOM 2671 O O . HIS B 1 82 ? 2.768 33.5 7.469 1 98.31 82 HIS B O 1
ATOM 2677 N N . LEU B 1 83 ? 0.938 33.062 8.578 1 98.56 83 LEU B N 1
ATOM 2678 C CA . LEU B 1 83 ? 0.689 31.797 7.895 1 98.56 83 LEU B CA 1
ATOM 2679 C C . LEU B 1 83 ? 0.548 32 6.391 1 98.56 83 LEU B C 1
ATOM 2681 O O . LEU B 1 83 ? 1.172 31.297 5.598 1 98.56 83 LEU B O 1
ATOM 2685 N N . LEU B 1 84 ? -0.253 33 6.047 1 98.56 84 LEU B N 1
ATOM 2686 C CA . LEU B 1 84 ? -0.513 33.25 4.637 1 98.56 84 LEU B CA 1
ATOM 2687 C C . LEU B 1 84 ? 0.723 33.844 3.953 1 98.56 84 LEU B C 1
ATOM 2689 O O . LEU B 1 84 ? 0.976 33.562 2.779 1 98.56 84 LEU B O 1
ATOM 2693 N N . SER B 1 85 ? 1.442 34.656 4.691 1 98.5 85 SER B N 1
ATOM 2694 C CA . SER B 1 85 ? 2.689 35.188 4.148 1 98.5 85 SER B CA 1
ATOM 2695 C C . SER B 1 85 ? 3.682 34.062 3.85 1 98.5 85 SER B C 1
ATOM 2697 O O . SER B 1 85 ? 4.305 34.031 2.785 1 98.5 85 SER B O 1
ATOM 2699 N N . ASP B 1 86 ? 3.904 33.188 4.777 1 98.56 86 ASP B N 1
ATOM 2700 C CA . ASP B 1 86 ? 4.801 32.031 4.574 1 98.56 86 ASP B CA 1
ATOM 2701 C C . ASP B 1 86 ? 4.336 31.188 3.4 1 98.56 86 ASP B C 1
ATOM 2703 O O . ASP B 1 86 ? 5.16 30.688 2.623 1 98.56 86 ASP B O 1
ATOM 2707 N N . TYR B 1 87 ? 3.049 31.016 3.246 1 98.62 87 TYR B N 1
ATOM 2708 C CA . TYR B 1 87 ? 2.516 30.25 2.121 1 98.62 87 TYR B CA 1
ATOM 2709 C C . TYR B 1 87 ? 2.852 30.938 0.798 1 98.62 87 TYR B C 1
ATOM 2711 O O . TYR B 1 87 ? 3.229 30.266 -0.17 1 98.62 87 TYR B O 1
ATOM 2719 N N . ARG B 1 88 ? 2.658 32.125 0.759 1 98.44 88 ARG B N 1
ATOM 2720 C CA . ARG B 1 88 ? 2.965 32.875 -0.464 1 98.44 88 ARG B CA 1
ATOM 2721 C C . ARG B 1 88 ? 4.434 32.719 -0.843 1 98.44 88 ARG B C 1
ATOM 2723 O O . ARG B 1 88 ? 4.773 32.688 -2.027 1 98.44 88 ARG B O 1
ATOM 2730 N N . SER B 1 89 ? 5.258 32.594 0.133 1 98.25 89 SER B N 1
ATOM 2731 C CA . SER B 1 89 ? 6.691 32.469 -0.108 1 98.25 89 SER B CA 1
ATOM 2732 C C . SER B 1 89 ? 7.152 31.016 0.074 1 98.25 89 SER B C 1
ATOM 2734 O O . SER B 1 89 ? 8.32 30.766 0.375 1 98.25 89 SER B O 1
ATOM 2736 N N . ARG B 1 90 ? 6.332 30.078 -0.084 1 98.38 90 ARG B N 1
ATOM 2737 C CA . ARG B 1 90 ? 6.586 28.688 0.281 1 98.38 90 ARG B CA 1
ATOM 2738 C C . ARG B 1 90 ? 7.746 28.109 -0.522 1 98.38 90 ARG B C 1
ATOM 2740 O O . ARG B 1 90 ? 8.547 27.328 0.001 1 98.38 90 ARG B O 1
ATOM 2747 N N . HIS B 1 91 ? 7.832 28.469 -1.789 1 98.12 91 HIS B N 1
ATOM 2748 C CA . HIS B 1 91 ? 8.922 27.938 -2.604 1 98.12 91 HIS B CA 1
ATOM 2749 C C . HIS B 1 91 ? 10.273 28.406 -2.088 1 98.12 91 HIS B C 1
ATOM 2751 O O . HIS B 1 91 ? 11.219 27.609 -1.989 1 98.12 91 HIS B O 1
ATOM 2757 N N . SER B 1 92 ? 10.32 29.688 -1.802 1 98.06 92 SER B N 1
ATOM 2758 C CA . SER B 1 92 ? 11.555 30.234 -1.233 1 98.06 92 SER B CA 1
ATOM 2759 C C . SER B 1 92 ? 11.836 29.641 0.141 1 98.06 92 SER B C 1
ATOM 2761 O O . SER B 1 92 ? 12.992 29.344 0.464 1 98.06 92 SER B O 1
ATOM 2763 N N . LEU B 1 93 ? 10.828 29.5 0.891 1 98.19 93 LEU B N 1
ATOM 2764 C CA . LEU B 1 93 ? 10.977 28.922 2.221 1 98.19 93 LEU B CA 1
ATOM 2765 C C . LEU B 1 93 ? 11.539 27.5 2.133 1 98.19 93 LEU B C 1
ATOM 2767 O O . LEU B 1 93 ? 12.461 27.156 2.867 1 98.19 93 LEU B O 1
ATOM 2771 N N . ARG B 1 94 ? 11.008 26.656 1.239 1 98.31 94 ARG B N 1
ATOM 2772 C CA . ARG B 1 94 ? 11.461 25.281 1.069 1 98.31 94 ARG B CA 1
ATOM 2773 C C . ARG B 1 94 ? 12.906 25.234 0.596 1 98.31 94 ARG B C 1
ATOM 2775 O O . ARG B 1 94 ? 13.688 24.391 1.051 1 98.31 94 ARG B O 1
ATOM 2782 N N . LYS B 1 95 ? 13.242 26.109 -0.311 1 97.81 95 LYS B N 1
ATOM 2783 C CA . LYS B 1 95 ? 14.602 26.172 -0.839 1 97.81 95 LYS B CA 1
ATOM 2784 C C . LYS B 1 95 ? 15.594 26.547 0.251 1 97.81 95 LYS B C 1
ATOM 2786 O O . LYS B 1 95 ? 16.703 26 0.311 1 97.81 95 LYS B O 1
ATOM 2791 N N . GLU B 1 96 ? 15.211 27.469 1.101 1 97.44 96 GLU B N 1
ATOM 2792 C CA . GLU B 1 96 ? 16.109 28 2.127 1 97.44 96 GLU B CA 1
ATOM 2793 C C . GLU B 1 96 ? 16.234 27.031 3.301 1 97.44 96 GLU B C 1
ATOM 2795 O O . GLU B 1 96 ? 17.328 26.844 3.83 1 97.44 96 GLU B O 1
ATOM 2800 N N .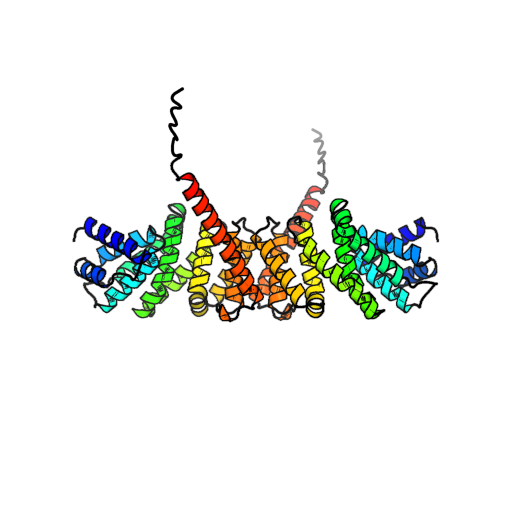 ASN B 1 97 ? 15.188 26.531 3.758 1 98 97 ASN B N 1
ATOM 2801 C CA . ASN B 1 97 ? 15.172 25.656 4.918 1 98 97 ASN B CA 1
ATOM 2802 C C . ASN B 1 97 ? 14.016 24.656 4.852 1 98 97 ASN B C 1
ATOM 2804 O O . ASN B 1 97 ? 12.891 24.984 5.246 1 98 97 ASN B O 1
ATOM 2808 N N . ARG B 1 98 ? 14.281 23.438 4.555 1 98.25 98 ARG B N 1
ATOM 2809 C CA . ARG B 1 98 ? 13.25 22.422 4.336 1 98.25 98 ARG B CA 1
ATOM 2810 C C . ARG B 1 98 ? 12.508 22.109 5.629 1 98.25 98 ARG B C 1
ATOM 2812 O O . ARG B 1 98 ? 11.305 21.828 5.613 1 98.25 98 ARG B O 1
ATOM 2819 N N . MET B 1 99 ? 13.219 22.141 6.703 1 98.25 99 MET B N 1
ATOM 2820 C CA . MET B 1 99 ? 12.586 21.891 7.992 1 98.25 99 MET B CA 1
ATOM 2821 C C . MET B 1 99 ? 11.531 22.953 8.297 1 98.25 99 MET B C 1
ATOM 2823 O O . MET B 1 99 ? 10.422 22.625 8.734 1 98.25 99 MET B O 1
ATOM 2827 N N . MET B 1 100 ? 11.867 24.188 8.086 1 98.25 100 MET B N 1
ATOM 2828 C CA . MET B 1 100 ? 10.938 25.266 8.344 1 98.25 100 MET B CA 1
ATOM 2829 C C . MET B 1 100 ? 9.711 25.172 7.438 1 98.25 100 MET B C 1
ATOM 2831 O O . MET B 1 100 ? 8.602 25.5 7.852 1 98.25 100 MET B O 1
ATOM 2835 N N . PHE B 1 101 ? 10.023 24.781 6.223 1 98.69 101 PHE B N 1
ATOM 2836 C CA . PHE B 1 101 ? 8.906 24.578 5.305 1 98.69 101 PHE B CA 1
ATOM 2837 C C . PHE B 1 101 ? 7.949 23.516 5.852 1 98.69 101 PHE B C 1
ATOM 2839 O O . PHE B 1 101 ? 6.738 23.734 5.91 1 98.69 101 PHE B O 1
ATOM 2846 N N . ARG B 1 102 ? 8.422 22.359 6.254 1 98.81 102 ARG B N 1
ATOM 2847 C CA . ARG B 1 102 ? 7.605 21.297 6.832 1 98.81 102 ARG B CA 1
ATOM 2848 C C . ARG B 1 102 ? 6.824 21.797 8.039 1 98.81 102 ARG B C 1
ATOM 2850 O O . ARG B 1 102 ? 5.641 21.5 8.195 1 98.81 102 ARG B O 1
ATOM 2857 N N . ASN B 1 103 ? 7.492 22.578 8.836 1 98.62 103 ASN B N 1
ATOM 2858 C CA . ASN B 1 103 ? 6.844 23.109 10.039 1 98.62 103 ASN B CA 1
ATOM 2859 C C . ASN B 1 103 ? 5.742 24.094 9.688 1 98.62 103 ASN B C 1
ATOM 2861 O O . ASN B 1 103 ? 4.734 24.188 10.391 1 98.62 103 ASN B O 1
ATOM 2865 N N . ASN B 1 104 ? 6.031 24.828 8.688 1 98.69 104 ASN B N 1
ATOM 2866 C CA . ASN B 1 104 ? 4.988 25.75 8.227 1 98.69 104 ASN B CA 1
ATOM 2867 C C . ASN B 1 104 ? 3.734 24.984 7.793 1 98.69 104 ASN B C 1
ATOM 2869 O O . ASN B 1 104 ? 2.615 25.422 8.047 1 98.69 104 ASN B O 1
ATOM 2873 N N . VAL B 1 105 ? 3.906 23.875 7.117 1 98.81 105 VAL B N 1
ATOM 2874 C CA . VAL B 1 105 ? 2.777 23.047 6.699 1 98.81 105 VAL B CA 1
ATOM 2875 C C . VAL B 1 105 ? 2.029 22.531 7.93 1 98.81 105 VAL B C 1
ATOM 2877 O O . VAL B 1 105 ? 0.798 22.578 7.98 1 98.81 105 VAL B O 1
ATOM 2880 N N . ARG B 1 106 ? 2.752 22.094 8.922 1 98.62 106 ARG B N 1
ATOM 2881 C CA . ARG B 1 106 ? 2.156 21.656 10.172 1 98.62 106 ARG B CA 1
ATOM 2882 C C . ARG B 1 106 ? 1.32 22.75 10.812 1 98.62 106 ARG B C 1
ATOM 2884 O O . ARG B 1 106 ? 0.215 22.5 11.297 1 98.62 106 ARG B O 1
ATOM 2891 N N . ALA B 1 107 ? 1.924 23.922 10.812 1 98.56 107 ALA B N 1
ATOM 2892 C CA . ALA B 1 107 ? 1.246 25.047 11.438 1 98.56 107 ALA B CA 1
ATOM 2893 C C . ALA B 1 107 ? -0.069 25.359 10.727 1 98.56 107 ALA B C 1
ATOM 2895 O O . ALA B 1 107 ? -1.08 25.641 11.375 1 98.56 107 ALA B O 1
ATOM 2896 N N . LEU B 1 108 ? -0.058 25.328 9.398 1 98.5 108 LEU B N 1
ATOM 2897 C CA . LEU B 1 108 ? -1.28 25.547 8.633 1 98.5 108 LEU B CA 1
ATOM 2898 C C . LEU B 1 108 ? -2.379 24.594 9.078 1 98.5 108 LEU B C 1
ATOM 2900 O O . LEU B 1 108 ? -3.508 25.016 9.344 1 98.5 108 LEU B O 1
ATOM 2904 N N . LEU B 1 109 ? -1.981 23.406 9.203 1 98.06 109 LEU B N 1
ATOM 2905 C CA . LEU B 1 109 ? -2.949 22.359 9.492 1 98.06 109 LEU B CA 1
ATOM 2906 C C . LEU B 1 109 ? -3.445 22.453 10.93 1 98.06 109 LEU B C 1
ATOM 2908 O O . LEU B 1 109 ? -4.637 22.281 11.195 1 98.06 109 LEU B O 1
ATOM 2912 N N . LYS B 1 110 ? -2.58 22.734 11.859 1 97.56 110 LYS B N 1
ATOM 2913 C CA . LYS B 1 110 ? -2.953 22.75 13.273 1 97.56 110 LYS B CA 1
ATOM 2914 C C . LYS B 1 110 ? -3.736 24.016 13.625 1 97.56 110 LYS B C 1
ATOM 2916 O O . LYS B 1 110 ? -4.605 23.984 14.5 1 97.56 110 LYS B O 1
ATOM 2921 N N . MET B 1 111 ? -3.531 25.094 12.875 1 97.69 111 MET B N 1
ATOM 2922 C CA . MET B 1 111 ? -4.18 26.375 13.164 1 97.69 111 MET B CA 1
ATOM 2923 C C . MET B 1 111 ? -5.594 26.406 12.586 1 97.69 111 MET B C 1
ATOM 2925 O O . MET B 1 111 ? -6.449 27.156 13.078 1 97.69 111 MET B O 1
ATOM 2929 N N . TYR B 1 112 ? -5.855 25.578 11.641 1 98.38 112 TYR B N 1
ATOM 2930 C CA . TYR B 1 112 ? -7.117 25.656 10.914 1 98.38 112 TYR B CA 1
ATOM 2931 C C . TYR B 1 112 ? -8.297 25.422 11.844 1 98.38 112 TYR B C 1
ATOM 2933 O O . TYR B 1 112 ? -9.227 26.234 11.906 1 98.38 112 TYR B O 1
ATOM 2941 N N . PRO B 1 113 ? -8.281 24.297 12.586 1 97.56 113 PRO B N 1
ATOM 2942 C CA . PRO B 1 113 ? -9.453 24.078 13.438 1 97.56 113 PRO B CA 1
ATOM 2943 C C . PRO B 1 113 ? -9.664 25.188 14.453 1 97.56 113 PRO B C 1
ATOM 2945 O O . PRO B 1 113 ? -10.812 25.516 14.797 1 97.56 113 PRO B O 1
ATOM 2948 N N . VAL B 1 114 ? -8.641 25.781 14.914 1 96.75 114 VAL B N 1
ATOM 2949 C CA . VAL B 1 114 ? -8.711 26.859 15.906 1 96.75 114 VAL B CA 1
ATOM 2950 C C . VAL B 1 114 ? -9.281 28.109 15.258 1 96.75 114 VAL B C 1
ATOM 2952 O O . VAL B 1 114 ? -10.188 28.75 15.812 1 96.75 114 VAL B O 1
ATOM 2955 N N . LEU B 1 115 ? -8.781 28.438 14.094 1 97.06 115 LEU B N 1
ATOM 2956 C CA . LEU B 1 115 ? -9.289 29.609 13.383 1 97.06 115 LEU B CA 1
ATOM 2957 C C . LEU B 1 115 ? -10.75 29.406 12.984 1 97.06 115 LEU B C 1
ATOM 2959 O O . LEU B 1 115 ? -11.523 30.359 12.953 1 97.06 115 LEU B O 1
ATOM 2963 N N . ARG B 1 116 ? -11.102 28.188 12.695 1 97.25 116 ARG B N 1
ATOM 2964 C CA . ARG B 1 116 ? -12.492 27.891 12.359 1 97.25 116 ARG B CA 1
ATOM 2965 C C . ARG B 1 116 ? -13.414 28.141 13.547 1 97.25 116 ARG B C 1
ATOM 2967 O O . ARG B 1 116 ? -14.531 28.641 13.383 1 97.25 116 ARG B O 1
ATOM 2974 N N . GLU B 1 117 ? -12.945 27.781 14.688 1 95.56 117 GLU B N 1
ATOM 2975 C CA . GLU B 1 117 ? -13.695 28.031 15.914 1 95.56 117 GLU B CA 1
ATOM 2976 C C . GLU B 1 117 ? -13.82 29.531 16.172 1 95.56 117 GLU B C 1
ATOM 2978 O O . GLU B 1 117 ? -14.859 30 16.641 1 95.56 117 GLU B O 1
ATOM 2983 N N . ILE B 1 118 ? -12.852 30.297 15.891 1 93.38 118 ILE B N 1
ATOM 2984 C CA . ILE B 1 118 ? -12.812 31.734 16.141 1 93.38 118 ILE B CA 1
ATOM 2985 C C . ILE B 1 118 ? -13.648 32.469 15.094 1 93.38 118 ILE B C 1
ATOM 2987 O O . ILE B 1 118 ? -14.508 33.281 15.438 1 93.38 118 ILE B O 1
ATOM 2991 N N . ASP B 1 119 ? -13.391 32.125 13.852 1 93.5 119 ASP B N 1
ATOM 2992 C CA . ASP B 1 119 ? -14.07 32.75 12.719 1 93.5 119 ASP B CA 1
ATOM 2993 C C . ASP B 1 119 ? -14.109 31.812 11.516 1 93.5 119 ASP B C 1
ATOM 2995 O O . ASP B 1 119 ? -13.117 31.656 10.805 1 93.5 119 ASP B O 1
ATOM 2999 N N . SER B 1 120 ? -15.203 31.297 11.188 1 94.31 120 SER B N 1
ATOM 3000 C CA . SER B 1 120 ? -15.359 30.234 10.188 1 94.31 120 SER B CA 1
ATOM 3001 C C . SER B 1 120 ? -15.078 30.766 8.781 1 94.31 120 SER B C 1
ATOM 3003 O O . SER B 1 120 ? -14.68 30.016 7.895 1 94.31 120 SER B O 1
ATOM 3005 N N . VAL B 1 121 ? -15.297 32.062 8.562 1 94.88 121 VAL B N 1
ATOM 3006 C CA . VAL B 1 121 ? -15.078 32.656 7.25 1 94.88 121 VAL B CA 1
ATOM 3007 C C . VAL B 1 121 ? -13.586 32.812 7.004 1 94.88 121 VAL B C 1
ATOM 3009 O O . VAL B 1 121 ? -13.078 32.438 5.938 1 94.88 121 VAL B O 1
ATOM 3012 N N . VAL B 1 122 ? -12.867 33.281 8.023 1 93.81 122 VAL B N 1
ATOM 3013 C CA . VAL B 1 122 ? -11.438 33.562 7.906 1 93.81 122 VAL B CA 1
ATOM 3014 C C . VAL B 1 122 ? -10.672 32.25 7.75 1 93.81 122 VAL B C 1
ATOM 3016 O O . VAL B 1 122 ? -9.688 32.188 7.008 1 93.81 122 VAL B O 1
ATOM 3019 N N . SER B 1 123 ? -11.172 31.234 8.438 1 96.38 123 SER B N 1
ATOM 3020 C CA . SER B 1 123 ? -10.484 29.938 8.398 1 96.38 123 SER B CA 1
ATOM 3021 C C . SER B 1 123 ? -10.453 29.375 6.98 1 96.38 123 SER B C 1
ATOM 3023 O O . SER B 1 123 ? -9.555 28.609 6.633 1 96.38 123 SER B O 1
ATOM 3025 N N . LYS B 1 124 ? -11.375 29.703 6.117 1 97.19 124 LYS B N 1
ATOM 3026 C CA . LYS B 1 124 ? -11.469 29.188 4.75 1 97.19 124 LYS B CA 1
ATOM 3027 C C . LYS B 1 124 ? -10.258 29.625 3.928 1 97.19 124 LYS B C 1
ATOM 3029 O O . LYS B 1 124 ? -9.898 28.953 2.951 1 97.19 124 LYS B O 1
ATOM 3034 N N . SER B 1 125 ? -9.695 30.734 4.348 1 97.5 125 SER B N 1
ATOM 3035 C CA . SER B 1 125 ? -8.531 31.234 3.621 1 97.5 125 SER B CA 1
ATOM 3036 C C . SER B 1 125 ? -7.352 30.281 3.748 1 97.5 125 SER B C 1
ATOM 3038 O O . SER B 1 125 ? -6.391 30.375 2.98 1 97.5 125 SER B O 1
ATOM 3040 N N . LEU B 1 126 ? -7.398 29.344 4.688 1 98.31 126 LEU B N 1
ATOM 3041 C CA . LEU B 1 126 ? -6.293 28.422 4.918 1 98.31 126 LEU B CA 1
ATOM 3042 C C . LEU B 1 126 ? -6.484 27.125 4.133 1 98.31 126 LEU B C 1
ATOM 3044 O O . LEU B 1 126 ? -5.551 26.344 3.992 1 98.31 126 LEU B O 1
ATOM 3048 N N . VAL B 1 127 ? -7.617 26.891 3.547 1 98.38 127 VAL B N 1
ATOM 3049 C CA . VAL B 1 127 ? -7.961 25.594 2.959 1 98.38 127 VAL B CA 1
ATOM 3050 C C . VAL B 1 127 ? -7.055 25.328 1.76 1 98.38 127 VAL B C 1
ATOM 3052 O O . VAL B 1 127 ? -6.387 24.281 1.702 1 98.38 127 VAL B O 1
ATOM 3055 N N . LYS B 1 128 ? -7.02 26.188 0.826 1 98.38 128 LYS B N 1
ATOM 3056 C CA . LYS B 1 128 ? -6.18 26 -0.354 1 98.38 128 LYS B CA 1
ATOM 3057 C C . LYS B 1 128 ? -4.707 25.891 0.034 1 98.38 128 LYS B C 1
ATOM 3059 O O . LYS B 1 128 ? -4.016 24.969 -0.398 1 98.38 128 LYS B O 1
ATOM 3064 N N . PRO B 1 129 ? -4.176 26.766 0.905 1 98.69 129 PRO B N 1
ATOM 3065 C CA . PRO B 1 129 ? -2.781 26.641 1.331 1 98.69 129 PRO B CA 1
ATOM 3066 C C . PRO B 1 129 ? -2.469 25.281 1.937 1 98.69 129 PRO B C 1
ATOM 3068 O O . PRO B 1 129 ? -1.387 24.734 1.707 1 98.69 129 PRO B O 1
ATOM 3071 N N . ILE B 1 130 ? -3.402 24.75 2.674 1 98.81 130 ILE B N 1
ATOM 3072 C CA . ILE B 1 130 ? -3.199 23.469 3.324 1 98.81 130 ILE B CA 1
ATOM 3073 C C . ILE B 1 130 ? -3 22.375 2.266 1 98.81 130 ILE B C 1
ATOM 3075 O O . ILE B 1 130 ? -1.992 21.672 2.279 1 98.81 130 ILE B O 1
ATOM 3079 N N . PHE B 1 131 ? -3.854 22.297 1.317 1 98.81 131 PHE B N 1
ATOM 3080 C CA . PHE B 1 131 ? -3.816 21.219 0.341 1 98.81 131 PHE B CA 1
ATOM 3081 C C . PHE B 1 131 ? -2.652 21.406 -0.626 1 98.81 131 PHE B C 1
ATOM 3083 O O . PHE B 1 131 ? -1.998 20.438 -1.007 1 98.81 131 PHE B O 1
ATOM 3090 N N . VAL B 1 132 ? -2.424 22.609 -1 1 98.69 132 VAL B N 1
ATOM 3091 C CA . VAL B 1 132 ? -1.305 22.859 -1.899 1 98.69 132 VAL B CA 1
ATOM 3092 C C . VAL B 1 132 ? 0.006 22.484 -1.217 1 98.69 132 VAL B C 1
ATOM 3094 O O . VAL B 1 132 ? 0.854 21.812 -1.815 1 98.69 132 VAL B O 1
ATOM 3097 N N . SER B 1 133 ? 0.157 22.906 0.001 1 98.81 133 SER B N 1
ATOM 3098 C CA . SER B 1 133 ? 1.398 22.656 0.725 1 98.81 133 SER B CA 1
ATOM 3099 C C . SER B 1 133 ? 1.582 21.172 1.009 1 98.81 133 SER B C 1
ATOM 3101 O O . SER B 1 133 ? 2.701 20.656 0.952 1 98.81 133 SER B O 1
ATOM 3103 N N . LEU B 1 134 ? 0.491 20.484 1.333 1 98.81 134 LEU B N 1
ATOM 3104 C CA . LEU B 1 134 ? 0.559 19.047 1.515 1 98.81 134 LEU B CA 1
ATOM 3105 C C . LEU B 1 134 ? 0.996 18.344 0.226 1 98.81 134 LEU B C 1
ATOM 3107 O O . LEU B 1 134 ? 1.792 17.406 0.26 1 98.81 134 LEU B O 1
ATOM 3111 N N . GLY B 1 135 ? 0.501 18.797 -0.861 1 98.69 135 GLY B N 1
ATOM 3112 C CA . GLY B 1 135 ? 0.917 18.266 -2.15 1 98.69 135 GLY B CA 1
ATOM 3113 C C . GLY B 1 135 ? 2.4 18.453 -2.416 1 98.69 135 GLY B C 1
ATOM 3114 O O . GLY B 1 135 ? 3.039 17.562 -2.996 1 98.69 135 GLY B O 1
ATOM 3115 N N . MET B 1 136 ? 2.924 19.516 -1.972 1 98.69 136 MET B N 1
ATOM 3116 C CA . MET B 1 136 ? 4.336 19.812 -2.186 1 98.69 136 MET B CA 1
ATOM 3117 C C . MET B 1 136 ? 5.223 18.859 -1.404 1 98.69 136 MET B C 1
ATOM 3119 O O . MET B 1 136 ? 6.355 18.578 -1.807 1 98.69 136 MET B O 1
ATOM 3123 N N . LEU B 1 137 ? 4.707 18.328 -0.314 1 98.75 137 LEU B N 1
ATOM 3124 C CA . LEU B 1 137 ? 5.473 17.391 0.501 1 98.75 137 LEU B CA 1
ATOM 3125 C C . LEU B 1 137 ? 5.613 16.047 -0.207 1 98.75 137 LEU B C 1
ATOM 3127 O O . LEU B 1 137 ? 6.367 15.18 0.242 1 98.75 137 LEU B O 1
ATOM 3131 N N . MET B 1 138 ? 4.973 15.82 -1.377 1 98.5 138 MET B N 1
ATOM 3132 C CA . MET B 1 138 ? 5.043 14.555 -2.102 1 98.5 138 MET B CA 1
ATOM 3133 C C . MET B 1 138 ? 5.414 14.789 -3.562 1 98.5 138 MET B C 1
ATOM 3135 O O . MET B 1 138 ? 5.305 13.875 -4.387 1 98.5 138 MET B O 1
ATOM 3139 N N . ASP B 1 139 ? 5.758 15.961 -3.908 1 97.69 139 ASP B N 1
ATOM 3140 C CA . ASP B 1 139 ? 6.062 16.25 -5.305 1 97.69 139 ASP B CA 1
ATOM 3141 C C . ASP B 1 139 ? 7.41 15.656 -5.707 1 97.69 139 ASP B C 1
ATOM 3143 O O . ASP B 1 139 ? 7.992 14.867 -4.965 1 97.69 139 ASP B O 1
ATOM 3147 N N . ALA B 1 140 ? 7.852 15.859 -6.867 1 95.5 140 ALA B N 1
ATOM 3148 C CA . ALA B 1 140 ? 9.047 15.25 -7.438 1 95.5 140 ALA B CA 1
ATOM 3149 C C . ALA B 1 140 ? 10.289 15.594 -6.617 1 95.5 140 ALA B C 1
ATOM 3151 O O . ALA B 1 140 ? 11.219 14.789 -6.52 1 95.5 140 ALA B O 1
ATOM 3152 N N . ASP B 1 141 ? 10.312 16.781 -5.938 1 95.69 141 ASP B N 1
ATOM 3153 C CA . ASP B 1 141 ? 11.477 17.25 -5.199 1 95.69 141 ASP B CA 1
ATOM 3154 C C . ASP B 1 141 ? 11.43 16.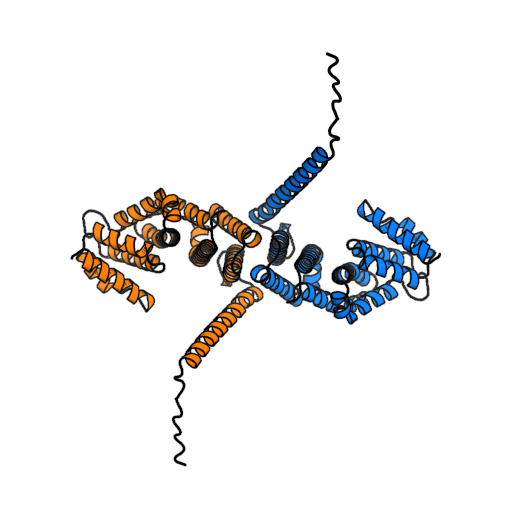812 -3.74 1 95.69 141 ASP B C 1
ATOM 3156 O O . ASP B 1 141 ? 12.359 17.062 -2.977 1 95.69 141 ASP B O 1
ATOM 3160 N N . ALA B 1 142 ? 10.43 16.156 -3.344 1 97.75 142 ALA B N 1
ATOM 3161 C CA . ALA B 1 142 ? 10.234 15.797 -1.943 1 97.75 142 ALA B CA 1
ATOM 3162 C C . ALA B 1 142 ? 11.234 14.734 -1.505 1 97.75 142 ALA B C 1
ATOM 3164 O O . ALA B 1 142 ? 11.5 13.781 -2.24 1 97.75 142 ALA B O 1
ATOM 3165 N N . ASP B 1 143 ? 11.805 14.953 -0.373 1 97.38 143 ASP B N 1
ATOM 3166 C CA . ASP B 1 143 ? 12.711 13.953 0.177 1 97.38 143 ASP B CA 1
ATOM 3167 C C . ASP B 1 143 ? 12 13.07 1.204 1 97.38 143 ASP B C 1
ATOM 3169 O O . ASP B 1 143 ? 10.789 13.188 1.4 1 97.38 143 ASP B O 1
ATOM 3173 N N . ASP B 1 144 ? 12.734 12.18 1.796 1 98.31 144 ASP B N 1
ATOM 3174 C CA . ASP B 1 144 ? 12.172 11.195 2.709 1 98.31 144 ASP B CA 1
ATOM 3175 C C . ASP B 1 144 ? 11.508 11.867 3.904 1 98.31 144 ASP B C 1
ATOM 3177 O O . ASP B 1 144 ? 10.445 11.43 4.355 1 98.31 144 ASP B O 1
ATOM 3181 N N . LYS B 1 145 ? 12.117 12.953 4.457 1 98.38 145 LYS B N 1
ATOM 3182 C CA . LYS B 1 145 ? 11.562 13.656 5.605 1 98.38 145 LYS B CA 1
ATOM 3183 C C . LYS B 1 145 ? 10.258 14.367 5.234 1 98.38 145 LYS B C 1
ATOM 3185 O O . LYS B 1 145 ? 9.344 14.461 6.055 1 98.38 145 LYS B O 1
ATOM 3190 N N . ASP B 1 146 ? 10.211 14.883 4.023 1 98.69 146 ASP B N 1
ATOM 3191 C CA . ASP B 1 146 ? 8.969 15.469 3.535 1 98.69 146 ASP B CA 1
ATOM 3192 C C . ASP B 1 146 ? 7.836 14.445 3.537 1 98.69 146 ASP B C 1
ATOM 3194 O O . ASP B 1 146 ? 6.738 14.727 4.027 1 98.69 146 ASP B O 1
ATOM 3198 N N . ILE B 1 147 ? 8.203 13.281 3.033 1 98.75 147 ILE B N 1
ATOM 3199 C CA . ILE B 1 147 ? 7.219 12.211 2.93 1 98.75 147 ILE B CA 1
ATOM 3200 C C . ILE B 1 147 ? 6.77 11.781 4.324 1 98.75 147 ILE B C 1
ATOM 3202 O O . ILE B 1 147 ? 5.578 11.594 4.57 1 98.75 147 ILE B O 1
ATOM 3206 N N . GLN B 1 148 ? 7.668 11.68 5.156 1 98.31 148 GLN B N 1
ATOM 3207 C CA . GLN B 1 148 ? 7.355 11.312 6.535 1 98.31 148 GLN B CA 1
ATOM 3208 C C . GLN B 1 148 ? 6.43 12.336 7.18 1 98.31 148 GLN B C 1
ATOM 3210 O O . GLN B 1 148 ? 5.484 11.969 7.887 1 98.31 148 GLN B O 1
ATOM 3215 N N . THR B 1 149 ? 6.754 13.586 6.992 1 98.56 149 THR B N 1
ATOM 3216 C CA . THR B 1 149 ? 5.945 14.664 7.543 1 98.56 149 THR B CA 1
ATOM 3217 C C . THR B 1 149 ? 4.523 14.609 6.984 1 98.56 149 THR B C 1
ATOM 3219 O O . THR B 1 149 ? 3.553 14.703 7.738 1 98.56 149 THR B O 1
ATOM 3222 N N . MET B 1 150 ? 4.426 14.453 5.676 1 98.75 150 MET B N 1
ATOM 3223 C CA . MET B 1 150 ? 3.117 14.375 5.031 1 98.75 150 MET B CA 1
ATOM 3224 C C . MET B 1 150 ? 2.303 13.219 5.605 1 98.75 150 MET B C 1
ATOM 3226 O O . MET B 1 150 ? 1.126 13.383 5.93 1 98.75 150 MET B O 1
ATOM 3230 N N . ALA B 1 151 ? 2.93 12.062 5.68 1 98.62 151 ALA B N 1
ATOM 3231 C CA . ALA B 1 151 ? 2.238 10.875 6.184 1 98.62 151 ALA B CA 1
ATOM 3232 C C . ALA B 1 151 ? 1.741 11.094 7.609 1 98.62 151 ALA B C 1
ATOM 3234 O O . ALA B 1 151 ? 0.602 10.75 7.938 1 98.62 151 ALA B O 1
ATOM 3235 N N . GLU B 1 152 ? 2.57 11.672 8.414 1 98 152 GLU B N 1
ATOM 3236 C CA . GLU B 1 152 ? 2.201 11.977 9.797 1 98 152 GLU B CA 1
ATOM 3237 C C . GLU B 1 152 ? 0.976 12.883 9.852 1 98 152 GLU B C 1
ATOM 3239 O O . GLU B 1 152 ? 0.051 12.641 10.633 1 98 152 GLU B O 1
ATOM 3244 N N . LEU B 1 153 ? 1.011 13.867 9.133 1 98.44 153 LEU B N 1
ATOM 3245 C CA . LEU B 1 153 ? -0.067 14.852 9.133 1 98.44 153 LEU B CA 1
ATOM 3246 C C . LEU B 1 153 ? -1.368 14.234 8.633 1 98.44 153 LEU B C 1
ATOM 3248 O O . LEU B 1 153 ? -2.438 14.5 9.188 1 98.44 153 LEU B O 1
ATOM 3252 N N . LEU B 1 154 ? -1.303 13.406 7.617 1 98.5 154 LEU B N 1
ATOM 3253 C CA . LEU B 1 154 ? -2.5 12.75 7.098 1 98.5 154 LEU B CA 1
ATOM 3254 C C . LEU B 1 154 ? -3.047 11.742 8.102 1 98.5 154 LEU B C 1
ATOM 3256 O O . LEU B 1 154 ? -4.262 11.578 8.227 1 98.5 154 LEU B O 1
ATOM 3260 N N . LEU B 1 155 ? -2.158 11.055 8.734 1 97.94 155 LEU B N 1
ATOM 3261 C CA . LEU B 1 155 ? -2.602 10.07 9.719 1 97.94 155 LEU B CA 1
ATOM 3262 C C . LEU B 1 155 ? -3.305 10.758 10.883 1 97.94 155 LEU B C 1
ATOM 3264 O O . LEU B 1 155 ? -4.258 10.211 11.445 1 97.94 155 LEU B O 1
ATOM 3268 N N . GLU B 1 156 ? -2.883 11.945 11.219 1 97 156 GLU B N 1
ATOM 3269 C CA . GLU B 1 156 ? -3.445 12.672 12.352 1 97 156 GLU B CA 1
ATOM 3270 C C . GLU B 1 156 ? -4.719 13.406 11.961 1 97 156 GLU B C 1
ATOM 3272 O O . GLU B 1 156 ? -5.699 13.422 12.711 1 97 156 GLU B O 1
ATOM 3277 N N . ASP B 1 157 ? -4.727 14 10.758 1 97.56 157 ASP B N 1
ATOM 3278 C CA . ASP B 1 157 ? -5.777 14.961 10.422 1 97.56 157 ASP B CA 1
ATOM 3279 C C . ASP B 1 157 ? -6.504 14.547 9.141 1 97.56 157 ASP B C 1
ATOM 3281 O O . ASP B 1 157 ? -7.203 15.359 8.531 1 97.56 157 ASP B O 1
ATOM 3285 N N . GLY B 1 158 ? -6.312 13.344 8.695 1 98.06 158 GLY B N 1
ATOM 3286 C CA . GLY B 1 158 ? -6.883 12.891 7.438 1 98.06 158 GLY B CA 1
ATOM 3287 C C . GLY B 1 158 ? -8.398 12.977 7.402 1 98.06 158 GLY B C 1
ATOM 3288 O O . GLY B 1 158 ? -8.984 13.344 6.379 1 98.06 158 GLY B O 1
ATOM 3289 N N . GLN B 1 159 ? -9.047 12.664 8.516 1 97.5 159 GLN B N 1
ATOM 3290 C CA . GLN B 1 159 ? -10.508 12.727 8.57 1 97.5 159 GLN B CA 1
ATOM 3291 C C . GLN B 1 159 ? -11.008 14.148 8.352 1 97.5 159 GLN B C 1
ATOM 3293 O O . GLN B 1 159 ? -11.953 14.367 7.594 1 97.5 159 GLN B O 1
ATOM 3298 N N . MET B 1 160 ? -10.359 15.07 9.023 1 97.38 160 MET B N 1
ATOM 3299 C CA . MET B 1 160 ? -10.711 16.484 8.859 1 97.38 160 MET B CA 1
ATOM 3300 C C . MET B 1 160 ? -10.523 16.922 7.41 1 97.38 160 MET B C 1
ATOM 3302 O O . MET B 1 160 ? -11.383 17.578 6.84 1 97.38 160 MET B O 1
ATOM 3306 N N . LEU B 1 161 ? -9.438 16.531 6.801 1 98.38 161 LEU B N 1
ATOM 3307 C CA . LEU B 1 161 ? -9.125 16.906 5.426 1 98.38 161 LEU B CA 1
ATOM 3308 C C . LEU B 1 161 ? -10.141 16.312 4.453 1 98.38 161 LEU B C 1
ATOM 3310 O O . LEU B 1 161 ? -10.555 16.984 3.504 1 98.38 161 LEU B O 1
ATOM 3314 N N . ALA B 1 162 ? -10.508 15.086 4.73 1 98.12 162 ALA B N 1
ATOM 3315 C CA . ALA B 1 162 ? -11.484 14.406 3.883 1 98.12 162 ALA B CA 1
ATOM 3316 C C . ALA B 1 162 ? -12.844 15.094 3.941 1 98.12 162 ALA B C 1
ATOM 3318 O O . ALA B 1 162 ? -13.578 15.125 2.949 1 98.12 162 ALA B O 1
ATOM 3319 N N . LYS B 1 163 ? -13.188 15.617 5.074 1 96.75 163 LYS B N 1
ATOM 3320 C CA . LYS B 1 163 ? -14.445 16.359 5.23 1 96.75 163 LYS B CA 1
ATOM 3321 C C . LYS B 1 163 ? -14.359 17.734 4.57 1 96.75 163 LYS B C 1
ATOM 3323 O O . LYS B 1 163 ? -15.352 18.219 4.012 1 96.75 163 LYS B O 1
ATOM 3328 N N . LEU B 1 164 ? -13.219 18.328 4.617 1 96.88 164 LEU B N 1
ATOM 3329 C CA . LEU B 1 164 ? -13.008 19.672 4.086 1 96.88 164 LEU B CA 1
ATOM 3330 C C . LEU B 1 164 ? -13.07 19.672 2.562 1 96.88 164 LEU B C 1
ATOM 3332 O O . LEU B 1 164 ? -13.797 20.469 1.965 1 96.88 164 LEU B O 1
ATOM 3336 N N . ARG B 1 165 ? -12.297 18.828 1.972 1 97.88 165 ARG B N 1
ATOM 3337 C CA . ARG B 1 165 ? -12.25 18.688 0.522 1 97.88 165 ARG B CA 1
ATOM 3338 C C . ARG B 1 165 ? -12.008 17.219 0.136 1 97.88 165 ARG B C 1
ATOM 3340 O O . ARG B 1 165 ? -10.875 16.828 -0.138 1 97.88 165 ARG B O 1
ATOM 3347 N N . PRO B 1 166 ? -13.062 16.469 -0.04 1 97.31 166 PRO B N 1
ATOM 3348 C CA . PRO B 1 166 ? -12.938 15.023 -0.28 1 97.31 166 PRO B CA 1
ATOM 3349 C C . PRO B 1 166 ? -12.117 14.695 -1.525 1 97.31 166 PRO B C 1
ATOM 3351 O O . PRO B 1 166 ? -11.258 13.82 -1.487 1 97.31 166 PRO B O 1
ATOM 3354 N N . SER B 1 167 ? -12.352 15.367 -2.633 1 97.31 167 SER B N 1
ATOM 3355 C CA . SER B 1 167 ? -11.656 15.086 -3.885 1 97.31 167 SER B CA 1
ATOM 3356 C C . SER B 1 167 ? -10.164 15.383 -3.77 1 97.31 167 SER B C 1
ATOM 3358 O O . SER B 1 167 ? -9.336 14.625 -4.27 1 97.31 167 SER B O 1
ATOM 3360 N N . GLU B 1 168 ? -9.844 16.5 -3.123 1 98 168 GLU B N 1
ATOM 3361 C CA . GLU B 1 168 ? -8.445 16.844 -2.936 1 98 168 GLU B CA 1
ATOM 3362 C C . GLU B 1 168 ? -7.742 15.867 -2.002 1 98 168 GLU B C 1
ATOM 3364 O O . GLU B 1 168 ? -6.559 15.57 -2.176 1 98 168 GLU B O 1
ATOM 3369 N N . CYS B 1 169 ? -8.508 15.422 -1.035 1 98.25 169 CYS B N 1
ATOM 3370 C CA . CYS B 1 169 ? -7.949 14.422 -0.126 1 98.25 169 CYS B CA 1
ATOM 3371 C C . CYS B 1 169 ? -7.637 13.133 -0.865 1 98.25 169 CYS B C 1
ATOM 3373 O O . CYS B 1 169 ? -6.578 12.531 -0.661 1 98.25 169 CYS B O 1
ATOM 3375 N N . ASP B 1 170 ? -8.523 12.703 -1.77 1 98.19 170 ASP B N 1
ATOM 3376 C CA . ASP B 1 170 ? -8.289 11.531 -2.607 1 98.19 170 ASP B CA 1
ATOM 3377 C C . ASP B 1 170 ? -7.004 11.688 -3.422 1 98.19 170 ASP B C 1
ATOM 3379 O O . ASP B 1 170 ? -6.215 10.75 -3.541 1 98.19 170 ASP B O 1
ATOM 3383 N N . LYS B 1 171 ? -6.871 12.82 -3.932 1 98 171 LYS B N 1
ATOM 3384 C CA . LYS B 1 171 ? -5.688 13.094 -4.742 1 98 171 LYS B CA 1
ATOM 3385 C C . LYS B 1 171 ? -4.41 12.953 -3.92 1 98 171 LYS B C 1
ATOM 3387 O O . LYS B 1 171 ? -3.402 12.445 -4.41 1 98 171 LYS B O 1
ATOM 3392 N N . LEU B 1 172 ? -4.449 13.461 -2.719 1 98.62 172 LEU B N 1
ATOM 3393 C CA . LEU B 1 172 ? -3.291 13.32 -1.842 1 98.62 172 LEU B CA 1
ATOM 3394 C C . LEU B 1 172 ? -2.969 11.852 -1.595 1 98.62 172 LEU B C 1
ATOM 3396 O O . LEU B 1 172 ? -1.801 11.453 -1.62 1 98.62 172 LEU B O 1
ATOM 3400 N N . VAL B 1 173 ? -3.984 11.062 -1.413 1 98.75 173 VAL B N 1
ATOM 3401 C CA . VAL B 1 173 ? -3.781 9.641 -1.151 1 98.75 173 VAL B CA 1
ATOM 3402 C C . VAL B 1 173 ? -3.236 8.961 -2.404 1 98.75 173 VAL B C 1
ATOM 3404 O O . VAL B 1 173 ? -2.381 8.07 -2.312 1 98.75 173 VAL B O 1
ATOM 3407 N N . MET B 1 174 ? -3.684 9.359 -3.586 1 98.19 174 MET B N 1
ATOM 3408 C CA . MET B 1 174 ? -3.137 8.812 -4.828 1 98.19 174 MET B CA 1
ATOM 3409 C C . MET B 1 174 ? -1.668 9.195 -4.984 1 98.19 174 MET B C 1
ATOM 3411 O O . MET B 1 174 ? -0.867 8.398 -5.477 1 98.19 174 MET B O 1
ATOM 3415 N N . ASN B 1 175 ? -1.398 10.383 -4.586 1 98.19 175 ASN B N 1
ATOM 3416 C CA . ASN B 1 175 ? 0.003 10.789 -4.605 1 98.19 175 ASN B CA 1
ATOM 3417 C C . ASN B 1 175 ? 0.843 9.938 -3.654 1 98.19 175 ASN B C 1
ATOM 3419 O O . ASN B 1 175 ? 1.99 9.609 -3.961 1 98.19 175 ASN B O 1
ATOM 3423 N N . ALA B 1 176 ? 0.294 9.664 -2.51 1 98.69 176 ALA B N 1
ATOM 3424 C CA . ALA B 1 176 ? 0.981 8.789 -1.564 1 98.69 176 ALA B CA 1
ATOM 3425 C C . ALA B 1 176 ? 1.263 7.422 -2.188 1 98.69 176 ALA B C 1
ATOM 3427 O O . ALA B 1 176 ? 2.342 6.855 -1.994 1 98.69 176 ALA B O 1
ATOM 3428 N N . ARG B 1 177 ? 0.31 6.914 -2.926 1 98.56 177 ARG B N 1
ATOM 3429 C CA . ARG B 1 177 ? 0.488 5.652 -3.637 1 98.56 177 ARG B CA 1
ATOM 3430 C C . ARG B 1 177 ? 1.629 5.746 -4.645 1 98.56 177 ARG B C 1
ATOM 3432 O O . ARG B 1 177 ? 2.465 4.844 -4.73 1 98.56 177 ARG B O 1
ATOM 3439 N N . HIS B 1 178 ? 1.636 6.848 -5.355 1 97.88 178 HIS B N 1
ATOM 3440 C CA . HIS B 1 178 ? 2.711 7.062 -6.32 1 97.88 178 HIS B CA 1
ATOM 3441 C C . HIS B 1 178 ? 4.07 7.094 -5.629 1 97.88 178 HIS B C 1
ATOM 3443 O O . HIS B 1 178 ? 5.027 6.48 -6.105 1 97.88 178 HIS B O 1
ATOM 3449 N N . CYS B 1 179 ? 4.133 7.77 -4.566 1 98.44 179 CYS B N 1
ATOM 3450 C CA . CYS B 1 179 ? 5.391 7.867 -3.832 1 98.44 179 CYS B CA 1
ATOM 3451 C C . CYS B 1 179 ? 5.832 6.504 -3.322 1 98.44 179 CYS B C 1
ATOM 3453 O O . CYS B 1 179 ? 7.012 6.152 -3.408 1 98.44 179 CYS B O 1
ATOM 3455 N N . LEU B 1 180 ? 4.922 5.734 -2.807 1 98.44 180 LEU B N 1
ATOM 3456 C CA . LEU B 1 180 ? 5.195 4.406 -2.264 1 98.44 180 LEU B CA 1
ATOM 3457 C C . LEU B 1 180 ? 5.793 3.496 -3.328 1 98.44 180 LEU B C 1
ATOM 3459 O O . LEU B 1 180 ? 6.684 2.695 -3.039 1 98.44 180 LEU B O 1
ATOM 3463 N N . CYS B 1 181 ? 5.402 3.68 -4.539 1 97.56 181 CYS B N 1
ATOM 3464 C CA . CYS B 1 181 ? 5.801 2.779 -5.617 1 97.56 181 CYS B CA 1
ATOM 3465 C C . CYS B 1 181 ? 7.051 3.293 -6.324 1 97.56 181 CYS B C 1
ATOM 3467 O O . CYS B 1 181 ? 7.855 2.506 -6.828 1 97.56 181 CYS B O 1
ATOM 3469 N N . GLU B 1 182 ? 7.246 4.578 -6.336 1 96.38 182 GLU B N 1
ATOM 3470 C CA . GLU B 1 182 ? 8.211 5.121 -7.281 1 96.38 182 GLU B CA 1
ATOM 3471 C C . GLU B 1 182 ? 9.43 5.691 -6.562 1 96.38 182 GLU B C 1
ATOM 3473 O O . GLU B 1 182 ? 10.547 5.641 -7.082 1 96.38 182 GLU B O 1
ATOM 3478 N N . LYS B 1 183 ? 9.227 6.188 -5.41 1 96.12 183 LYS B N 1
ATOM 3479 C CA . LYS B 1 183 ? 10.328 6.871 -4.734 1 96.12 183 LYS B CA 1
ATOM 3480 C C . LYS B 1 183 ? 11.156 5.895 -3.91 1 96.12 183 LYS B C 1
ATOM 3482 O O . LYS B 1 183 ? 10.641 4.895 -3.412 1 96.12 183 LYS B O 1
ATOM 3487 N N . THR B 1 184 ? 12.406 6.227 -3.859 1 95.5 184 THR B N 1
ATOM 3488 C CA . THR B 1 184 ? 13.273 5.523 -2.924 1 95.5 184 THR B CA 1
ATOM 3489 C C . THR B 1 184 ? 13.141 6.102 -1.519 1 95.5 184 THR B C 1
ATOM 3491 O O . THR B 1 184 ? 13.578 7.227 -1.26 1 95.5 184 THR B O 1
ATOM 3494 N N . LEU B 1 185 ? 12.594 5.379 -0.623 1 97.81 185 LEU B N 1
ATOM 3495 C CA . LEU B 1 185 ? 12.258 5.855 0.713 1 97.81 185 LEU B CA 1
ATOM 3496 C C . LEU B 1 185 ? 12.766 4.891 1.779 1 97.81 185 LEU B C 1
ATOM 3498 O O . LEU B 1 185 ? 13.086 3.738 1.479 1 97.81 185 LEU B O 1
ATOM 3502 N N . SER B 1 186 ? 12.883 5.414 2.961 1 97.31 186 SER B N 1
ATOM 3503 C CA . SER B 1 186 ? 13.18 4.551 4.102 1 97.31 186 SER B CA 1
ATOM 3504 C C . SER B 1 186 ? 12.039 3.57 4.359 1 97.31 186 SER B C 1
ATOM 3506 O O . SER B 1 186 ? 10.914 3.793 3.918 1 97.31 186 SER B O 1
ATOM 3508 N N . VAL B 1 187 ? 12.32 2.475 5.059 1 96.94 187 VAL B N 1
ATOM 3509 C CA . VAL B 1 187 ? 11.32 1.472 5.426 1 96.94 187 VAL B CA 1
ATOM 3510 C C . VAL B 1 187 ? 10.203 2.123 6.234 1 96.94 187 VAL B C 1
ATOM 3512 O O . VAL B 1 187 ? 9.023 1.829 6.027 1 96.94 187 VAL B O 1
ATOM 3515 N N . GLU B 1 188 ? 10.609 3.039 7.109 1 96.12 188 GLU B N 1
ATOM 3516 C CA . GLU B 1 188 ? 9.648 3.721 7.969 1 96.12 188 GLU B CA 1
ATOM 3517 C C . GLU B 1 188 ? 8.672 4.562 7.148 1 96.12 188 GLU B C 1
ATOM 3519 O O . GLU B 1 188 ? 7.465 4.531 7.383 1 96.12 188 GLU B O 1
ATOM 3524 N N . SER B 1 189 ? 9.18 5.309 6.238 1 97.88 189 SER B N 1
ATOM 3525 C CA . SER B 1 189 ? 8.336 6.152 5.398 1 97.88 189 SER B CA 1
ATOM 3526 C C . SER B 1 189 ? 7.379 5.312 4.562 1 97.88 189 SER B C 1
ATOM 3528 O O . SER B 1 189 ? 6.207 5.668 4.406 1 97.88 189 SER B O 1
ATOM 3530 N N . ARG B 1 190 ? 7.855 4.207 4.031 1 98.25 190 ARG B N 1
ATOM 3531 C CA . ARG B 1 190 ? 7.004 3.324 3.24 1 98.25 190 ARG B CA 1
ATOM 3532 C C . ARG B 1 190 ? 5.875 2.752 4.09 1 98.25 190 ARG B C 1
ATOM 3534 O O . ARG B 1 190 ? 4.727 2.686 3.641 1 98.25 190 ARG B O 1
ATOM 3541 N N . ARG B 1 191 ? 6.211 2.381 5.273 1 97.88 191 ARG B N 1
ATOM 3542 C CA . ARG B 1 191 ? 5.207 1.845 6.188 1 97.88 191 ARG B CA 1
ATOM 3543 C C . ARG B 1 191 ? 4.152 2.896 6.523 1 97.88 191 ARG B C 1
ATOM 3545 O O . ARG B 1 191 ? 2.963 2.59 6.598 1 97.88 191 ARG B O 1
ATOM 3552 N N . GLN B 1 192 ? 4.59 4.086 6.758 1 98 192 GLN B N 1
ATOM 3553 C CA . GLN B 1 192 ? 3.664 5.164 7.078 1 98 192 GLN B CA 1
ATOM 3554 C C . GLN B 1 192 ? 2.758 5.484 5.895 1 98 192 GLN B C 1
ATOM 3556 O O . GLN B 1 192 ? 1.57 5.762 6.07 1 98 192 GLN B O 1
ATOM 3561 N N . LEU B 1 193 ? 3.344 5.473 4.703 1 98.69 193 LEU B N 1
ATOM 3562 C CA . LEU B 1 193 ? 2.533 5.703 3.514 1 98.69 193 LEU B CA 1
ATOM 3563 C C . LEU B 1 193 ? 1.465 4.621 3.367 1 98.69 193 LEU B C 1
ATOM 3565 O O . LEU B 1 193 ? 0.312 4.926 3.053 1 98.69 193 LEU B O 1
ATOM 3569 N N . LEU B 1 194 ? 1.89 3.402 3.568 1 98.75 194 LEU B N 1
ATOM 3570 C CA . LEU B 1 194 ? 0.931 2.305 3.502 1 98.75 194 LEU B CA 1
ATOM 3571 C C . LEU B 1 194 ? -0.173 2.484 4.539 1 98.75 194 LEU B C 1
ATOM 3573 O O . LEU B 1 194 ? -1.345 2.223 4.258 1 98.75 194 LEU B O 1
ATOM 3577 N N . ARG B 1 195 ? 0.188 2.924 5.711 1 98.44 195 ARG B N 1
ATOM 3578 C CA . ARG B 1 195 ? -0.787 3.186 6.762 1 98.44 195 ARG B CA 1
ATOM 3579 C C . ARG B 1 195 ? -1.774 4.266 6.34 1 98.44 195 ARG B C 1
ATOM 3581 O O . ARG B 1 195 ? -2.973 4.16 6.609 1 98.44 195 ARG B O 1
ATOM 3588 N N . VAL B 1 196 ? -1.295 5.297 5.703 1 98.75 196 VAL B N 1
ATOM 3589 C CA . VAL B 1 196 ? -2.15 6.363 5.195 1 98.75 196 VAL B CA 1
ATOM 3590 C C . VAL B 1 196 ? -3.17 5.785 4.215 1 98.75 196 VAL B C 1
ATOM 3592 O O . VAL B 1 196 ? -4.355 6.117 4.273 1 98.75 196 VAL B O 1
ATOM 3595 N N . ILE B 1 197 ? -2.697 4.938 3.346 1 98.81 197 ILE B N 1
ATOM 3596 C CA . ILE B 1 197 ? -3.555 4.312 2.346 1 98.81 197 ILE B CA 1
ATOM 3597 C C . ILE B 1 197 ? -4.633 3.48 3.035 1 98.81 197 ILE B C 1
ATOM 3599 O O . ILE B 1 197 ? -5.805 3.529 2.652 1 98.81 197 ILE B O 1
ATOM 3603 N N . ASP B 1 198 ? -4.289 2.754 4.062 1 98.62 198 ASP B N 1
ATOM 3604 C CA . ASP B 1 198 ? -5.254 1.963 4.82 1 98.62 198 ASP B CA 1
ATOM 3605 C C . ASP B 1 198 ? -6.277 2.861 5.516 1 98.62 198 ASP B C 1
ATOM 3607 O O . ASP B 1 198 ? -7.473 2.568 5.504 1 98.62 198 ASP B O 1
ATOM 3611 N N . PHE B 1 199 ? -5.781 3.963 6.148 1 98.62 199 PHE B N 1
ATOM 3612 C CA . PHE B 1 199 ? -6.695 4.895 6.805 1 98.62 199 PHE B CA 1
ATOM 3613 C C . PHE B 1 199 ? -7.738 5.414 5.82 1 98.62 199 PHE B C 1
ATOM 3615 O O . PHE B 1 199 ? -8.93 5.465 6.141 1 98.62 199 PHE B O 1
ATOM 3622 N N . TRP B 1 200 ? -7.258 5.762 4.715 1 98.69 200 TRP B N 1
ATOM 3623 C CA . TRP B 1 200 ? -8.164 6.242 3.678 1 98.69 200 TRP B CA 1
ATOM 3624 C C . TRP B 1 200 ? -9.156 5.16 3.279 1 98.69 200 TRP B C 1
ATOM 3626 O O . TRP B 1 200 ? -10.359 5.422 3.168 1 98.69 200 TRP B O 1
ATOM 3636 N N . THR B 1 201 ? -8.703 3.92 3.078 1 98.25 201 THR B N 1
ATOM 3637 C CA . THR B 1 201 ? -9.523 2.791 2.648 1 98.25 201 THR B CA 1
ATOM 3638 C C . THR B 1 201 ? -10.641 2.521 3.646 1 98.25 201 THR B C 1
ATOM 3640 O O . THR B 1 201 ? -11.766 2.189 3.256 1 98.25 201 THR B O 1
ATOM 3643 N N . TYR B 1 202 ? -10.32 2.701 4.844 1 97.69 202 TYR B N 1
ATOM 3644 C CA . TYR B 1 202 ? -11.281 2.381 5.887 1 97.69 202 TYR B CA 1
ATOM 3645 C C . TYR B 1 202 ? -11.836 3.65 6.527 1 97.69 202 TYR B C 1
ATOM 3647 O O . TYR B 1 202 ? -12.023 3.709 7.742 1 97.69 202 TYR B O 1
ATOM 3655 N N . SER B 1 203 ? -12 4.711 5.773 1 97.06 203 SER B N 1
ATOM 3656 C CA . SER B 1 203 ? -12.719 5.938 6.094 1 97.06 203 SER B CA 1
ATOM 3657 C C . SER B 1 203 ? -12.062 6.672 7.258 1 97.06 203 SER B C 1
ATOM 3659 O O . SER B 1 203 ? -12.75 7.262 8.094 1 97.06 203 SER B O 1
ATOM 3661 N N . TRP B 1 204 ? -10.781 6.492 7.406 1 97.69 204 TRP B N 1
ATOM 3662 C CA . TRP B 1 204 ? -9.953 7.191 8.391 1 97.69 204 TRP B CA 1
ATOM 3663 C C . TRP B 1 204 ? -10.328 6.781 9.805 1 97.69 204 TRP B C 1
ATOM 3665 O O . TRP B 1 204 ? -10.141 7.555 10.75 1 97.69 204 TRP B O 1
ATOM 3675 N N . ASP B 1 205 ? -10.938 5.637 9.961 1 96.62 205 ASP B N 1
ATOM 3676 C CA . ASP B 1 205 ? -11.328 5.066 11.242 1 96.62 205 ASP B CA 1
ATOM 3677 C C . ASP B 1 205 ? -10.586 3.756 11.508 1 96.62 205 ASP B C 1
ATOM 3679 O O . ASP B 1 205 ? -10.969 2.705 10.984 1 96.62 205 ASP B O 1
ATOM 3683 N N . PRO B 1 206 ? -9.617 3.775 12.344 1 94.25 206 PRO B N 1
ATOM 3684 C CA . PRO B 1 206 ? -8.805 2.578 12.586 1 94.25 206 PRO B CA 1
ATOM 3685 C C . PRO B 1 206 ? -9.617 1.438 13.203 1 94.25 206 PRO B C 1
ATOM 3687 O O . PRO B 1 206 ? -9.195 0.279 13.148 1 94.25 206 PRO B O 1
ATOM 3690 N N . GLU B 1 207 ? -10.758 1.752 13.789 1 96.06 207 GLU B N 1
ATOM 3691 C CA . GLU B 1 207 ? -11.602 0.72 14.383 1 96.06 207 GLU B CA 1
ATOM 3692 C C . GLU B 1 207 ? -12.18 -0.202 13.312 1 96.06 207 GLU B C 1
ATOM 3694 O O . GLU B 1 207 ? -12.648 -1.3 13.617 1 96.06 207 GLU B O 1
ATOM 3699 N N . LEU B 1 208 ? -12.141 0.226 12.109 1 97.31 208 LEU B N 1
ATOM 3700 C CA . LEU B 1 208 ? -12.711 -0.548 11.016 1 97.31 208 LEU B CA 1
ATOM 3701 C C . LEU B 1 208 ? -11.656 -1.438 10.367 1 97.31 208 LEU B C 1
ATOM 3703 O O . LEU B 1 208 ? -11.961 -2.223 9.469 1 97.31 208 LEU B O 1
ATOM 3707 N N . PHE B 1 209 ? -10.414 -1.336 10.812 1 96.75 209 PHE B N 1
ATOM 3708 C CA . PHE B 1 209 ? -9.352 -2.17 10.266 1 96.75 209 PHE B CA 1
ATOM 3709 C C . PHE B 1 209 ? -9.633 -3.646 10.523 1 96.75 209 PHE B C 1
ATOM 3711 O O . PHE B 1 209 ? -10.023 -4.027 11.625 1 96.75 209 PHE B O 1
ATOM 3718 N N . PRO B 1 210 ? -9.484 -4.469 9.523 1 96.69 210 PRO B N 1
ATOM 3719 C CA . PRO B 1 210 ? -9.469 -5.902 9.836 1 96.69 210 PRO B CA 1
ATOM 3720 C C . PRO B 1 210 ? -8.367 -6.281 10.82 1 96.69 210 PRO B C 1
ATOM 3722 O O . PRO B 1 210 ? -7.328 -5.621 10.875 1 96.69 210 PRO B O 1
ATOM 3725 N N . ASP B 1 211 ? -8.508 -7.309 11.516 1 95.69 211 ASP B N 1
ATOM 3726 C CA . ASP B 1 211 ? -7.59 -7.758 12.562 1 95.69 211 ASP B CA 1
ATOM 3727 C C . ASP B 1 211 ? -6.18 -7.965 12.008 1 95.69 211 ASP B C 1
ATOM 3729 O O . ASP B 1 211 ? -5.191 -7.641 12.664 1 95.69 211 ASP B O 1
ATOM 3733 N N . CYS B 1 212 ? -6.113 -8.523 10.891 1 95.31 212 CYS B N 1
ATOM 3734 C CA . CYS B 1 212 ? -4.805 -8.828 10.328 1 95.31 212 CYS B CA 1
ATOM 3735 C C . CYS B 1 212 ? -4.016 -7.551 10.062 1 95.31 212 CYS B C 1
ATOM 3737 O O . CYS B 1 212 ? -2.795 -7.523 10.227 1 95.31 212 CYS B O 1
ATOM 3739 N N . ILE B 1 213 ? -4.684 -6.441 9.695 1 97.12 213 ILE B N 1
ATOM 3740 C CA . ILE B 1 213 ? -4.023 -5.168 9.43 1 97.12 213 ILE B CA 1
ATOM 3741 C C . ILE B 1 213 ? -3.568 -4.543 10.75 1 97.12 213 ILE B C 1
ATOM 3743 O O . ILE B 1 213 ? -2.475 -3.98 10.828 1 97.12 213 ILE B O 1
ATOM 3747 N N . VAL B 1 214 ? -4.422 -4.617 11.75 1 96.44 214 VAL B N 1
ATOM 3748 C CA . VAL B 1 214 ? -4.059 -4.105 13.07 1 96.44 214 VAL B CA 1
ATOM 3749 C C . VAL B 1 214 ? -2.781 -4.789 13.555 1 96.44 214 VAL B C 1
ATOM 3751 O O . VAL B 1 214 ? -1.847 -4.121 14 1 96.44 214 VAL B O 1
ATOM 3754 N N . LYS B 1 215 ? -2.695 -6.086 13.398 1 94.56 215 LYS B N 1
ATOM 3755 C CA . LYS B 1 215 ? -1.54 -6.871 13.836 1 94.56 215 LYS B CA 1
ATOM 3756 C C . LYS B 1 215 ? -0.302 -6.523 13.008 1 94.56 215 LYS B C 1
ATOM 3758 O O . LYS B 1 215 ? 0.813 -6.508 13.539 1 94.56 215 LYS B O 1
ATOM 3763 N N . PHE B 1 216 ? -0.564 -6.27 11.828 1 96.06 216 PHE B N 1
ATOM 3764 C CA . PHE B 1 216 ? 0.53 -5.887 10.945 1 96.06 216 PHE B CA 1
ATOM 3765 C C . PHE B 1 216 ? 1.254 -4.66 11.484 1 96.06 216 PHE B C 1
ATOM 3767 O O . PHE B 1 216 ? 2.486 -4.605 11.477 1 96.06 216 PHE B O 1
ATOM 3774 N N . TYR B 1 217 ? 0.574 -3.709 11.922 1 94.19 217 TYR B N 1
ATOM 3775 C CA . TYR B 1 217 ? 1.181 -2.461 12.367 1 94.19 217 TYR B CA 1
ATOM 3776 C C . TYR B 1 217 ? 1.66 -2.574 13.812 1 94.19 217 TYR B C 1
ATOM 3778 O O . TYR B 1 217 ? 2.518 -1.805 14.25 1 94.19 217 TYR B O 1
ATOM 3786 N N . GLU B 1 218 ? 1.084 -3.453 14.602 1 87.19 218 GLU B N 1
ATOM 3787 C CA . GLU B 1 218 ? 1.493 -3.65 15.992 1 87.19 218 GLU B CA 1
ATOM 3788 C C . GLU B 1 218 ? 2.842 -4.359 16.078 1 87.19 218 GLU B C 1
ATOM 3790 O O . GLU B 1 218 ? 3.66 -4.047 16.938 1 87.19 218 GLU B O 1
ATOM 3795 N N . VAL B 1 219 ? 3.039 -5.426 15.383 1 66.38 219 VAL B N 1
ATOM 3796 C CA . VAL B 1 219 ? 4.262 -6.219 15.406 1 66.38 219 VAL B CA 1
ATOM 3797 C C . VAL B 1 219 ? 5.461 -5.328 15.094 1 66.38 219 VAL B C 1
ATOM 3799 O O . VAL B 1 219 ? 6.527 -5.477 15.695 1 66.38 219 VAL B O 1
ATOM 3802 N N . VAL B 1 220 ? 5.312 -4.418 14.266 1 58.09 220 VAL B N 1
ATOM 3803 C CA . VAL B 1 220 ? 6.414 -3.553 13.859 1 58.09 220 VAL B CA 1
ATOM 3804 C C . VAL B 1 220 ? 6.758 -2.586 14.984 1 58.09 220 VAL B C 1
ATOM 3806 O O . VAL B 1 220 ? 7.934 -2.275 15.211 1 58.09 220 VAL B O 1
ATOM 3809 N N . GLU B 1 221 ? 5.801 -2.08 15.719 1 54.06 221 GLU B N 1
ATOM 3810 C CA . GLU B 1 221 ? 6.027 -1.166 16.828 1 54.06 221 GLU B CA 1
ATOM 3811 C C . GLU B 1 221 ? 6.781 -1.855 17.969 1 54.06 221 GLU B C 1
ATOM 3813 O O . GLU B 1 221 ? 7.629 -1.241 18.625 1 54.06 221 GLU B O 1
ATOM 3818 N N . ASP B 1 222 ? 6.594 -3.146 18.062 1 50.84 222 ASP B N 1
ATOM 3819 C CA . ASP B 1 222 ? 7.297 -3.896 19.094 1 50.84 222 ASP B CA 1
ATOM 3820 C C . ASP B 1 222 ? 8.766 -4.113 18.719 1 50.84 222 ASP B C 1
ATOM 3822 O O . ASP B 1 222 ? 9.648 -4.047 19.578 1 50.84 222 ASP B O 1
ATOM 3826 N N . THR B 1 223 ? 9 -4.309 17.438 1 50.81 223 THR B N 1
ATOM 3827 C CA . THR B 1 223 ? 10.375 -4.527 17.016 1 50.81 223 THR B CA 1
ATOM 3828 C C . THR B 1 223 ? 11.188 -3.238 17.094 1 50.81 223 THR B C 1
ATOM 3830 O O . THR B 1 223 ? 12.359 -3.26 17.469 1 50.81 223 THR B O 1
ATOM 3833 N N . LYS B 1 224 ? 10.531 -2.117 16.859 1 55.03 224 LYS B N 1
ATOM 3834 C CA . LYS B 1 224 ? 11.203 -0.829 17.016 1 55.03 224 LYS B CA 1
ATOM 3835 C C . LYS B 1 224 ? 11.508 -0.532 18.484 1 55.03 224 LYS B C 1
ATOM 3837 O O . LYS B 1 224 ? 12.594 -0.042 18.812 1 55.03 224 LYS B O 1
ATOM 3842 N N . LYS B 1 225 ? 10.5 -0.812 19.375 1 55.53 225 LYS B N 1
ATOM 3843 C CA . LYS B 1 225 ? 10.703 -0.621 20.812 1 55.53 225 LYS B CA 1
ATOM 3844 C C . LYS B 1 225 ? 11.812 -1.524 21.328 1 55.53 225 LYS B C 1
ATOM 3846 O O . LYS B 1 225 ? 12.625 -1.104 22.156 1 55.53 225 LYS B O 1
ATOM 3851 N N . GLN B 1 226 ? 11.859 -2.732 20.859 1 50.44 226 GLN B N 1
ATOM 3852 C CA . GLN B 1 226 ? 12.891 -3.67 21.281 1 50.44 226 GLN B CA 1
ATOM 3853 C C . GLN B 1 226 ? 14.266 -3.252 20.75 1 50.44 226 GLN B C 1
ATOM 3855 O O . GLN B 1 226 ? 15.273 -3.385 21.438 1 50.44 226 GLN B O 1
ATOM 3860 N N . ALA B 1 227 ? 14.242 -2.795 19.562 1 52.59 227 ALA B N 1
ATOM 3861 C CA . ALA B 1 227 ? 15.492 -2.311 19 1 52.59 227 ALA B CA 1
ATOM 3862 C C . ALA B 1 227 ? 15.969 -1.052 19.719 1 52.59 227 ALA B C 1
ATOM 3864 O O . ALA B 1 227 ? 17.172 -0.901 20 1 52.59 227 ALA B O 1
ATOM 3865 N N . GLU B 1 228 ? 15.086 -0.138 20.016 1 52.97 228 GLU B N 1
ATOM 3866 C CA . GLU B 1 228 ? 15.398 1.057 20.797 1 52.97 228 GLU B CA 1
ATOM 3867 C C . GLU B 1 228 ? 15.828 0.693 22.219 1 52.97 228 GLU B C 1
ATOM 3869 O O . GLU B 1 228 ? 16.75 1.296 22.766 1 52.97 228 GLU B O 1
ATOM 3874 N N . GLU B 1 229 ? 15.172 -0.317 22.734 1 54.56 229 GLU B N 1
ATOM 3875 C CA . GLU B 1 229 ? 15.539 -0.81 24.062 1 54.56 229 GLU B CA 1
ATOM 3876 C C . GLU B 1 229 ? 16.906 -1.494 24.031 1 54.56 229 GLU B C 1
ATOM 3878 O O . GLU B 1 229 ? 17.719 -1.321 24.953 1 54.56 229 GLU B O 1
ATOM 3883 N N . ASN B 1 230 ? 17.078 -2.195 23.031 1 54.97 230 ASN B N 1
ATOM 3884 C CA . ASN B 1 230 ? 18.375 -2.857 22.875 1 54.97 230 ASN B CA 1
ATOM 3885 C C . ASN B 1 230 ? 19.484 -1.854 22.609 1 54.97 230 ASN B C 1
ATOM 3887 O O . ASN B 1 230 ? 20.609 -2.02 23.094 1 54.97 230 ASN B O 1
ATOM 3891 N N . ASP B 1 231 ? 19.203 -0.919 21.859 1 53.53 231 ASP B N 1
ATOM 3892 C CA . ASP B 1 231 ? 20.156 0.161 21.594 1 53.53 231 ASP B CA 1
ATOM 3893 C C . ASP B 1 231 ? 20.406 0.981 22.859 1 53.53 231 ASP B C 1
ATOM 3895 O O . ASP B 1 231 ? 21.547 1.404 23.109 1 53.53 231 ASP B O 1
ATOM 3899 N N . ALA B 1 232 ? 19.328 1.246 23.562 1 53.84 232 ALA B N 1
ATOM 3900 C CA . ALA B 1 232 ? 19.453 1.922 24.859 1 53.84 232 ALA B CA 1
ATOM 3901 C C . ALA B 1 232 ? 20.25 1.076 25.844 1 53.84 232 ALA B C 1
ATOM 3903 O O . ALA B 1 232 ? 21.078 1.6 26.594 1 53.84 232 ALA B O 1
ATOM 3904 N N . LYS B 1 233 ? 20.172 -0.203 25.844 1 58.38 233 LYS B N 1
ATOM 3905 C CA . LYS B 1 233 ? 20.906 -1.112 26.719 1 58.38 233 LYS B CA 1
ATOM 3906 C C . LYS B 1 233 ? 22.375 -1.209 26.312 1 58.38 233 LYS B C 1
ATOM 3908 O O . LYS B 1 233 ? 23.25 -1.3 27.172 1 58.38 233 LYS B O 1
ATOM 3913 N N . ARG B 1 234 ? 22.594 -1.163 25.109 1 60.84 234 ARG B N 1
ATOM 3914 C CA . ARG B 1 234 ? 23.969 -1.192 24.641 1 60.84 234 ARG B CA 1
ATOM 3915 C C . ARG B 1 234 ? 24.703 0.089 25.016 1 60.84 234 ARG B C 1
ATOM 3917 O O . ARG B 1 234 ? 25.891 0.054 25.359 1 60.84 234 ARG B O 1
ATOM 3924 N N . LYS B 1 235 ? 23.984 1.034 24.969 1 56 235 LYS B N 1
ATOM 3925 C CA . LYS B 1 235 ? 24.547 2.326 25.344 1 56 235 LYS B CA 1
ATOM 3926 C C . LYS B 1 235 ? 24.812 2.393 26.844 1 56 235 LYS B C 1
ATOM 3928 O O . LYS B 1 235 ? 25.781 3.004 27.281 1 56 235 LYS B O 1
ATOM 3933 N N . VAL B 1 236 ? 23.938 1.899 27.562 1 56 236 VAL B N 1
ATOM 3934 C CA . VAL B 1 236 ? 24.109 1.837 29.016 1 56 236 VAL B CA 1
ATOM 3935 C C . VAL B 1 236 ? 25.297 0.933 29.344 1 56 236 VAL B C 1
ATOM 3937 O O . VAL B 1 236 ? 26.078 1.234 30.25 1 56 236 VAL B O 1
ATOM 3940 N N . ASN B 1 237 ? 25.391 -0.184 28.672 1 57.25 237 ASN B N 1
ATOM 3941 C CA . ASN B 1 237 ? 26.5 -1.1 28.906 1 57.25 237 ASN B CA 1
ATOM 3942 C C . ASN B 1 237 ? 27.828 -0.497 28.469 1 57.25 237 ASN B C 1
ATOM 3944 O O . ASN B 1 237 ? 28.875 -0.794 29.047 1 57.25 237 ASN B O 1
ATOM 3948 N N . ASP B 1 238 ? 27.781 0.285 27.453 1 58 238 ASP B N 1
ATOM 3949 C CA . ASP B 1 238 ? 29.016 0.912 26.969 1 58 238 ASP B CA 1
ATOM 3950 C C . ASP B 1 238 ? 29.469 2.02 27.922 1 58 238 ASP B C 1
ATOM 3952 O O . ASP B 1 238 ? 30.625 2.451 27.859 1 58 238 ASP B O 1
ATOM 3956 N N . THR B 1 239 ? 28.516 2.592 28.656 1 47.91 239 THR B N 1
ATOM 3957 C CA . THR B 1 239 ? 28.859 3.645 29.609 1 47.91 239 THR B CA 1
ATOM 3958 C C . THR B 1 239 ? 29.281 3.049 30.953 1 47.91 239 THR B C 1
ATOM 3960 O O . THR B 1 239 ? 29.547 3.783 31.906 1 47.91 239 THR B O 1
ATOM 3963 N N . GLN B 1 240 ? 29.125 1.747 31.109 1 47.41 240 GLN B N 1
ATOM 3964 C CA . GLN B 1 240 ? 29.672 1.223 32.375 1 47.41 240 GLN B CA 1
ATOM 3965 C C . GLN B 1 240 ? 31.172 1.403 32.438 1 47.41 240 GLN B C 1
ATOM 3967 O O . GLN B 1 240 ? 31.891 1.05 31.5 1 47.41 240 GLN B O 1
ATOM 3972 N N . PRO B 1 241 ? 31.656 2.32 33.25 1 44.84 241 PRO B N 1
ATOM 3973 C CA . PRO B 1 241 ? 33.062 2.596 33.5 1 44.84 241 PRO B CA 1
ATOM 3974 C C . PRO B 1 241 ? 33.906 1.325 33.625 1 44.84 241 PRO B C 1
ATOM 3976 O O . PRO B 1 241 ? 33.469 0.354 34.25 1 44.84 241 PRO B O 1
ATOM 3979 N N . GLN B 1 242 ? 34.781 0.996 32.625 1 43.5 242 GLN B N 1
ATOM 3980 C CA . GLN B 1 242 ? 35.844 0.01 32.75 1 43.5 242 GLN B CA 1
ATOM 3981 C C . GLN B 1 242 ? 36.531 0.098 34.125 1 43.5 242 GLN B C 1
ATOM 3983 O O . GLN B 1 242 ? 37.094 1.135 34.469 1 43.5 242 GLN B O 1
ATOM 3988 N N . GLN B 1 243 ? 36 -0.436 35.125 1 40.19 243 GLN B N 1
ATOM 3989 C CA . GLN B 1 243 ? 36.719 -0.573 36.375 1 40.19 243 GLN B CA 1
ATOM 3990 C C . GLN B 1 243 ? 38.125 -1.067 36.156 1 40.19 243 GLN B C 1
ATOM 3992 O O . GLN B 1 243 ? 38.344 -2.141 35.594 1 40.19 243 GLN B O 1
ATOM 3997 N N . TYR B 1 244 ? 39.125 -0.164 36.062 1 41.53 244 TYR B N 1
ATOM 3998 C CA . TYR B 1 244 ? 40.594 -0.373 36.156 1 41.53 244 TYR B CA 1
ATOM 3999 C C . TYR B 1 244 ? 40.938 -1.227 37.375 1 41.53 244 TYR B C 1
ATOM 4001 O O . TYR B 1 244 ? 40.625 -0.852 38.531 1 41.53 244 TYR B O 1
ATOM 4009 N N . ASP B 1 245 ? 40.75 -2.523 37.344 1 37.41 245 ASP B N 1
ATOM 4010 C CA . ASP B 1 245 ? 41.25 -3.453 38.344 1 37.41 245 ASP B CA 1
ATOM 4011 C C . ASP B 1 245 ? 42.75 -3.281 38.531 1 37.41 245 ASP B C 1
ATOM 4013 O O . ASP B 1 245 ? 43.531 -3.604 37.656 1 37.41 245 ASP B O 1
ATOM 4017 N N . ASP B 1 246 ? 43.25 -2.211 39.156 1 37.75 246 ASP B N 1
ATOM 4018 C CA . ASP B 1 246 ? 44.594 -1.96 39.656 1 37.75 246 ASP B CA 1
ATOM 4019 C C . ASP B 1 246 ? 45.031 -3.08 40.594 1 37.75 246 ASP B C 1
ATOM 4021 O O . ASP B 1 246 ? 44.75 -3.051 41.812 1 37.75 246 ASP B O 1
ATOM 4025 N N . HIS B 1 247 ? 44.844 -4.391 40.344 1 34.81 247 HIS B N 1
ATOM 4026 C CA . HIS B 1 247 ? 45.438 -5.387 41.25 1 34.81 247 HIS B CA 1
ATOM 4027 C C . HIS B 1 247 ? 46.969 -5.355 41.156 1 34.81 247 HIS B C 1
ATOM 4029 O O . HIS B 1 247 ? 47.531 -5.703 40.094 1 34.81 247 HIS B O 1
ATOM 4035 N N . GLU B 1 248 ? 47.625 -4.312 41.688 1 34.28 248 GLU B N 1
ATOM 4036 C CA . GLU B 1 248 ? 49.031 -4.359 42 1 34.28 248 GLU B CA 1
ATOM 4037 C C . GLU B 1 248 ? 49.375 -5.582 42.875 1 34.28 248 GLU B C 1
ATOM 4039 O O . GLU B 1 248 ? 48.812 -5.742 43.969 1 34.28 248 GLU B O 1
ATOM 4044 N N . SER B 1 249 ? 49.594 -6.719 42.25 1 28.78 249 SER B N 1
ATOM 4045 C CA . SER B 1 249 ? 50.156 -7.898 42.875 1 28.78 249 SER B CA 1
ATOM 4046 C C . SER B 1 249 ? 51.5 -7.574 43.531 1 28.78 249 SER B C 1
ATOM 4048 O O . SER B 1 249 ? 52.438 -7.086 42.844 1 28.78 249 SER B O 1
ATOM 4050 N N . ILE B 1 250 ? 51.469 -7.172 44.781 1 29.55 250 ILE B N 1
ATOM 4051 C CA . ILE B 1 250 ? 52.625 -7.195 45.688 1 29.55 250 ILE B CA 1
ATOM 4052 C C . ILE B 1 250 ? 53.25 -8.578 45.656 1 29.55 250 ILE B C 1
ATOM 4054 O O . ILE B 1 250 ? 52.656 -9.547 46.156 1 29.55 250 ILE B O 1
ATOM 4058 N N . VAL B 1 251 ? 53.844 -8.953 44.562 1 22.41 251 VAL B N 1
ATOM 4059 C CA . VAL B 1 251 ? 54.938 -9.93 44.719 1 22.41 251 VAL B CA 1
ATOM 4060 C C . VAL B 1 251 ? 56.188 -9.242 45.25 1 22.41 251 VAL B C 1
ATOM 4062 O O . VAL B 1 251 ? 56.469 -8.109 44.875 1 22.41 251 VAL B O 1
#

pLDDT: mean 86.24, std 17.83, range [22.41, 98.81]

Sequence (502 aa):
MDDEQLRRLIASLSLLSDHGSFPLHTFSVLASAAPNDKLAEQLHQRWLSEESFAKIASIALLHVHHMGDMGDLALWSYCLAHLLSDYRSRHSLRKENRMMFRNNVRALLKMYPVLREIDSVVSKSLVKPIFVSLGMLMDADADDKDIQTMAELLLEDGQMLAKLRPSECDKLVMNARHCLCEKTLSVESRRQLLRVIDFWTYSWDPELFPDCIVKFYEVVEDTKKQAEENDAKRKVNDTQPQQYDDHESIVMDDEQLRRLIASLSLLSDHGSFPLHTFSVLASAAPNDKLAEQLHQRWLSEESFAKIASIALLHVHHMGDMGDLALWSYCLAHLLSDYRSRHSLRKENRMMFRNNVRALLKMYPVLREIDSVVSKSLVKPIFVSLGMLMDADADDKDIQTMAELLLEDGQMLAKLRPSECDKLVMNARHCLCEKTLSVESRRQLLRVIDFWTYSWDPELFPDCIVKFYEVVEDTKKQAEENDAKRKVNDTQPQQYDDHESIV

Nearest PDB structures (foldseek):
  6yvh-assembly1_F  TM=6.981E-01  e=3.293E-04  Homo sapiens
  8i0w-assembly1_V  TM=6.683E-01  e=1.156E-03  Homo sapiens
  6exn-assembly1_H  TM=6.869E-01  e=3.242E-03  Saccharomyces cerevisiae S288C
  5lj5-assembly1_H  TM=6.176E-01  e=2.964E-03  Saccharomyces cerevisiae
  6yvh-assembly1_F  TM=6.820E-01  e=2.452E-04  Homo sapiens

Radius of gyration: 32.33 Å; Cα contacts (8 Å, |Δi|>4): 467; chains: 2; bounding box: 70×95×106 Å

Secondary structure (DSSP, 8-state):
--HHHHHHHHHHHHHHHHHSS--HHHHHHHHHHS-HHHHHHHHHHHHHH-TTHHHHHHHHHHHHHHH---SSS-HHHHHHHHHHHHHHTHHHHHHH-HHHHHHHHHHHHHHHHHHHHH-HHHHGGGHHHHHHHHHHTTSTT--HHHHHHHHHHHHHHHHHHHHH-HHHHHHHHHHHHHHHHHS---HHHHHHHHHHHHHHHTTT-GGGS-HHHHHHHHHHHHHHHHHHHHHHHHHHHHTS-----------/--HHHHHHHHHHHHHHHHHSS--HHHHHHHHHHS-HHHHHHHHHHHHHH-TTHHHHHHHHHHHHHHH---SSS-HHHHHHHHHHHHHHTHHHHHHH-HHHHHHHHHHHHHHHHHHHHH-HHHHGGGHHHHHHHHHHTTSTT--HHHHHHHHHHHHHHHHHHHHH-HHHHHHHHHHHHHHHHHS---HHHHHHHHHHHHHHHTTT-GGGS-HHHHHHHHHHHHHHHHHHHHHHHHHHHHTS-----------

Foldseek 3Di:
DDLVVLLVLLVVQVVVVVVHPRPLVSLQVSLLVDDLLSNLVSLLVDLLVDQPSLLVSLVSLLSQVVVPQDDDDRSLVNNLVSLVVCLVCLVVVCVVPVSSSLSSLVNLLNNLVSVCVNPVVSSVVSLVSNLVSLVVLLDPPHDQVSLVSSLVSCLVCVLVNCVSPVVSSVVSLVSLVVCLPPPDYDPVSNVSNVVSNVCVVQSNDCVSDDPVVVVVVVVVVVVVVVVVVVVVVVVVVVPPPPPPPPPPPPD/DDLVVLLVLLVVQVVVVVVHPRPLVSLQVSLLVDDLLSNLVSLLVDLLVDQPSLLVSLVSLLSQVVVPQDDDDRSLVNNLVSLVVCLVCLVVVCVVPVSSSLSSLVNLLNNLVSVCVVPVVSSVVSLVSNLVSLVVLLDPPHDQVSLVSSLVSCLVCVLVNCVSPVVSSVVSLVSLVVCLPPPDYDPVSNVSNVVSNVCVVQSNDCVSDDPVVVVVVVVVVVVVVVVVVVVVVVVVVVPPPPPPPPPPPPD

Organism: Toxocara canis (NCBI:txid6265)